Protein AF-0000000077170874 (afdb_homodimer)

Foldseek 3Di:
DPPPPPDPPPPPVVVVVVVPPVVVVVVVVVVVVVVVVCVVVVVVVVVVPPDDPVVVVVVVVVVVVVVVVVLVVVLVQQLLFAAVVLNVVVVVPVVSSCVQVPQDKFKKKKKKKAKPCLVVQCVQFPDNVLSVVLQVVLVVVLSNLCRNLGKGWFDAPPNITIIMFTCQGNHLQSLVSNVSSVVVSQVSFVVSLVVSVVRGNDRDPFIAMQMFIEIDIWGWDQDPNGTHIDDDRNVRRNQRRQDGHPWYKYAPRSVVSNVVDDDVQKDKDWDWDCTPPDGIGIIITIDGPPDDDDDDGHPVCVVPVVVVD/DCPPPDDPPPPPVVVVVVVPPVPPPVVVVVVVVVVVVCVVVVVVCVVPDDDDPVVVVVVVVVVVVVVVVVLVVVLVQQLLFAAVVLNVCVVVPVVSSCVQVVQDKFKKKKKKKAKPCLVVQCVQFPDNVLSVVLQVVLVVVLSNLCRNLGKGWFDAPPNITIIMFTCQGNHLQSLVSNVSSVVVSQVSFVVSCVVSVVRGNDRDPFIAMQMFIEIDIWGWDQDPNGTHIDDDRNVRRNQRRQDGHPWYKYAPRSVVSNVVDDDVQKDKDWDWDCTPPDGIGIIITIDGPPDDDDDDGHPVCVVPVPVVD

Organism: Gloeobacter violaceus (strain ATCC 29082 / PCC 7421) (NCBI:txid251221)

InterPro domains:
  IPR001054 Adenylyl cyclase class-3/4/guanylyl cyclase [PS50125] (109-241)
  IPR001054 Adenylyl cyclase class-3/4/guanylyl cyclase [cd07302] (110-286)
  IPR029787 Nucleotide cyclase [G3DSA:3.30.70.1230] (101-300)
  IPR029787 Nucleotide cyclase [SSF55073] (101-279)

Sequence (618 aa):
MKGGAGFQLSSSLSSLLEDSTLQSQSNKTRIIELEKEIRELKSEILKKNLANEETEREFYKLRETVEELQKKQELQDLESRVNEQAAKALFEHENFLNEFLKNQEHETFVMSIDIRRSTELMLKARSPEMFAQFISSLCKDLKEVITKNYGIFDKFTGDGILAFFPEFYSGPDAGIHAVQSAIECHSIFQRKYKDHRRNFTTVLNNTGLSIGIDYGPANMQTIAGGLTVVGAPVVYACRLSGGPPGKTLLNQWAYNKIQEVSTSFLYFSEETLKIKHEEEILVYSIQPNGTEVQARDPEWKLKFSTSISMKGGAGFQLSSSLSSLLEDSTLQSQSNKTRIIELEKEIRELKSEILKKNLANEETEREFYKLRETVEELQKKQELQDLESRVNEQAAKALFEHENFLNEFLKNQEHETFVMSIDIRRSTELMLKARSPEMFAQFISSLCKDLKEVITKNYGIFDKFTGDGILAFFPEFYSGPDAGIHAVQSAIECHSIFQRKYKDHRRNFTTVLNNTGLSIGIDYGPANMQTIAGGLTVVGAPVVYACRLSGGPPGKTLLNQWAYNKIQEVSTSFLYFSEETLKIKHEEEILVYSIQPNGTEVQARDPEWKLKFSTSIS

Nearest PDB structures (foldseek):
  3uvj-assembly1_A  TM=7.853E-01  e=2.505E-09  Homo sapiens
  7r65-assembly1_A  TM=7.498E-01  e=1.320E-08  Burkholderia cepacia
  9bcs-assembly1_A  TM=6.624E-01  e=7.736E-09  Homo sapiens
  9bco-assembly1_B  TM=5.915E-01  e=3.411E-08  Homo sapiens
  6r4p-assembly1_A  TM=6.607E-01  e=2.305E-06  Bos taurus

Secondary structure (DSSP, 8-state):
--------THHHHHHHHHHHHHHHHHHHHHHHHHHHHHHHHHHHHHHH----HHHHHHHHHHHHHHHHHHHHHHHHHHHTTS-HHHHHHHHH-HHHHHHHHS--EEEEEEEEEEEETHHHHHHHBSSHHHHHHHHHHHHHHHHHHHHHTTPEEEEE-SSEEEEEEEHHHH-TTHHHHHHHHHHHHHHHHHHHHHHTGGGBSS--TT-EEEEEEEEEEEEEEEETTEEEEESHHHHHHHHHTTS-TTEEEE-HHHHHHHHTS--TTEEEEEEEEE-TT-SEEEEEEEEE-S----PPPPHHHHHHHGGG-/--------THHHHHHHHHHHHHHHHHHHHHHHHHHHHHHHHHHHHHHH----HHHHHHHHHHHHHHHHHHHHHHHHHHHTTS-HHHHHHHHH-HHHHHHHHS--EEEEEEEEEEEETHHHHHHHBSSHHHHHHHHHHHHHHHHHHHHHTTPEEEEE-SSEEEEEEEHHHH-TTHHHHHHHHHHHHHHHHHHHHHHTGGGBSS--TT-EEEEEEEEEEEEEEEETTEEEEESHHHHHHHHHTTS-TTEEEE-HHHHHHHHTS--TTEEEEEEEEE-TT-SEEEEEEEEE-S----PPPPHHHHHHHGGG-

Radius of gyration: 26.6 Å; Cα contacts (8 Å, |Δi|>4): 1053; chains: 2; bounding box: 72×84×80 Å

pLDDT: mean 78.76, std 23.15, range [20.08, 98.81]

Structure (mmCIF, N/CA/C/O backbone):
data_AF-0000000077170874-model_v1
#
loop_
_entity.id
_entity.type
_entity.pdbx_description
1 polymer 'Gll0479 protein'
#
loop_
_atom_site.group_PDB
_atom_site.id
_atom_site.type_symbol
_atom_site.label_atom_id
_atom_site.label_alt_id
_atom_site.label_comp_id
_atom_site.label_asym_id
_atom_site.label_entity_id
_atom_site.label_seq_id
_atom_site.pdbx_PDB_ins_code
_atom_site.Cartn_x
_atom_site.Cartn_y
_atom_site.Cartn_z
_atom_site.occupancy
_atom_site.B_iso_or_equiv
_atom_site.auth_seq_id
_atom_site.auth_comp_id
_atom_site.auth_asym_id
_atom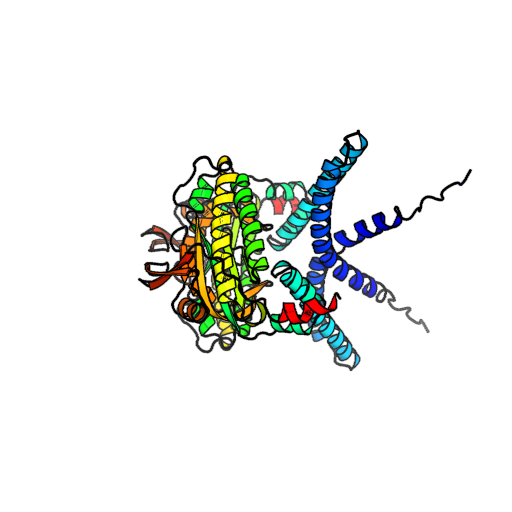_site.auth_atom_id
_atom_site.pdbx_PDB_model_num
ATOM 1 N N . MET A 1 1 ? -13.391 -49.625 45.844 1 20.08 1 MET A N 1
ATOM 2 C CA . MET A 1 1 ? -13.242 -48.312 46.438 1 20.08 1 MET A CA 1
ATOM 3 C C . MET A 1 1 ? -12.203 -47.469 45.688 1 20.08 1 MET A C 1
ATOM 5 O O . MET A 1 1 ? -11.727 -46.469 46.188 1 20.08 1 MET A O 1
ATOM 9 N N . LYS A 1 2 ? -11.844 -47.844 44.5 1 24.7 2 LYS A N 1
ATOM 10 C CA . LYS A 1 2 ? -10.617 -47.656 43.719 1 24.7 2 LYS A CA 1
ATOM 11 C C . LYS A 1 2 ? -10.5 -46.219 43.25 1 24.7 2 LYS A C 1
ATOM 13 O O . LYS A 1 2 ? -11.312 -45.781 42.438 1 24.7 2 LYS A O 1
ATOM 18 N N . GLY A 1 3 ? -10.086 -45.25 44.156 1 25.11 3 GLY A N 1
ATOM 19 C CA . GLY A 1 3 ? -10.078 -43.781 44.188 1 25.11 3 GLY A CA 1
ATOM 20 C C . GLY A 1 3 ? -9.227 -43.188 43.062 1 25.11 3 GLY A C 1
ATOM 21 O O . GLY A 1 3 ? -8.008 -43.375 43.031 1 25.11 3 GLY A O 1
ATOM 22 N N . GLY A 1 4 ? -9.703 -43.094 41.875 1 25.44 4 GLY A N 1
ATOM 23 C CA . GLY A 1 4 ? -8.984 -42.719 40.656 1 25.44 4 GLY A CA 1
ATOM 24 C C . GLY A 1 4 ? -8.406 -41.312 40.688 1 25.44 4 GLY A C 1
ATOM 25 O O . GLY A 1 4 ? -9.125 -40.344 40.969 1 25.44 4 GLY A O 1
ATOM 26 N N . ALA A 1 5 ? -7.117 -41.094 41.188 1 28.02 5 ALA A N 1
ATOM 27 C CA . ALA A 1 5 ? -6.25 -39.906 41.312 1 28.02 5 ALA A CA 1
ATOM 28 C C . ALA A 1 5 ? -6.23 -39.094 40.031 1 28.02 5 ALA A C 1
ATOM 30 O O . ALA A 1 5 ? -5.633 -39.5 39.031 1 28.02 5 ALA A O 1
ATOM 31 N N . GLY A 1 6 ? -7.441 -38.5 39.625 1 26.64 6 GLY A N 1
ATOM 32 C CA . GLY A 1 6 ? -7.609 -37.719 38.406 1 26.64 6 GLY A CA 1
ATOM 33 C C . GLY A 1 6 ? -6.605 -36.594 38.281 1 26.64 6 GLY A C 1
ATOM 34 O O . GLY A 1 6 ? -6.293 -35.938 39.25 1 26.64 6 GLY A O 1
ATOM 35 N N . PHE A 1 7 ? -5.645 -36.562 37.281 1 26.64 7 PHE A N 1
ATOM 36 C CA . PHE A 1 7 ? -4.426 -35.875 36.875 1 26.64 7 PHE A CA 1
ATOM 37 C C . PHE A 1 7 ? -4.656 -34.375 36.812 1 26.64 7 PHE A C 1
ATOM 39 O O . PHE A 1 7 ? -5.637 -33.906 36.25 1 26.64 7 PHE A O 1
ATOM 46 N N . GLN A 1 8 ? -4.152 -33.438 37.812 1 26.88 8 GLN A N 1
ATOM 47 C CA . GLN A 1 8 ? -3.891 -32.094 38.25 1 26.88 8 GLN A CA 1
ATOM 48 C C . GLN A 1 8 ? -3.207 -31.266 37.125 1 26.88 8 GLN A C 1
ATOM 50 O O . GLN A 1 8 ? -2.57 -30.25 37.406 1 26.88 8 GLN A O 1
ATOM 55 N N . LEU A 1 9 ? -2.992 -31.828 35.875 1 26.47 9 LEU A N 1
ATOM 56 C CA . LEU A 1 9 ? -2.043 -31.203 34.969 1 26.47 9 LEU A CA 1
ATOM 57 C C . LEU A 1 9 ? -2.564 -29.859 34.469 1 26.47 9 LEU A C 1
ATOM 59 O O . LEU A 1 9 ? -1.815 -29.078 33.875 1 26.47 9 LEU A O 1
ATOM 63 N N . SER A 1 10 ? -3.896 -29.5 34.688 1 30.16 10 SER A N 1
ATOM 64 C CA . SER A 1 10 ? -4.574 -28.5 33.906 1 30.16 10 SER A CA 1
ATOM 65 C C . SER A 1 10 ? -4.156 -27.078 34.312 1 30.16 10 SER A C 1
ATOM 67 O O . SER A 1 10 ? -4.168 -26.172 33.469 1 30.16 10 SER A O 1
ATOM 69 N N . SER A 1 11 ? -3.691 -26.844 35.562 1 32.47 11 SER A N 1
ATOM 70 C CA . SER A 1 11 ? -3.553 -25.516 36.156 1 32.47 11 SER A CA 1
ATOM 71 C C . SER A 1 11 ? -2.355 -24.781 35.562 1 32.47 11 SER A C 1
ATOM 73 O O . SER A 1 11 ? -2.4 -23.562 35.375 1 32.47 11 SER A O 1
ATOM 75 N N . SER A 1 12 ? -1.217 -25.531 35.344 1 30.64 12 SER A N 1
ATOM 76 C CA . SER A 1 12 ? 0.09 -24.906 35.125 1 30.64 12 SER A CA 1
ATOM 77 C C . SER A 1 12 ? 0.201 -24.281 33.75 1 30.64 12 SER A C 1
ATOM 79 O O . SER A 1 12 ? 0.965 -23.328 33.562 1 30.64 12 SER A O 1
ATOM 81 N N . LEU A 1 13 ? -0.506 -24.891 32.781 1 28.11 13 LEU A N 1
ATOM 82 C CA . LEU A 1 13 ? -0.329 -24.438 31.406 1 28.11 13 LEU A CA 1
ATOM 83 C C . LEU A 1 13 ? -0.975 -23.062 31.188 1 28.11 13 LEU A C 1
ATOM 85 O O . LEU A 1 13 ? -0.484 -22.266 30.391 1 28.11 13 LEU A O 1
ATOM 89 N N . SER A 1 14 ? -2.012 -22.609 31.969 1 29.69 14 SER A N 1
ATOM 90 C CA . SER A 1 14 ? -2.797 -21.391 31.797 1 29.69 14 SER A CA 1
ATOM 91 C C . SER A 1 14 ? -1.97 -20.141 32.125 1 29.69 14 SER A C 1
ATOM 93 O O . SER A 1 14 ? -2.086 -19.125 31.438 1 29.69 14 SER A O 1
ATOM 95 N N . SER A 1 15 ? -1.217 -20.125 33.188 1 33.06 15 SER A N 1
ATOM 96 C CA . SER A 1 15 ? -0.447 -18.984 33.688 1 33.06 15 SER A CA 1
ATOM 97 C C . SER A 1 15 ? 0.689 -18.625 32.719 1 33.06 15 SER A C 1
ATOM 99 O O . SER A 1 15 ? 1.005 -17.453 32.531 1 33.06 15 SER A O 1
ATOM 101 N N . LEU A 1 16 ? 1.313 -19.641 32.094 1 30.16 16 LEU A N 1
ATOM 102 C CA . LEU A 1 16 ? 2.469 -19.422 31.219 1 30.16 16 LEU A CA 1
ATOM 103 C C . LEU A 1 16 ? 2.059 -18.734 29.922 1 30.16 16 LEU A C 1
ATOM 105 O O . LEU A 1 16 ? 2.789 -17.891 29.406 1 30.16 16 LEU A O 1
ATOM 109 N N . LEU A 1 17 ? 0.814 -18.969 29.375 1 28.7 17 LEU A N 1
ATOM 110 C CA . LEU A 1 17 ? 0.382 -18.469 28.078 1 28.7 17 LEU A CA 1
ATOM 111 C C . LEU A 1 17 ? 0.081 -16.969 28.141 1 28.7 17 LEU A C 1
ATOM 113 O O . LEU A 1 17 ? 0.361 -16.234 27.188 1 28.7 17 LEU A O 1
ATOM 117 N N . GLU A 1 18 ? -0.41 -16.422 29.219 1 32.62 18 GLU A N 1
ATOM 118 C CA . GLU A 1 18 ? -0.775 -15.023 29.438 1 32.62 18 GLU A CA 1
ATOM 119 C C . GLU A 1 18 ? 0.45 -14.117 29.359 1 32.62 18 GLU A C 1
ATOM 121 O O . GLU A 1 18 ? 0.392 -13.031 28.781 1 32.62 18 GLU A O 1
ATOM 126 N N . ASP A 1 19 ? 1.562 -14.5 29.938 1 31.78 19 ASP A N 1
ATOM 127 C CA . ASP A 1 19 ? 2.748 -13.664 30.109 1 31.78 19 ASP A CA 1
ATOM 128 C C . ASP A 1 19 ? 3.504 -13.508 28.797 1 31.78 19 ASP A C 1
ATOM 130 O O . ASP A 1 19 ? 4.035 -12.43 28.5 1 31.78 19 ASP A O 1
ATOM 134 N N . SER A 1 20 ? 3.393 -14.422 27.812 1 31.52 20 SER A N 1
ATOM 135 C CA . SER A 1 20 ? 4.262 -14.477 26.641 1 31.52 20 SER A CA 1
ATOM 136 C C . SER A 1 20 ? 3.805 -13.5 25.562 1 31.52 20 SER A C 1
ATOM 138 O O . SER A 1 20 ? 4.633 -12.859 24.906 1 31.52 20 SER A O 1
ATOM 140 N N . THR A 1 21 ? 2.488 -13.242 25.375 1 31.94 21 THR A N 1
ATOM 141 C CA . THR A 1 21 ? 1.967 -12.469 24.25 1 31.94 21 THR A CA 1
ATOM 142 C C . THR A 1 21 ? 2.156 -10.977 24.484 1 31.94 21 THR A C 1
ATOM 144 O O . THR A 1 21 ? 2.516 -10.234 23.578 1 31.94 21 THR A O 1
ATOM 147 N N . LEU A 1 22 ? 1.881 -10.422 25.594 1 34.06 22 LEU A N 1
ATOM 148 C CA . LEU A 1 22 ? 2.055 -9.039 26.031 1 34.06 22 LEU A CA 1
ATOM 149 C C . LEU A 1 22 ? 3.518 -8.617 25.938 1 34.06 22 LEU A C 1
ATOM 151 O O . LEU A 1 22 ? 3.82 -7.496 25.531 1 34.06 22 LEU A O 1
ATOM 155 N N . GLN A 1 23 ? 4.453 -9.617 26.062 1 35.66 23 GLN A N 1
ATOM 156 C CA . GLN A 1 23 ? 5.883 -9.336 26.047 1 35.66 23 GLN A CA 1
ATOM 157 C C . GLN A 1 23 ? 6.387 -9.156 24.609 1 35.66 23 GLN A C 1
ATOM 159 O O . GLN A 1 23 ? 7.238 -8.312 24.344 1 35.66 23 GLN A O 1
ATOM 164 N N . SER A 1 24 ? 5.703 -9.562 23.531 1 34.88 24 SER A N 1
ATOM 165 C CA . SER A 1 24 ? 6.312 -9.586 22.203 1 34.88 24 SER A CA 1
ATOM 166 C C . SER A 1 24 ? 6.164 -8.234 21.5 1 34.88 24 SER A C 1
ATOM 168 O O . SER A 1 24 ? 7.125 -7.723 20.922 1 34.88 24 SER A O 1
ATOM 170 N N . GLN A 1 25 ? 5.059 -7.445 21.484 1 35.97 25 GLN A N 1
ATOM 171 C CA . GLN A 1 25 ? 4.789 -6.172 20.844 1 35.97 25 GLN A CA 1
ATOM 172 C C . GLN A 1 25 ? 5.504 -5.027 21.547 1 35.97 25 GLN A C 1
ATOM 174 O O . GLN A 1 25 ? 6.035 -4.121 20.906 1 35.97 25 GLN A O 1
ATOM 179 N N . SER A 1 26 ? 5.449 -4.93 22.797 1 39.56 26 SER A N 1
ATOM 180 C CA . SER A 1 26 ? 6.25 -4.031 23.625 1 39.56 26 SER A CA 1
ATOM 181 C C . SER A 1 26 ? 7.738 -4.254 23.391 1 39.56 26 SER A C 1
ATOM 183 O O . SER A 1 26 ? 8.516 -3.299 23.359 1 39.56 26 SER A O 1
ATOM 185 N N . ASN A 1 27 ? 8.125 -5.355 22.906 1 38.94 27 ASN A N 1
ATOM 186 C CA . ASN A 1 27 ? 9.492 -5.742 22.578 1 38.94 27 ASN A CA 1
ATOM 187 C C . ASN A 1 27 ? 9.898 -5.234 21.188 1 38.94 27 ASN A C 1
ATOM 189 O O . ASN A 1 27 ? 11.039 -4.816 21 1 38.94 27 ASN A O 1
ATOM 193 N N . LYS A 1 28 ? 9.055 -5.109 20.234 1 37.75 28 LYS A N 1
ATOM 194 C CA . LYS A 1 28 ? 9.414 -4.57 18.922 1 37.75 28 LYS A CA 1
ATOM 195 C C . LYS A 1 28 ? 9.625 -3.061 18.984 1 37.75 28 LYS A C 1
ATOM 197 O O . LYS A 1 28 ? 10.602 -2.539 18.438 1 37.75 28 LYS A O 1
ATOM 202 N N . THR A 1 29 ? 8.812 -2.199 19.469 1 40.78 29 THR A N 1
ATOM 203 C CA . THR A 1 29 ? 9 -0.772 19.703 1 40.78 29 THR A CA 1
ATOM 204 C C . THR A 1 29 ? 10.227 -0.522 20.578 1 40.78 29 THR A C 1
ATOM 206 O O . THR A 1 29 ? 11.008 0.388 20.312 1 40.78 29 THR A O 1
ATOM 209 N N . ARG A 1 30 ? 10.391 -1.24 21.656 1 41.19 30 ARG A N 1
ATOM 210 C CA . ARG A 1 30 ? 11.594 -1.165 22.484 1 41.19 30 ARG A CA 1
ATOM 211 C C . ARG A 1 30 ? 12.828 -1.611 21.703 1 41.19 30 ARG A C 1
ATOM 213 O O . ARG A 1 30 ? 13.906 -1.036 21.844 1 41.19 30 ARG A O 1
ATOM 220 N N . ILE A 1 31 ? 12.719 -2.369 20.672 1 41 31 ILE A N 1
ATOM 221 C CA . ILE A 1 31 ? 13.805 -2.771 19.781 1 41 31 ILE A CA 1
ATOM 222 C C . ILE A 1 31 ? 14.141 -1.627 18.828 1 41 31 ILE A C 1
ATOM 224 O O . ILE A 1 31 ? 15.312 -1.301 18.625 1 41 31 ILE A O 1
ATOM 228 N N . ILE A 1 32 ? 13.289 -1.008 18.281 1 42.56 32 ILE A N 1
ATOM 229 C CA . ILE A 1 32 ? 13.508 0.159 17.422 1 42.56 32 ILE A CA 1
ATOM 230 C C . ILE A 1 32 ? 14.086 1.301 18.266 1 42.56 32 ILE A C 1
ATOM 232 O O . ILE A 1 32 ? 15.039 1.962 17.844 1 42.56 32 ILE A O 1
ATOM 236 N N . GLU A 1 33 ? 13.508 1.586 19.312 1 42.94 33 GLU A N 1
ATOM 237 C CA . GLU A 1 33 ? 14.102 2.588 20.188 1 42.94 33 GLU A CA 1
ATOM 238 C C . GLU A 1 33 ? 15.492 2.162 20.656 1 42.94 33 GLU A C 1
ATOM 240 O O . GLU A 1 33 ? 16.406 2.98 20.703 1 42.94 33 GLU A O 1
ATOM 245 N N . LEU A 1 34 ? 15.727 0.94 20.922 1 42.97 34 LEU A N 1
ATOM 246 C CA . LEU A 1 34 ? 17.031 0.431 21.312 1 42.97 34 LEU A CA 1
ATOM 247 C C . LEU A 1 34 ? 17.984 0.397 20.109 1 42.97 34 LEU A C 1
ATOM 249 O O . LEU A 1 34 ? 19.156 0.728 20.234 1 42.97 34 LEU A O 1
ATOM 253 N N . GLU A 1 35 ? 17.453 0.183 18.969 1 42.34 35 GLU A N 1
ATOM 254 C CA . GLU A 1 35 ? 18.25 0.298 17.766 1 42.34 35 GLU A CA 1
ATOM 255 C C . GLU A 1 35 ? 18.672 1.744 17.516 1 42.34 35 GLU A C 1
ATOM 257 O O . GLU A 1 35 ? 19.812 2.01 17.141 1 42.34 35 GLU A O 1
ATOM 262 N N . LYS A 1 36 ? 17.812 2.578 17.594 1 44.97 36 LYS A N 1
ATOM 263 C CA . LYS A 1 36 ? 18.156 3.994 17.531 1 44.97 36 LYS A CA 1
ATOM 264 C C . LYS A 1 36 ? 19.125 4.379 18.641 1 44.97 36 LYS A C 1
ATOM 266 O O . LYS A 1 36 ? 20.109 5.078 18.391 1 44.97 36 LYS A O 1
ATOM 271 N N . GLU A 1 37 ? 18.812 4.008 19.844 1 42.66 37 GLU A N 1
ATOM 272 C CA . GLU A 1 37 ? 19.766 4.262 20.922 1 42.66 37 GLU A CA 1
ATOM 273 C C . GLU A 1 37 ? 21.094 3.543 20.672 1 42.66 37 GLU A C 1
ATOM 275 O O . GLU A 1 37 ? 22.156 4.105 20.922 1 42.66 37 GLU A O 1
ATOM 280 N N . ILE A 1 38 ? 21.047 2.393 20.078 1 42.22 38 ILE A N 1
ATOM 281 C CA . ILE A 1 38 ? 22.25 1.685 19.672 1 42.22 38 ILE A CA 1
ATOM 282 C C . ILE A 1 38 ? 22.953 2.465 18.562 1 42.22 38 ILE A C 1
ATOM 284 O O . ILE A 1 38 ? 24.172 2.629 18.594 1 42.22 38 ILE A O 1
ATOM 288 N N . ARG A 1 39 ? 22.156 2.777 17.578 1 43.06 39 ARG A N 1
ATOM 289 C CA . ARG A 1 39 ? 22.766 3.6 16.531 1 43.06 39 ARG A CA 1
ATOM 290 C C . ARG A 1 39 ? 23.344 4.883 17.109 1 43.06 39 ARG A C 1
ATOM 292 O O . ARG A 1 39 ? 24.453 5.289 16.75 1 43.06 39 ARG A O 1
ATOM 299 N N . GLU A 1 40 ? 22.562 5.512 17.906 1 46.5 40 GLU A N 1
ATOM 300 C CA . GLU A 1 40 ? 23.094 6.691 18.578 1 46.5 40 GLU A CA 1
ATOM 301 C C . GLU A 1 40 ? 24.25 6.316 19.5 1 46.5 40 GLU A C 1
ATOM 303 O O . GLU A 1 40 ? 25.281 7 19.516 1 46.5 40 GLU A O 1
ATOM 308 N N . LEU A 1 41 ? 24 5.305 20.203 1 39.56 41 LEU A N 1
ATOM 309 C CA . LEU A 1 41 ? 25.078 4.84 21.062 1 39.56 41 LEU A CA 1
ATOM 310 C C . LEU A 1 41 ? 26.25 4.34 20.219 1 39.56 41 LEU A C 1
ATOM 312 O O . LEU A 1 41 ? 27.406 4.609 20.531 1 39.56 41 LEU A O 1
ATOM 316 N N . LYS A 1 42 ? 25.859 3.68 19.141 1 39.22 42 LYS A N 1
ATOM 317 C CA . LYS A 1 42 ? 26.922 3.316 18.203 1 39.22 42 LYS A CA 1
ATOM 318 C C . LYS A 1 42 ? 27.641 4.555 17.688 1 39.22 42 LYS A C 1
ATOM 320 O O . LYS A 1 42 ? 28.875 4.574 17.609 1 39.22 42 LYS A O 1
ATOM 325 N N . SER A 1 43 ? 26.844 5.402 17.219 1 42.25 43 SER A N 1
ATOM 326 C CA . SER A 1 43 ? 27.469 6.652 16.781 1 42.25 43 SER A CA 1
ATOM 327 C C . SER A 1 43 ? 28.25 7.301 17.922 1 42.25 43 SER A C 1
ATOM 329 O O . SER A 1 43 ? 29.359 7.785 17.719 1 42.25 43 SER A O 1
ATOM 331 N N . GLU A 1 44 ? 27.531 7.363 19.031 1 40 44 GLU A N 1
ATOM 332 C CA . GLU A 1 44 ? 28.266 7.906 20.188 1 40 44 GLU A CA 1
ATOM 333 C C . GLU A 1 44 ? 29.453 7.023 20.547 1 40 44 GLU A C 1
ATOM 335 O O . GLU A 1 44 ? 30.531 7.523 20.875 1 40 44 GLU A O 1
ATOM 340 N N . ILE A 1 45 ? 29.125 5.762 20.609 1 35.62 45 ILE A N 1
ATOM 341 C CA . ILE A 1 45 ? 30.219 4.836 20.875 1 35.62 45 ILE A CA 1
ATOM 342 C C . ILE A 1 45 ? 31.281 4.977 19.781 1 35.62 45 ILE A C 1
ATOM 344 O O . ILE A 1 45 ? 32.469 5.02 20.078 1 35.62 45 ILE A O 1
ATOM 348 N N . LEU A 1 46 ? 30.75 4.891 18.531 1 36.62 46 LEU A N 1
ATOM 349 C CA . LEU A 1 46 ? 31.719 5.133 17.484 1 36.62 46 LEU A CA 1
ATOM 350 C C . LEU A 1 46 ? 32.469 6.441 17.719 1 36.62 46 LEU A C 1
ATOM 352 O O . LEU A 1 46 ? 33.688 6.512 17.531 1 36.62 46 LEU A O 1
ATOM 356 N N . LYS A 1 47 ? 31.719 7.43 18 1 37.62 47 LYS A N 1
ATOM 357 C CA . LYS A 1 47 ? 32.438 8.641 18.375 1 37.62 47 LYS A CA 1
ATOM 358 C C . LYS A 1 47 ? 33.344 8.391 19.578 1 37.62 47 LYS A C 1
ATOM 360 O O . LYS A 1 47 ? 34.469 8.906 19.625 1 37.62 47 LYS A O 1
ATOM 365 N N . LYS A 1 48 ? 32.625 7.781 20.516 1 33.47 48 LYS A N 1
ATOM 366 C CA . LYS A 1 48 ? 33.469 7.473 21.656 1 33.47 48 LYS A CA 1
ATOM 367 C C . LYS A 1 48 ? 34.375 6.273 21.359 1 33.47 48 LYS A C 1
ATOM 369 O O . LYS A 1 48 ? 35.219 5.891 22.203 1 33.47 48 LYS A O 1
ATOM 374 N N . ASN A 1 49 ? 34.031 5.426 20.484 1 34.41 49 ASN A N 1
ATOM 375 C CA . ASN A 1 49 ? 35.188 4.523 20.328 1 34.41 49 ASN A CA 1
ATOM 376 C C . ASN A 1 49 ? 36.469 5.297 20.125 1 34.41 49 ASN A C 1
ATOM 378 O O . ASN A 1 49 ? 36.688 5.91 19.078 1 34.41 49 ASN A O 1
ATOM 382 N N . LEU A 1 50 ? 37.062 5.84 20.984 1 34.59 50 LEU A N 1
ATOM 383 C CA . LEU A 1 50 ? 38.344 5.5 21.578 1 34.59 50 LEU A CA 1
ATOM 384 C C . LEU A 1 50 ? 38.5 3.988 21.672 1 34.59 50 LEU A C 1
ATOM 386 O O . LEU A 1 50 ? 37.688 3.297 22.266 1 34.59 50 LEU A O 1
ATOM 390 N N . ALA A 1 51 ? 39.219 3.098 20.734 1 36.22 51 ALA A N 1
ATOM 391 C CA . ALA A 1 51 ? 39.75 2.189 19.703 1 36.22 51 ALA A CA 1
ATOM 392 C C . ALA A 1 51 ? 40.125 0.839 20.312 1 36.22 51 ALA A C 1
ATOM 394 O O . ALA A 1 51 ? 40.531 -0.076 19.594 1 36.22 51 ALA A O 1
ATOM 395 N N . ASN A 1 52 ? 40.188 0.367 21.578 1 40.72 52 ASN A N 1
ATOM 396 C CA . ASN A 1 52 ? 41 -0.839 21.75 1 40.72 52 ASN A CA 1
ATOM 397 C C . ASN A 1 52 ? 40.219 -2.086 21.312 1 40.72 52 ASN A C 1
ATOM 399 O O . ASN A 1 52 ? 39.031 -2.016 21.016 1 40.72 52 ASN A O 1
ATOM 403 N N . GLU A 1 53 ? 40.688 -3.59 21.375 1 48.62 53 GLU A N 1
ATOM 404 C CA . GLU A 1 53 ? 40.344 -4.973 21.062 1 48.62 53 GLU A CA 1
ATOM 405 C C . GLU A 1 53 ? 38.969 -5.336 21.594 1 48.62 53 GLU A C 1
ATOM 407 O O . GLU A 1 53 ? 38.188 -6.012 20.922 1 48.62 53 GLU A O 1
ATOM 412 N N . GLU A 1 54 ? 38.531 -4.863 22.703 1 48 54 GLU A N 1
ATOM 413 C CA . GLU A 1 54 ? 37.25 -5.199 23.344 1 48 54 GLU A CA 1
ATOM 414 C C . GLU A 1 54 ? 36.094 -4.531 22.641 1 48 54 GLU A C 1
ATOM 416 O O . GLU A 1 54 ? 35.031 -5.145 22.453 1 48 54 GLU A O 1
ATOM 421 N N . THR A 1 55 ? 36.312 -3.414 22.094 1 49.72 55 THR A N 1
ATOM 422 C CA . THR A 1 55 ? 35.281 -2.674 21.391 1 49.72 55 THR A CA 1
ATOM 423 C C . THR A 1 55 ? 34.938 -3.35 20.062 1 49.72 55 THR A C 1
ATOM 425 O O . THR A 1 55 ? 33.781 -3.434 19.688 1 49.72 55 THR A O 1
ATOM 428 N N . GLU A 1 56 ? 35.906 -3.939 19.469 1 51.38 56 GLU A N 1
ATOM 429 C CA . GLU A 1 56 ? 35.688 -4.656 18.219 1 51.38 56 GLU A CA 1
ATOM 430 C C . GLU A 1 56 ? 34.844 -5.906 18.438 1 51.38 56 GLU A C 1
ATOM 432 O O . GLU A 1 56 ? 33.969 -6.215 17.625 1 51.38 56 GLU A O 1
ATOM 437 N N . ARG A 1 57 ? 35.156 -6.637 19.562 1 55.09 57 ARG A N 1
ATOM 438 C CA . ARG A 1 57 ? 34.406 -7.844 19.875 1 55.09 57 ARG A CA 1
ATOM 439 C C . ARG A 1 57 ? 32.938 -7.512 20.156 1 55.09 57 ARG A C 1
ATOM 441 O O . ARG A 1 57 ? 32.031 -8.227 19.719 1 55.09 57 ARG A O 1
ATOM 448 N N . GLU A 1 58 ? 32.719 -6.469 20.812 1 52.31 58 GLU A N 1
ATOM 449 C CA . GLU A 1 58 ? 31.344 -6.059 21.125 1 52.31 58 GLU A CA 1
ATOM 450 C C . GLU A 1 58 ? 30.594 -5.613 19.875 1 52.31 58 GLU A C 1
ATOM 452 O O . GLU A 1 58 ? 29.422 -5.922 19.703 1 52.31 58 GLU A O 1
ATOM 457 N N . PHE A 1 59 ? 31.328 -5.035 19.031 1 52.81 59 PHE A N 1
ATOM 458 C CA . PHE A 1 59 ? 30.734 -4.605 17.766 1 52.81 59 PHE A CA 1
ATOM 459 C C . PHE A 1 59 ? 30.344 -5.809 16.906 1 52.81 59 PHE A C 1
ATOM 461 O O . PHE A 1 59 ? 29.281 -5.805 16.281 1 52.81 59 PHE A O 1
ATOM 468 N N . TYR A 1 60 ? 31.219 -6.727 16.953 1 58.12 60 TYR A N 1
ATOM 469 C CA . TYR A 1 60 ? 30.938 -7.941 16.203 1 58.12 60 TYR A CA 1
ATOM 470 C C . TYR A 1 60 ? 29.719 -8.664 16.75 1 58.12 60 TYR A C 1
ATOM 472 O O . TYR A 1 60 ? 28.859 -9.102 15.984 1 58.12 60 TYR A O 1
ATOM 480 N N . LYS A 1 61 ? 29.656 -8.742 18.047 1 58.03 61 LYS A N 1
ATOM 481 C CA . LYS A 1 61 ? 28.5 -9.398 18.672 1 58.03 61 LYS A CA 1
ATOM 482 C C . LYS A 1 61 ? 27.203 -8.641 18.375 1 58.03 61 LYS A C 1
ATOM 484 O O . LYS A 1 61 ? 26.172 -9.25 18.125 1 58.03 61 LYS A O 1
ATOM 489 N N . LEU A 1 62 ? 27.328 -7.379 18.375 1 53.53 62 LEU A N 1
ATOM 490 C CA . LEU A 1 62 ? 26.172 -6.555 18.078 1 53.53 62 LEU A CA 1
ATOM 491 C C . LEU A 1 62 ? 25.734 -6.738 16.625 1 53.53 62 LEU A C 1
ATOM 493 O O . LEU A 1 62 ? 24.531 -6.852 16.344 1 53.53 62 LEU A O 1
ATOM 497 N N . ARG A 1 63 ? 26.734 -6.75 15.789 1 52.5 63 ARG A N 1
ATOM 498 C CA . ARG A 1 63 ? 26.422 -6.977 14.383 1 52.5 63 ARG A CA 1
ATOM 499 C C . ARG A 1 63 ? 25.734 -8.32 14.18 1 52.5 63 ARG A C 1
ATOM 501 O O . ARG A 1 63 ? 24.75 -8.406 13.43 1 52.5 63 ARG A O 1
ATOM 508 N N . GLU A 1 64 ? 26.266 -9.25 14.859 1 62.97 64 GLU A N 1
ATOM 509 C CA . GLU A 1 64 ? 25.688 -10.586 14.75 1 62.97 64 GLU A CA 1
ATOM 510 C C . GLU A 1 64 ? 24.25 -10.609 15.273 1 62.97 64 GLU A C 1
ATOM 512 O O . GLU A 1 64 ? 23.375 -11.234 14.68 1 62.97 64 GLU A O 1
ATOM 517 N N . THR A 1 65 ? 24.062 -9.891 16.312 1 58.75 65 THR A N 1
ATOM 518 C CA . THR A 1 65 ? 22.734 -9.836 16.922 1 58.75 65 THR A CA 1
ATOM 519 C C . THR A 1 65 ? 21.766 -9.086 16.016 1 58.75 65 THR A C 1
ATOM 521 O O . THR A 1 65 ? 20.609 -9.508 15.852 1 58.75 65 THR A O 1
ATOM 524 N N . VAL A 1 66 ? 22.266 -8.039 15.469 1 54.19 66 VAL A N 1
ATOM 525 C CA . VAL A 1 66 ? 21.438 -7.25 14.57 1 54.19 66 VAL A CA 1
ATOM 526 C C . VAL A 1 66 ? 21.047 -8.086 13.352 1 54.19 66 VAL A C 1
ATOM 528 O O . VAL A 1 66 ? 19.891 -8.078 12.922 1 54.19 66 VAL A O 1
ATOM 531 N N . GLU A 1 67 ? 22.062 -8.766 12.867 1 64 67 GLU A N 1
ATOM 532 C CA . GLU A 1 67 ? 21.812 -9.617 11.711 1 64 67 GLU A CA 1
ATOM 533 C C . GLU A 1 67 ? 20.797 -10.711 12.039 1 64 67 GLU A C 1
ATOM 535 O O . GLU A 1 67 ? 19.922 -11.008 11.227 1 64 67 GLU A O 1
ATOM 540 N N . GLU A 1 68 ? 20.953 -11.203 13.188 1 65.25 68 GLU A N 1
ATOM 541 C CA . GLU A 1 68 ? 20.031 -12.242 13.617 1 65.25 68 GLU A CA 1
ATOM 542 C C . GLU A 1 68 ? 18.625 -11.688 13.805 1 65.25 68 GLU A C 1
ATOM 544 O O . GLU A 1 68 ? 17.641 -12.344 13.438 1 65.25 68 GLU A O 1
ATOM 549 N N . LEU A 1 69 ? 18.594 -10.5 14.32 1 61.66 69 LEU A N 1
ATOM 550 C CA . LEU A 1 69 ? 17.297 -9.859 14.531 1 61.66 69 LEU A CA 1
ATOM 551 C C . LEU A 1 69 ? 16.641 -9.516 13.203 1 61.66 69 LEU A C 1
ATOM 553 O O . LEU A 1 69 ? 15.43 -9.672 13.047 1 61.66 69 LEU A O 1
ATOM 557 N N . GLN A 1 70 ? 17.422 -9.055 12.336 1 63.03 70 GLN A N 1
ATOM 558 C CA . GLN A 1 70 ? 16.891 -8.727 11.008 1 63.03 70 GLN A CA 1
ATOM 559 C C . GLN A 1 70 ? 16.344 -9.969 10.312 1 63.03 70 GLN A C 1
ATOM 561 O O . GLN A 1 70 ? 15.266 -9.922 9.719 1 63.03 70 GLN A O 1
ATOM 566 N N . LYS A 1 71 ? 17.109 -11 10.523 1 67.88 71 LYS A N 1
ATOM 567 C CA . LYS A 1 71 ? 16.672 -12.258 9.922 1 67.88 71 LYS A CA 1
ATOM 568 C C . LYS A 1 71 ? 15.359 -12.742 10.547 1 67.88 71 LYS A C 1
ATOM 570 O O . LYS A 1 71 ? 14.469 -13.234 9.844 1 67.88 71 LYS A O 1
ATOM 575 N N . LYS A 1 72 ? 15.266 -12.594 11.781 1 67.69 72 LYS A N 1
ATOM 576 C CA . LYS A 1 72 ? 14.062 -13.008 12.492 1 67.69 72 LYS A CA 1
ATOM 577 C C . LYS A 1 72 ? 12.859 -12.172 12.07 1 67.69 72 LYS A C 1
ATOM 579 O O . LYS A 1 72 ? 11.758 -12.703 11.906 1 67.69 72 LYS A O 1
ATOM 584 N N . GLN A 1 73 ? 13.141 -10.938 11.898 1 66.62 73 GLN A N 1
ATOM 585 C CA . GLN A 1 73 ? 12.07 -10.047 11.453 1 66.62 73 GLN A CA 1
ATOM 586 C C . GLN A 1 73 ? 11.609 -10.414 10.047 1 66.62 73 GLN A C 1
ATOM 588 O O . GLN A 1 73 ? 10.406 -10.445 9.766 1 66.62 73 GLN A O 1
ATOM 593 N N . GLU A 1 74 ? 12.57 -10.688 9.289 1 73 74 GLU A N 1
ATOM 594 C CA . GLU A 1 74 ? 12.25 -11.062 7.918 1 73 74 GLU A CA 1
ATOM 595 C C . GLU A 1 74 ? 11.477 -12.375 7.871 1 73 74 GLU A C 1
ATOM 597 O O . GLU A 1 74 ? 10.547 -12.531 7.078 1 73 74 GLU A O 1
ATOM 602 N N . LEU A 1 75 ? 11.898 -13.25 8.703 1 75.38 75 LEU A N 1
ATOM 603 C CA . LEU A 1 75 ? 11.211 -14.539 8.797 1 75.38 75 LEU A CA 1
ATOM 604 C C . LEU A 1 75 ? 9.766 -14.359 9.242 1 75.38 75 LEU A C 1
ATOM 606 O O . LEU A 1 75 ? 8.859 -14.969 8.672 1 75.38 75 LEU A O 1
ATOM 610 N N . GLN A 1 76 ? 9.594 -13.523 10.141 1 73.5 76 GLN A N 1
ATOM 611 C CA . GLN A 1 76 ? 8.242 -13.273 10.648 1 73.5 76 GLN A CA 1
ATOM 612 C C . GLN A 1 76 ? 7.367 -12.633 9.57 1 73.5 76 GLN A C 1
ATOM 614 O O . GLN A 1 76 ? 6.199 -13 9.422 1 73.5 76 GLN A O 1
ATOM 619 N N . ASP A 1 77 ? 7.941 -11.82 8.852 1 77.25 77 ASP A N 1
ATOM 620 C CA . ASP A 1 77 ? 7.223 -11.148 7.773 1 77.25 77 ASP A CA 1
ATOM 621 C C . ASP A 1 77 ? 6.824 -12.141 6.684 1 77.25 77 ASP A C 1
ATOM 623 O O . ASP A 1 77 ? 5.691 -12.117 6.199 1 77.25 77 ASP A O 1
ATOM 627 N N . LEU A 1 78 ? 7.738 -13.023 6.402 1 87.06 78 LEU A N 1
ATOM 628 C CA . LEU A 1 78 ? 7.547 -13.961 5.301 1 87.06 78 LEU A CA 1
ATOM 629 C C . LEU A 1 78 ? 6.559 -15.055 5.68 1 87.06 78 LEU A C 1
ATOM 631 O O . LEU A 1 78 ? 5.828 -15.562 4.828 1 87.06 78 LEU A O 1
ATOM 635 N N . GLU A 1 79 ? 6.527 -15.375 6.871 1 87.56 79 GLU A N 1
ATOM 636 C CA . GLU A 1 79 ? 5.758 -16.531 7.34 1 87.56 79 GLU A CA 1
ATOM 637 C C . GLU A 1 79 ? 4.289 -16.391 6.957 1 87.56 79 GLU A C 1
ATOM 639 O O . GLU A 1 79 ? 3.668 -17.375 6.523 1 87.56 79 GLU A O 1
ATOM 644 N N . SER A 1 80 ? 3.807 -15.211 7.055 1 88.62 80 SER A N 1
ATOM 645 C CA . SER A 1 80 ? 2.385 -15.023 6.789 1 88.62 80 SER A CA 1
ATOM 646 C C . SER A 1 80 ? 2.127 -14.773 5.309 1 88.62 80 SER A C 1
ATOM 648 O O . SER A 1 80 ? 0.974 -14.672 4.883 1 88.62 80 SER A O 1
ATOM 650 N N . ARG A 1 81 ? 3.131 -14.773 4.52 1 94.69 81 ARG A N 1
ATOM 651 C CA . ARG A 1 81 ? 2.988 -14.359 3.125 1 94.69 81 ARG A CA 1
ATOM 652 C C . ARG A 1 81 ? 3.133 -15.547 2.184 1 94.69 81 ARG A C 1
ATOM 654 O O . ARG A 1 81 ? 2.98 -15.406 0.969 1 94.69 81 ARG A O 1
ATOM 661 N N . VAL A 1 82 ? 3.469 -16.688 2.818 1 96.5 82 VAL A N 1
ATOM 662 C CA . VAL A 1 82 ? 3.719 -17.859 1.991 1 96.5 82 VAL A CA 1
ATOM 663 C C . VAL A 1 82 ? 2.795 -19 2.418 1 96.5 82 VAL A C 1
ATOM 665 O O . VAL A 1 82 ? 2.004 -18.844 3.354 1 96.5 82 VAL A O 1
ATOM 668 N N . ASN A 1 83 ? 2.887 -20.047 1.614 1 95.69 83 ASN A N 1
ATOM 669 C CA . ASN A 1 83 ? 2.168 -21.266 1.935 1 95.69 83 ASN A CA 1
ATOM 670 C C . ASN A 1 83 ? 2.518 -21.781 3.332 1 95.69 83 ASN A C 1
ATOM 672 O O . ASN A 1 83 ? 3.66 -21.641 3.775 1 95.69 83 ASN A O 1
ATOM 676 N N . GLU A 1 84 ? 1.529 -22.422 4.027 1 92.31 84 GLU A N 1
ATOM 677 C CA . GLU A 1 84 ? 1.697 -22.875 5.406 1 92.31 84 GLU A CA 1
ATOM 678 C C . GLU A 1 84 ? 2.875 -23.828 5.531 1 92.31 84 GLU A C 1
ATOM 680 O O . GLU A 1 84 ? 3.645 -23.75 6.488 1 92.31 84 GLU A O 1
ATOM 685 N N . GLN A 1 85 ? 2.955 -24.719 4.637 1 93.19 85 GLN A N 1
ATOM 686 C CA . GLN A 1 85 ? 4.059 -25.672 4.664 1 93.19 85 GLN A CA 1
ATOM 687 C C . GLN A 1 85 ? 5.395 -24.984 4.418 1 93.19 85 GLN A C 1
ATOM 689 O O . GLN A 1 85 ? 6.41 -25.344 5.008 1 93.19 85 GLN A O 1
ATOM 694 N N . ALA A 1 86 ? 5.344 -24.062 3.531 1 94.94 86 ALA A N 1
ATOM 695 C CA . ALA A 1 86 ? 6.555 -23.297 3.273 1 94.94 86 ALA A CA 1
ATOM 696 C C . ALA A 1 86 ? 6.969 -22.5 4.508 1 94.94 86 ALA A C 1
ATOM 698 O O . ALA A 1 86 ? 8.156 -22.359 4.793 1 94.94 86 ALA A O 1
ATOM 699 N N . ALA A 1 87 ? 5.93 -21.969 5.168 1 92.19 87 ALA A N 1
ATOM 700 C CA . ALA A 1 87 ? 6.211 -21.234 6.398 1 92.19 87 ALA A CA 1
ATOM 701 C C . ALA A 1 87 ? 6.961 -22.109 7.398 1 92.19 87 ALA A C 1
ATOM 703 O O . ALA A 1 87 ? 7.934 -21.672 8.016 1 92.19 87 ALA A O 1
ATOM 704 N N . LYS A 1 88 ? 6.578 -23.297 7.5 1 86.81 88 LYS A N 1
ATOM 705 C CA . LYS A 1 88 ? 7.246 -24.25 8.383 1 86.81 88 LYS A CA 1
ATOM 706 C C . LYS A 1 88 ? 8.664 -24.547 7.91 1 86.81 88 LYS A C 1
ATOM 708 O O . LYS A 1 88 ? 9.602 -24.578 8.711 1 86.81 88 LYS A O 1
ATOM 713 N N . ALA A 1 89 ? 8.781 -24.703 6.672 1 90.5 89 ALA A N 1
ATOM 714 C CA . ALA A 1 89 ? 10.086 -25 6.094 1 90.5 89 ALA A CA 1
ATOM 715 C C . ALA A 1 89 ? 11.055 -23.828 6.301 1 90.5 89 ALA A C 1
ATOM 717 O O . ALA A 1 89 ? 12.25 -24.047 6.516 1 90.5 89 ALA A O 1
ATOM 718 N N . LEU A 1 90 ? 10.523 -22.625 6.223 1 89.56 90 LEU A N 1
ATOM 719 C CA . LEU A 1 90 ? 11.344 -21.438 6.43 1 89.56 90 LEU A CA 1
ATOM 720 C C . LEU A 1 90 ? 11.938 -21.422 7.832 1 89.56 90 LEU A C 1
ATOM 722 O O . LEU A 1 90 ? 13.062 -20.969 8.031 1 89.56 90 LEU A O 1
ATOM 726 N N . PHE A 1 91 ? 11.172 -21.906 8.742 1 83.06 91 PHE A N 1
ATOM 727 C CA . PHE A 1 91 ? 11.609 -21.938 10.133 1 83.06 91 PHE A CA 1
ATOM 728 C C . PHE A 1 91 ? 12.625 -23.047 10.359 1 83.06 91 PHE A C 1
ATOM 730 O O . PHE A 1 91 ? 13.555 -22.891 11.164 1 83.06 91 PHE A O 1
ATOM 737 N N . GLU A 1 92 ? 12.508 -24.094 9.633 1 82.12 92 GLU A N 1
ATOM 738 C CA . GLU A 1 92 ? 13.281 -25.297 9.898 1 82.12 92 GLU A CA 1
ATOM 739 C C . GLU A 1 92 ? 14.57 -25.328 9.078 1 82.12 92 GLU A C 1
ATOM 741 O O . GLU A 1 92 ? 15.555 -25.938 9.484 1 82.12 92 GLU A O 1
ATOM 746 N N . HIS A 1 93 ? 14.516 -24.688 7.992 1 87.38 93 HIS A N 1
ATOM 747 C CA . HIS A 1 93 ? 15.641 -24.812 7.062 1 87.38 93 HIS A CA 1
ATOM 748 C C . HIS A 1 93 ? 16.203 -23.438 6.691 1 87.38 93 HIS A C 1
ATOM 750 O O . HIS A 1 93 ? 15.664 -22.766 5.812 1 87.38 93 HIS A O 1
ATOM 756 N N . GLU A 1 94 ? 17.328 -23.125 7.172 1 83.62 94 GLU A N 1
ATOM 757 C CA . GLU A 1 94 ? 17.953 -21.828 6.977 1 83.62 94 GLU A CA 1
ATOM 758 C C . GLU A 1 94 ? 18.297 -21.578 5.504 1 83.62 94 GLU A C 1
ATOM 760 O O . GLU A 1 94 ? 18.219 -20.453 5.023 1 83.62 94 GLU A O 1
ATOM 765 N N . ASN A 1 95 ? 18.672 -22.625 4.859 1 86.88 95 ASN A N 1
ATOM 766 C CA . ASN A 1 95 ? 19.016 -22.5 3.447 1 86.88 95 ASN A CA 1
ATOM 767 C C . ASN A 1 95 ? 17.812 -22.078 2.619 1 86.88 95 ASN A C 1
ATOM 769 O O . ASN A 1 95 ? 17.953 -21.359 1.627 1 86.88 95 ASN A O 1
ATOM 773 N N . PHE A 1 96 ? 16.672 -22.578 3.014 1 90.5 96 PHE A N 1
ATOM 774 C CA . PHE A 1 96 ? 15.445 -22.172 2.344 1 90.5 96 PHE A CA 1
ATOM 775 C C . PHE A 1 96 ? 15.156 -20.688 2.572 1 90.5 96 PHE A C 1
ATOM 777 O O . PHE A 1 96 ? 14.828 -19.969 1.633 1 90.5 96 PHE A O 1
ATOM 784 N N . LEU A 1 97 ? 15.359 -20.219 3.76 1 86.94 97 LEU A N 1
ATOM 785 C CA . LEU A 1 97 ? 15.18 -18.812 4.105 1 86.94 97 LEU A CA 1
ATOM 786 C C . LEU A 1 97 ? 16.141 -17.922 3.326 1 86.94 97 LEU A C 1
ATOM 788 O O . LEU A 1 97 ? 15.773 -16.859 2.848 1 86.94 97 LEU A O 1
ATOM 792 N N . ASN A 1 98 ? 17.297 -18.406 3.156 1 86.69 98 ASN A N 1
ATOM 793 C CA . ASN A 1 98 ? 18.328 -17.625 2.473 1 86.69 98 ASN A CA 1
ATOM 794 C C . ASN A 1 98 ? 17.984 -17.391 1.007 1 86.69 98 ASN A C 1
ATOM 796 O O . ASN A 1 98 ? 18.375 -16.391 0.421 1 86.69 98 ASN A O 1
ATOM 800 N N . GLU A 1 99 ? 17.234 -18.266 0.437 1 88.25 99 GLU A N 1
ATOM 801 C CA . GLU A 1 99 ? 16.812 -18.094 -0.95 1 88.25 99 GLU A CA 1
ATOM 802 C C . GLU A 1 99 ? 15.906 -16.875 -1.104 1 88.25 99 GLU A C 1
ATOM 804 O O . GLU A 1 99 ? 15.922 -16.219 -2.141 1 88.25 99 GLU A O 1
ATOM 809 N N . PHE A 1 100 ? 15.203 -16.625 -0.03 1 87.62 100 PHE A N 1
ATOM 810 C CA . PHE A 1 100 ? 14.297 -15.477 -0.047 1 87.62 100 PHE A CA 1
ATOM 811 C C . PHE A 1 100 ? 15.062 -14.18 0.198 1 87.62 100 PHE A C 1
ATOM 813 O O . PHE A 1 100 ? 14.68 -13.125 -0.302 1 87.62 100 PHE A O 1
ATOM 820 N N . LEU A 1 101 ? 16.031 -14.289 0.946 1 82.06 101 LEU A N 1
ATOM 821 C CA . LEU A 1 101 ? 16.688 -13.094 1.46 1 82.06 101 LEU A CA 1
ATOM 822 C C . LEU A 1 101 ? 17.875 -12.703 0.586 1 82.06 101 LEU A C 1
ATOM 824 O O . LEU A 1 101 ? 18.406 -11.602 0.707 1 82.06 101 LEU A O 1
ATOM 828 N N . LYS A 1 102 ? 18.156 -13.688 -0.318 1 79.56 102 LYS A N 1
ATOM 829 C CA . LYS A 1 102 ? 19.25 -13.375 -1.235 1 79.56 102 LYS A CA 1
ATOM 830 C C . LYS A 1 102 ? 18.859 -12.273 -2.211 1 79.56 102 LYS A C 1
ATOM 832 O O . LYS A 1 102 ? 17.75 -12.273 -2.74 1 79.56 102 LYS A O 1
ATOM 837 N N . ASN A 1 103 ? 19.359 -11.102 -2.154 1 74.88 103 ASN A N 1
ATOM 838 C CA . ASN A 1 103 ? 19.125 -9.969 -3.037 1 74.88 103 ASN A CA 1
ATOM 839 C C . ASN A 1 103 ? 19.469 -10.305 -4.488 1 74.88 103 ASN A C 1
ATOM 841 O O . ASN A 1 103 ? 20.297 -9.633 -5.109 1 74.88 103 ASN A O 1
ATOM 845 N N . GLN A 1 104 ? 18.797 -11.453 -4.957 1 84.31 104 GLN A N 1
ATOM 846 C CA . GLN A 1 104 ? 19.047 -11.875 -6.336 1 84.31 104 GLN A CA 1
ATOM 847 C C . GLN A 1 104 ? 17.766 -11.781 -7.168 1 84.31 104 GLN A C 1
ATOM 849 O O . GLN A 1 104 ? 16.656 -11.883 -6.629 1 84.31 104 GLN A O 1
ATOM 854 N N . GLU A 1 105 ? 18.031 -11.523 -8.406 1 91.69 105 GLU A N 1
ATOM 855 C CA . GLU A 1 105 ? 16.922 -11.484 -9.352 1 91.69 105 GLU A CA 1
ATOM 856 C C . GLU A 1 105 ? 16.438 -12.891 -9.695 1 91.69 105 GLU A C 1
ATOM 858 O O . GLU A 1 105 ? 17.25 -13.805 -9.867 1 91.69 105 GLU A O 1
ATOM 863 N N . HIS A 1 106 ? 15.18 -13.055 -9.727 1 94.06 106 HIS A N 1
ATOM 864 C CA . HIS A 1 106 ? 14.555 -14.312 -10.109 1 94.06 106 HIS A CA 1
ATOM 865 C C . HIS A 1 106 ? 13.484 -14.102 -11.172 1 94.06 106 HIS A C 1
ATOM 867 O O . HIS A 1 106 ? 12.797 -13.078 -11.164 1 94.06 106 HIS A O 1
ATOM 873 N N . GLU A 1 107 ? 13.469 -15.109 -12.07 1 97 107 GLU A N 1
ATOM 874 C CA . GLU A 1 107 ? 12.305 -15.117 -12.953 1 97 107 GLU A CA 1
ATOM 875 C C . GLU A 1 107 ? 11.016 -15.32 -12.164 1 97 107 GLU A C 1
ATOM 877 O O . GLU A 1 107 ? 10.906 -16.25 -11.367 1 97 107 GLU A O 1
ATOM 882 N N . THR A 1 108 ? 10.086 -14.398 -12.391 1 97.69 108 THR A N 1
ATOM 883 C CA . THR A 1 108 ? 8.93 -14.352 -11.5 1 97.69 108 THR A CA 1
ATOM 884 C C . THR A 1 108 ? 7.68 -13.922 -12.266 1 97.69 108 THR A C 1
ATOM 886 O O . THR A 1 108 ? 7.734 -13.016 -13.102 1 97.69 108 THR A O 1
ATOM 889 N N . PHE A 1 109 ? 6.582 -14.664 -12.023 1 98.5 109 PHE A N 1
ATOM 890 C CA . PHE A 1 109 ? 5.281 -14.117 -12.398 1 98.5 109 PHE A CA 1
ATOM 891 C C . PHE A 1 109 ? 4.773 -13.141 -11.352 1 98.5 109 PHE A C 1
ATOM 893 O O . PHE A 1 109 ? 4.758 -13.461 -10.156 1 98.5 109 PHE A O 1
ATOM 900 N N . VAL A 1 110 ? 4.438 -11.953 -11.766 1 98.62 110 VAL A N 1
ATOM 901 C CA . VAL A 1 110 ? 3.854 -10.961 -10.867 1 98.62 110 VAL A CA 1
ATOM 902 C C . VAL A 1 110 ? 2.365 -10.805 -11.164 1 98.62 110 VAL A C 1
ATOM 904 O O . VAL A 1 110 ? 1.965 -10.734 -12.336 1 98.62 110 VAL A O 1
ATOM 907 N N . MET A 1 111 ? 1.576 -10.781 -10.094 1 98.81 111 MET A N 1
ATOM 908 C CA . MET A 1 111 ? 0.125 -10.672 -10.211 1 98.81 111 MET A CA 1
ATOM 909 C C . MET A 1 111 ? -0.392 -9.453 -9.453 1 98.81 111 MET A C 1
ATOM 911 O O . MET A 1 111 ? -0.094 -9.281 -8.266 1 98.81 111 MET A O 1
ATOM 915 N N . SER A 1 112 ? -1.064 -8.633 -10.156 1 98.12 112 SER A N 1
ATOM 916 C CA . SER A 1 112 ? -1.776 -7.52 -9.539 1 98.12 112 SER A CA 1
ATOM 917 C C . SER A 1 112 ? -3.287 -7.703 -9.641 1 98.12 112 SER A C 1
ATOM 919 O O . SER A 1 112 ? -3.809 -7.992 -10.719 1 98.12 112 SER A O 1
ATOM 921 N N . ILE A 1 113 ? -3.979 -7.59 -8.539 1 98.38 113 ILE A N 1
ATOM 922 C CA . ILE A 1 113 ? -5.43 -7.711 -8.469 1 98.38 113 ILE A CA 1
ATOM 923 C C . ILE A 1 113 ? -6.043 -6.383 -8.039 1 98.38 113 ILE A C 1
ATOM 925 O O . ILE A 1 113 ? -5.637 -5.801 -7.027 1 98.38 113 ILE A O 1
ATOM 929 N N . ASP A 1 114 ? -6.961 -5.93 -8.781 1 96.06 114 ASP A N 1
ATOM 930 C CA . ASP A 1 114 ? -7.664 -4.699 -8.438 1 96.06 114 ASP A CA 1
ATOM 931 C C . ASP A 1 114 ? -9.18 -4.879 -8.555 1 96.06 114 ASP A C 1
ATOM 933 O O . ASP A 1 114 ? -9.648 -5.637 -9.406 1 96.06 114 ASP A O 1
ATOM 937 N N . ILE A 1 115 ? -9.875 -4.234 -7.684 1 96.5 115 ILE A N 1
ATOM 938 C CA . ILE A 1 115 ? -11.328 -4.203 -7.766 1 96.5 115 ILE A CA 1
ATOM 939 C C . ILE A 1 115 ? -11.773 -3.053 -8.664 1 96.5 115 ILE A C 1
ATOM 941 O O . ILE A 1 115 ? -11.492 -1.887 -8.375 1 96.5 115 ILE A O 1
ATOM 945 N N . ARG A 1 116 ? -12.438 -3.414 -9.703 1 94.5 116 ARG A N 1
ATOM 946 C CA . ARG A 1 116 ? -12.922 -2.391 -10.625 1 94.5 116 ARG A CA 1
ATOM 947 C C . ARG A 1 116 ? -14.188 -1.73 -10.094 1 94.5 116 ARG A C 1
ATOM 949 O O . ARG A 1 116 ? -15.07 -2.406 -9.562 1 94.5 116 ARG A O 1
ATOM 956 N N . ARG A 1 117 ? -14.195 -0.376 -10.203 1 92.75 117 ARG A N 1
ATOM 957 C CA . ARG A 1 117 ? -15.289 0.458 -9.734 1 92.75 117 ARG A CA 1
ATOM 958 C C . ARG A 1 117 ? -15.398 0.411 -8.211 1 92.75 117 ARG A C 1
ATOM 960 O O . ARG A 1 117 ? -16.5 0.425 -7.656 1 92.75 117 ARG A O 1
ATOM 967 N N . SER A 1 118 ? -14.234 0.238 -7.578 1 92.94 118 SER A N 1
ATOM 968 C CA . SER A 1 118 ? -14.195 0.166 -6.121 1 92.94 118 SER A CA 1
ATOM 969 C C . SER A 1 118 ? -14.617 1.49 -5.492 1 92.94 118 SER A C 1
ATOM 971 O O . SER A 1 118 ? -15.211 1.511 -4.414 1 92.94 118 SER A O 1
ATOM 973 N N . THR A 1 119 ? -14.289 2.568 -6.188 1 88.75 119 THR A N 1
ATOM 974 C CA . THR A 1 119 ? -14.703 3.877 -5.691 1 88.75 119 THR A CA 1
ATOM 975 C C . THR A 1 119 ? -16.219 3.979 -5.641 1 88.75 119 THR A C 1
ATOM 977 O O . THR A 1 119 ? -16.781 4.465 -4.656 1 88.75 119 THR A O 1
ATOM 980 N N . GLU A 1 120 ? -16.812 3.541 -6.66 1 92.25 120 GLU A N 1
ATOM 981 C CA . GLU A 1 120 ? -18.281 3.547 -6.695 1 92.25 120 GLU A CA 1
ATOM 982 C C . GLU A 1 120 ? -18.859 2.635 -5.617 1 92.25 120 GLU A C 1
ATOM 984 O O . GLU A 1 120 ? -19.875 2.973 -4.992 1 92.25 120 GLU A O 1
ATOM 989 N N . LEU A 1 121 ? -18.25 1.496 -5.449 1 93.38 121 LEU A N 1
ATOM 990 C CA . LEU A 1 121 ? -18.688 0.587 -4.391 1 93.38 121 LEU A CA 1
ATOM 991 C C . LEU A 1 121 ? -18.594 1.259 -3.025 1 93.38 121 LEU A C 1
ATOM 993 O O . LEU A 1 121 ? -19.484 1.119 -2.195 1 93.38 121 LEU A O 1
ATOM 997 N N . MET A 1 122 ? -17.531 1.949 -2.822 1 92 122 MET A N 1
ATOM 998 C CA . MET A 1 122 ? -17.312 2.656 -1.564 1 92 122 MET A CA 1
ATOM 999 C C . MET A 1 122 ? -18.406 3.697 -1.329 1 92 122 MET A C 1
ATOM 1001 O O . MET A 1 122 ? -18.953 3.791 -0.229 1 92 122 MET A O 1
ATOM 1005 N N . LEU A 1 123 ? -18.75 4.398 -2.361 1 89.06 123 LEU A N 1
ATOM 1006 C CA . LEU A 1 123 ? -19.734 5.465 -2.27 1 89.06 123 LEU A CA 1
ATOM 1007 C C . LEU A 1 123 ? -21.141 4.887 -2.084 1 89.06 123 LEU A C 1
ATOM 1009 O O . LEU A 1 123 ? -22.016 5.547 -1.518 1 89.06 123 LEU A O 1
ATOM 1013 N N . LYS A 1 124 ? -21.344 3.674 -2.531 1 92.81 124 LYS A N 1
ATOM 1014 C CA . LYS A 1 124 ? -22.656 3.045 -2.461 1 92.81 124 LYS A CA 1
ATOM 1015 C C . LYS A 1 124 ? -22.781 2.168 -1.219 1 92.81 124 LYS A C 1
ATOM 1017 O O . LYS A 1 124 ? -23.828 1.57 -0.977 1 92.81 124 LYS A O 1
ATOM 1022 N N . ALA A 1 125 ? -21.703 2.062 -0.483 1 93.44 125 ALA A N 1
ATOM 1023 C CA . ALA A 1 125 ? -21.781 1.301 0.761 1 93.44 125 ALA A CA 1
ATOM 1024 C C . ALA A 1 125 ? -22.719 1.97 1.764 1 93.44 125 ALA A C 1
ATOM 1026 O O . ALA A 1 125 ? -22.766 3.199 1.845 1 93.44 125 ALA A O 1
ATOM 1027 N N . ARG A 1 126 ? -23.406 1.233 2.602 1 93.5 126 ARG A N 1
ATOM 1028 C CA . ARG A 1 126 ? -24.328 1.767 3.6 1 93.5 126 ARG A CA 1
ATOM 1029 C C . ARG A 1 126 ? -23.578 2.551 4.672 1 93.5 126 ARG A C 1
ATOM 1031 O O . ARG A 1 126 ? -24.141 3.463 5.285 1 93.5 126 ARG A O 1
ATOM 1038 N N . SER A 1 127 ? -22.391 2.09 4.965 1 90.31 127 SER A N 1
ATOM 1039 C CA . SER A 1 127 ? -21.484 2.781 5.867 1 90.31 127 SER A CA 1
ATOM 1040 C C . SER A 1 127 ? -20.031 2.473 5.527 1 90.31 127 SER A C 1
ATOM 1042 O O . SER A 1 127 ? -19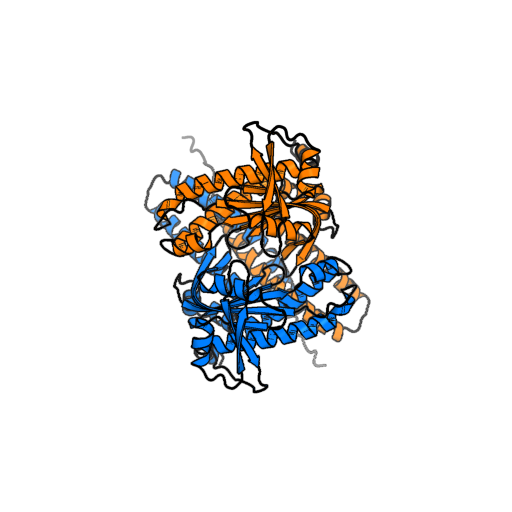.734 1.464 4.879 1 90.31 127 SER A O 1
ATOM 1044 N N . PRO A 1 128 ? -19.125 3.295 5.922 1 89.31 128 PRO A N 1
ATOM 1045 C CA . PRO A 1 128 ? -17.703 2.994 5.707 1 89.31 128 PRO A CA 1
ATOM 1046 C C . PRO A 1 128 ? -17.281 1.667 6.332 1 89.31 128 PRO A C 1
ATOM 1048 O O . PRO A 1 128 ? -16.438 0.959 5.777 1 89.31 128 PRO A O 1
ATOM 1051 N N . GLU A 1 129 ? -17.906 1.36 7.434 1 88.56 129 GLU A N 1
ATOM 1052 C CA . GLU A 1 129 ? -17.578 0.12 8.133 1 88.56 129 GLU A CA 1
ATOM 1053 C C . GLU A 1 129 ? -17.984 -1.1 7.312 1 88.56 129 GLU A C 1
ATOM 1055 O O . GLU A 1 129 ? -17.266 -2.1 7.277 1 88.56 129 GLU A O 1
ATOM 1060 N N . MET A 1 130 ? -19.094 -0.937 6.699 1 92.56 130 MET A N 1
ATOM 1061 C CA . MET A 1 130 ? -19.594 -2.057 5.906 1 92.56 130 MET A CA 1
ATOM 1062 C C . MET A 1 130 ? -18.75 -2.268 4.66 1 92.56 130 MET A C 1
ATOM 1064 O O . MET A 1 130 ? -18.531 -3.402 4.23 1 92.56 130 MET A O 1
ATOM 1068 N N . PHE A 1 131 ? -18.281 -1.188 4.082 1 93.38 131 PHE A N 1
ATOM 1069 C CA . PHE A 1 131 ? -17.328 -1.285 2.977 1 93.38 131 PHE A CA 1
ATOM 1070 C C . PHE A 1 131 ? -16.031 -1.952 3.428 1 93.38 131 PHE A C 1
ATOM 1072 O O . PHE A 1 131 ? -15.547 -2.877 2.775 1 93.38 131 PHE A O 1
ATOM 1079 N N . ALA A 1 132 ? -15.539 -1.513 4.582 1 91.06 132 ALA A N 1
ATOM 1080 C CA . ALA A 1 132 ? -14.305 -2.061 5.133 1 91.06 132 ALA A CA 1
ATOM 1081 C C . ALA A 1 132 ? -14.445 -3.555 5.414 1 91.06 132 ALA A C 1
ATOM 1083 O O . ALA A 1 132 ? -13.516 -4.328 5.176 1 91.06 132 ALA A O 1
ATOM 1084 N N . GLN A 1 133 ? -15.547 -3.914 5.918 1 91.94 133 GLN A N 1
ATOM 1085 C CA . GLN A 1 133 ? -15.812 -5.316 6.219 1 91.94 133 GLN A CA 1
ATOM 1086 C C . GLN A 1 133 ? -15.766 -6.172 4.957 1 91.94 133 GLN A C 1
ATOM 1088 O O . GLN A 1 133 ? -15.18 -7.254 4.961 1 91.94 133 GLN A O 1
ATOM 1093 N N . PHE A 1 134 ? -16.422 -5.688 3.93 1 95.44 134 PHE A N 1
ATOM 1094 C CA . PHE A 1 134 ? -16.422 -6.402 2.662 1 95.44 134 PHE A CA 1
ATOM 1095 C C . PHE A 1 134 ? -15.016 -6.547 2.117 1 95.44 134 PHE A C 1
ATOM 1097 O O . PHE A 1 134 ? -14.578 -7.656 1.786 1 95.44 134 PHE A O 1
ATOM 1104 N N . ILE A 1 135 ? -14.258 -5.43 2.064 1 95.94 135 ILE A N 1
ATOM 1105 C CA . ILE A 1 135 ? -12.914 -5.43 1.504 1 95.94 135 ILE A CA 1
ATOM 1106 C C . ILE A 1 135 ? -12.008 -6.336 2.334 1 95.94 135 ILE A C 1
ATOM 1108 O O . ILE A 1 135 ? -11.25 -7.137 1.784 1 95.94 135 ILE A O 1
ATOM 1112 N N . SER A 1 136 ? -12.117 -6.273 3.648 1 92.25 136 SER A N 1
ATOM 1113 C CA . SER A 1 136 ? -11.273 -7.07 4.535 1 92.25 136 SER A CA 1
ATOM 1114 C C . SER A 1 136 ? -11.539 -8.562 4.355 1 92.25 136 SER A C 1
ATOM 1116 O O . SER A 1 136 ? -10.602 -9.359 4.293 1 92.25 136 SER A O 1
ATOM 1118 N N . SER A 1 137 ? -12.781 -8.875 4.297 1 94.38 137 SER A N 1
ATOM 1119 C CA . SER A 1 137 ? -13.164 -10.266 4.105 1 94.38 137 SER A CA 1
ATOM 1120 C C . SER A 1 137 ? -12.68 -10.797 2.762 1 94.38 137 SER A C 1
ATOM 1122 O O . SER A 1 137 ? -12.164 -11.914 2.68 1 94.38 137 SER A O 1
ATOM 1124 N N . LEU A 1 138 ? -12.883 -9.984 1.762 1 96.69 138 LEU A N 1
ATOM 1125 C CA . LEU A 1 138 ? -12.469 -10.359 0.415 1 96.69 138 LEU A CA 1
ATOM 1126 C C . LEU A 1 138 ? -10.961 -10.555 0.347 1 96.69 138 LEU A C 1
ATOM 1128 O O . LEU A 1 138 ? -10.477 -11.586 -0.127 1 96.69 138 LEU A O 1
ATOM 1132 N N . CYS A 1 139 ? -10.219 -9.609 0.833 1 95.12 139 CYS A N 1
ATOM 1133 C CA . CYS A 1 139 ? -8.758 -9.625 0.738 1 95.12 139 CYS A CA 1
ATOM 1134 C C . CYS A 1 139 ? -8.18 -10.805 1.517 1 95.12 139 CYS A C 1
ATOM 1136 O O . CYS A 1 139 ? -7.184 -11.398 1.1 1 95.12 139 CYS A O 1
ATOM 1138 N N . LYS A 1 140 ? -8.789 -11.102 2.623 1 92.25 140 LYS A N 1
ATOM 1139 C CA . LYS A 1 140 ? -8.352 -12.258 3.4 1 92.25 140 LYS A CA 1
ATOM 1140 C C . LYS A 1 140 ? -8.445 -13.539 2.58 1 92.25 140 LYS A C 1
ATOM 1142 O O . LYS A 1 140 ? -7.496 -14.32 2.531 1 92.25 140 LYS A O 1
ATOM 1147 N N . ASP A 1 141 ? -9.555 -13.695 1.954 1 96.69 141 ASP A N 1
ATOM 1148 C CA . ASP A 1 141 ? -9.773 -14.906 1.168 1 96.69 141 ASP A CA 1
ATOM 1149 C C . ASP A 1 141 ? -8.859 -14.938 -0.054 1 96.69 141 ASP A C 1
ATOM 1151 O O . ASP A 1 141 ? -8.344 -16 -0.422 1 96.69 141 ASP A O 1
ATOM 1155 N N . LEU A 1 142 ? -8.695 -13.812 -0.72 1 98 142 LEU A N 1
ATOM 1156 C CA . LEU A 1 142 ? -7.816 -13.75 -1.885 1 98 142 LEU A CA 1
ATOM 1157 C C . LEU A 1 142 ? -6.379 -14.086 -1.499 1 98 142 LEU A C 1
ATOM 1159 O O . LEU A 1 142 ? -5.699 -14.828 -2.211 1 98 142 LEU A O 1
ATOM 1163 N N . LYS A 1 143 ? -5.941 -13.523 -0.385 1 97 143 LYS A N 1
ATOM 1164 C CA . LYS A 1 143 ? -4.605 -13.82 0.126 1 97 143 LYS A CA 1
ATOM 1165 C C . LYS A 1 143 ? -4.434 -15.312 0.367 1 97 143 LYS A C 1
ATOM 1167 O O . LYS A 1 143 ? -3.398 -15.891 0.017 1 97 143 LYS A O 1
ATOM 1172 N N . GLU A 1 144 ? -5.379 -15.953 0.928 1 96.19 144 GLU A N 1
ATOM 1173 C CA . GLU A 1 144 ? -5.324 -17.375 1.234 1 96.19 144 GLU A CA 1
ATOM 1174 C C . GLU A 1 144 ? -5.172 -18.203 -0.036 1 96.19 144 GLU A C 1
ATOM 1176 O O . GLU A 1 144 ? -4.375 -19.141 -0.078 1 96.19 144 GLU A O 1
ATOM 1181 N N . VAL A 1 145 ? -5.906 -17.859 -1.007 1 97.75 145 VAL A N 1
ATOM 1182 C CA . VAL A 1 145 ? -5.867 -18.594 -2.27 1 97.75 145 VAL A CA 1
ATOM 1183 C C . VAL A 1 145 ? -4.484 -18.453 -2.902 1 97.75 145 VAL A C 1
ATOM 1185 O O . VAL A 1 145 ? -3.916 -19.422 -3.396 1 97.75 145 VAL A O 1
ATOM 1188 N N . ILE A 1 146 ? -3.955 -17.266 -2.926 1 98.5 146 ILE A N 1
ATOM 1189 C CA . ILE A 1 146 ? -2.66 -16.984 -3.533 1 98.5 146 ILE A CA 1
ATOM 1190 C C . ILE A 1 146 ? -1.573 -17.797 -2.844 1 98.5 146 ILE A C 1
ATOM 1192 O O . ILE A 1 146 ? -0.76 -18.453 -3.508 1 98.5 146 ILE A O 1
ATOM 1196 N N . THR A 1 147 ? -1.596 -17.859 -1.515 1 98.12 147 THR A N 1
ATOM 1197 C CA . THR A 1 147 ? -0.562 -18.562 -0.767 1 98.12 147 THR A CA 1
ATOM 1198 C C . THR A 1 147 ? -0.743 -20.062 -0.887 1 98.12 147 THR A C 1
ATOM 1200 O O . THR A 1 147 ? 0.237 -20.812 -0.938 1 98.12 147 THR A O 1
ATOM 1203 N N . LYS A 1 148 ? -1.98 -20.484 -0.965 1 97.12 148 LYS A N 1
ATOM 1204 C CA . LYS A 1 148 ? -2.25 -21.906 -1.147 1 97.12 148 LYS A CA 1
ATOM 1205 C C . LYS A 1 148 ? -1.699 -22.406 -2.48 1 97.12 148 LYS A C 1
ATOM 1207 O O . LYS A 1 148 ? -1.257 -23.547 -2.588 1 97.12 148 LYS A O 1
ATOM 1212 N N . ASN A 1 149 ? -1.719 -21.5 -3.453 1 97.38 149 ASN A N 1
ATOM 1213 C CA . ASN A 1 149 ? -1.197 -21.828 -4.777 1 97.38 149 ASN A CA 1
ATOM 1214 C C . ASN A 1 149 ? 0.275 -21.453 -4.91 1 97.38 149 ASN A C 1
ATOM 1216 O O . ASN A 1 149 ? 0.729 -21.078 -5.992 1 97.38 149 ASN A O 1
ATOM 1220 N N . TYR A 1 150 ? 0.915 -21.375 -3.814 1 97.88 150 TYR A N 1
ATOM 1221 C CA . TYR A 1 150 ? 2.361 -21.203 -3.73 1 97.88 150 TYR A CA 1
ATOM 1222 C C . TYR A 1 150 ? 2.791 -19.844 -4.277 1 97.88 150 TYR A C 1
ATOM 1224 O O . TYR A 1 150 ? 3.879 -19.719 -4.844 1 97.88 150 TYR A O 1
ATOM 1232 N N . GLY A 1 151 ? 1.949 -18.906 -4.281 1 98.5 151 GLY A N 1
ATOM 1233 C CA . GLY A 1 151 ? 2.342 -17.531 -4.461 1 98.5 151 GLY A CA 1
ATOM 1234 C C . GLY A 1 151 ? 2.834 -16.875 -3.184 1 98.5 151 GLY A C 1
ATOM 1235 O O . GLY A 1 151 ? 2.613 -17.391 -2.09 1 98.5 151 GLY A O 1
ATOM 1236 N N . ILE A 1 152 ? 3.596 -15.828 -3.344 1 97.75 152 ILE A N 1
ATOM 1237 C CA . ILE A 1 152 ? 3.986 -14.984 -2.221 1 97.75 152 ILE A CA 1
ATOM 1238 C C . ILE A 1 152 ? 3.113 -13.734 -2.189 1 97.75 152 ILE A C 1
ATOM 1240 O O . ILE A 1 152 ? 3.059 -12.977 -3.166 1 97.75 152 ILE A O 1
ATOM 1244 N N . PHE A 1 153 ? 2.385 -13.586 -1.071 1 97.25 153 PHE A N 1
ATOM 1245 C CA . PHE A 1 153 ? 1.618 -12.359 -0.855 1 97.25 153 PHE A CA 1
ATOM 1246 C C . PHE A 1 153 ? 2.545 -11.188 -0.582 1 97.25 153 PHE A C 1
ATOM 1248 O O . PHE A 1 153 ? 3.373 -11.234 0.329 1 97.25 153 PHE A O 1
ATOM 1255 N N . ASP A 1 154 ? 2.445 -10.141 -1.439 1 95.31 154 ASP A N 1
ATOM 1256 C CA . ASP A 1 154 ? 3.297 -8.977 -1.221 1 95.31 154 ASP A CA 1
ATOM 1257 C C . ASP A 1 154 ? 2.631 -7.977 -0.276 1 95.31 154 ASP A C 1
ATOM 1259 O O . ASP A 1 154 ? 3.078 -7.793 0.859 1 95.31 154 ASP A O 1
ATOM 1263 N N . LYS A 1 155 ? 1.502 -7.422 -0.742 1 90.94 155 LYS A N 1
ATOM 1264 C CA . LYS A 1 155 ? 0.81 -6.438 0.084 1 90.94 155 LYS A CA 1
ATOM 1265 C C . LYS A 1 155 ? -0.604 -6.184 -0.432 1 90.94 155 LYS A C 1
ATOM 1267 O O . LYS A 1 155 ? -0.914 -6.488 -1.585 1 90.94 155 LYS A O 1
ATOM 1272 N N . PHE A 1 156 ? -1.355 -5.574 0.489 1 89.88 156 PHE A N 1
ATOM 1273 C CA . PHE A 1 156 ? -2.635 -4.996 0.094 1 89.88 156 PHE A CA 1
ATOM 1274 C C . PHE A 1 156 ? -2.445 -3.594 -0.471 1 89.88 156 PHE A C 1
ATOM 1276 O O . PHE A 1 156 ? -1.635 -2.818 0.04 1 89.88 156 PHE A O 1
ATOM 1283 N N . THR A 1 157 ? -3.057 -3.268 -1.496 1 84.88 157 THR A N 1
ATOM 1284 C CA . THR A 1 157 ? -2.947 -1.939 -2.088 1 84.88 157 THR A CA 1
ATOM 1285 C C . THR A 1 157 ? -4.176 -1.097 -1.759 1 84.88 157 THR A C 1
ATOM 1287 O O . THR A 1 157 ? -4.457 -0.106 -2.436 1 84.88 157 THR A O 1
ATOM 1290 N N . GLY A 1 158 ? -4.949 -1.436 -0.707 1 80.31 158 GLY A N 1
ATOM 1291 C CA . GLY A 1 158 ? -6.219 -0.839 -0.323 1 80.31 158 GLY A CA 1
ATOM 1292 C C . GLY A 1 158 ? -7.422 -1.658 -0.759 1 80.31 158 GLY A C 1
ATOM 1293 O O . GLY A 1 158 ? -8.055 -2.328 0.06 1 80.31 158 GLY A O 1
ATOM 1294 N N . ASP A 1 159 ? -7.594 -1.645 -2.072 1 85.69 159 ASP A N 1
ATOM 1295 C CA . ASP A 1 159 ? -8.703 -2.443 -2.588 1 85.69 159 ASP A CA 1
ATOM 1296 C C . ASP A 1 159 ? -8.203 -3.535 -3.529 1 85.69 159 ASP A C 1
ATOM 1298 O O . ASP A 1 159 ? -8.953 -4.031 -4.371 1 85.69 159 ASP A O 1
ATOM 1302 N N . GLY A 1 160 ? -6.953 -3.83 -3.344 1 91.62 160 GLY A N 1
ATOM 1303 C CA . GLY A 1 160 ? -6.363 -4.863 -4.176 1 91.62 160 GLY A CA 1
ATOM 1304 C C . GLY A 1 160 ? -5.191 -5.57 -3.514 1 91.62 160 GLY A C 1
ATOM 1305 O O . GLY A 1 160 ? -5.012 -5.473 -2.299 1 91.62 160 GLY A O 1
ATOM 1306 N N . ILE A 1 161 ? -4.566 -6.422 -4.359 1 96.19 161 ILE A N 1
ATOM 1307 C CA . ILE A 1 161 ? -3.459 -7.223 -3.848 1 96.19 161 ILE A CA 1
ATOM 1308 C C . ILE A 1 161 ? -2.324 -7.25 -4.867 1 96.19 161 ILE A C 1
ATOM 1310 O O . ILE A 1 161 ? -2.568 -7.336 -6.074 1 96.19 161 ILE A O 1
ATOM 1314 N N . LEU A 1 162 ? -1.149 -7.184 -4.402 1 97 162 LEU A N 1
ATOM 1315 C CA . LEU A 1 162 ? 0.044 -7.516 -5.168 1 97 162 LEU A CA 1
ATOM 1316 C C . LEU A 1 162 ? 0.653 -8.828 -4.684 1 97 162 LEU A C 1
ATOM 1318 O O . LEU A 1 162 ? 0.769 -9.055 -3.479 1 97 162 LEU A O 1
ATOM 1322 N N . ALA A 1 163 ? 0.892 -9.688 -5.582 1 98.56 163 ALA A N 1
ATOM 1323 C CA . ALA A 1 163 ? 1.501 -10.984 -5.285 1 98.56 163 ALA A CA 1
ATOM 1324 C C . ALA A 1 163 ? 2.484 -11.391 -6.379 1 98.56 163 ALA A C 1
ATOM 1326 O O . ALA A 1 163 ? 2.535 -10.766 -7.441 1 98.56 163 ALA A O 1
ATOM 1327 N N . PHE A 1 164 ? 3.256 -12.383 -6.062 1 98.44 164 PHE A N 1
ATOM 1328 C CA . PHE A 1 164 ? 4.191 -12.836 -7.086 1 98.44 164 PHE A CA 1
ATOM 1329 C C . PHE A 1 164 ? 4.551 -14.305 -6.875 1 98.44 164 PHE A C 1
ATOM 1331 O O . PHE A 1 164 ? 4.359 -14.844 -5.785 1 98.44 164 PHE A O 1
ATOM 1338 N N . PHE A 1 165 ? 4.926 -14.922 -7.949 1 98.25 165 PHE A N 1
ATOM 1339 C CA . PHE A 1 165 ? 5.234 -16.344 -8.039 1 98.25 165 PHE A CA 1
ATOM 1340 C C . PHE A 1 165 ? 6.637 -16.562 -8.602 1 98.25 165 PHE A C 1
ATOM 1342 O O . PHE A 1 165 ? 6.797 -16.812 -9.797 1 98.25 165 PHE A O 1
ATOM 1349 N N . PRO A 1 166 ? 7.633 -16.469 -7.734 1 97.38 166 PRO A N 1
ATOM 1350 C CA . PRO A 1 166 ? 8.992 -16.734 -8.219 1 97.38 166 PRO A CA 1
ATOM 1351 C C . PRO A 1 166 ? 9.242 -18.203 -8.5 1 97.38 166 PRO A C 1
ATOM 1353 O O . PRO A 1 166 ? 8.781 -19.078 -7.746 1 97.38 166 PRO A O 1
ATOM 1356 N N . GLU A 1 167 ? 10.031 -18.469 -9.453 1 95.69 167 GLU A N 1
ATOM 1357 C CA . GLU A 1 167 ? 10.258 -19.859 -9.867 1 95.69 167 GLU A CA 1
ATOM 1358 C C . GLU A 1 167 ? 10.969 -20.641 -8.766 1 95.69 167 GLU A C 1
ATOM 1360 O O . GLU A 1 167 ? 10.719 -21.844 -8.594 1 95.69 167 GLU A O 1
ATOM 1365 N N . PHE A 1 168 ? 11.859 -20.031 -8.008 1 94.62 168 PHE A N 1
ATOM 1366 C CA . PHE A 1 168 ? 12.609 -20.75 -6.984 1 94.62 168 PHE A CA 1
ATOM 1367 C C . PHE A 1 168 ? 11.688 -21.234 -5.867 1 94.62 168 PHE A C 1
ATOM 1369 O O . PHE A 1 168 ? 12 -22.203 -5.172 1 94.62 168 PHE A O 1
ATOM 1376 N N . TYR A 1 169 ? 10.57 -20.609 -5.715 1 96.69 169 TYR A N 1
ATOM 1377 C CA . TYR A 1 169 ? 9.633 -20.922 -4.648 1 96.69 169 TYR A CA 1
ATOM 1378 C C . TYR A 1 169 ? 8.383 -21.594 -5.207 1 96.69 169 TYR A C 1
ATOM 1380 O O . TYR A 1 169 ? 7.98 -22.656 -4.734 1 96.69 169 TYR A O 1
ATOM 1388 N N . SER A 1 170 ? 7.805 -21.031 -6.258 1 97.44 170 SER A N 1
ATOM 1389 C CA . SER A 1 170 ? 6.539 -21.5 -6.812 1 97.44 170 SER A CA 1
ATOM 1390 C C . SER A 1 170 ? 6.754 -22.703 -7.727 1 97.44 170 SER A C 1
ATOM 1392 O O . SER A 1 170 ? 5.805 -23.422 -8.047 1 97.44 170 SER A O 1
ATOM 1394 N N . GLY A 1 171 ? 8.031 -22.922 -8.148 1 95.25 171 GLY A N 1
ATOM 1395 C CA . GLY A 1 171 ? 8.352 -24.109 -8.93 1 95.25 171 GLY A CA 1
ATOM 1396 C C . GLY A 1 171 ? 8.234 -23.875 -10.422 1 95.25 171 GLY A C 1
ATOM 1397 O O . GLY A 1 171 ? 7.988 -22.766 -10.875 1 95.25 171 GLY A O 1
ATOM 1398 N N . PRO A 1 172 ? 8.398 -25 -11.125 1 93.31 172 PRO A N 1
ATOM 1399 C CA . PRO A 1 172 ? 8.414 -24.906 -12.586 1 93.31 172 PRO A CA 1
ATOM 1400 C C . PRO A 1 172 ? 7.055 -24.531 -13.172 1 93.31 172 PRO A C 1
ATOM 1402 O O . PRO A 1 172 ? 6.98 -24.016 -14.281 1 93.31 172 PRO A O 1
ATOM 1405 N N . ASP A 1 173 ? 6.047 -24.828 -12.461 1 95.69 173 ASP A N 1
ATOM 1406 C CA . ASP A 1 173 ? 4.703 -24.5 -12.938 1 95.69 173 ASP A CA 1
ATOM 1407 C C . ASP A 1 173 ? 4.176 -23.234 -12.289 1 95.69 173 ASP A C 1
ATOM 1409 O O . ASP A 1 173 ? 2.98 -23.125 -12 1 95.69 173 ASP A O 1
ATOM 1413 N N . ALA A 1 174 ? 5.082 -22.312 -11.984 1 97.12 174 ALA A N 1
ATOM 1414 C CA . ALA A 1 174 ? 4.73 -21.047 -11.344 1 97.12 174 ALA A CA 1
ATOM 1415 C C . ALA A 1 174 ? 3.637 -20.312 -12.125 1 97.12 174 ALA A C 1
ATOM 1417 O O . ALA A 1 174 ? 2.723 -19.75 -11.531 1 97.12 174 ALA A O 1
ATOM 1418 N N . GLY A 1 175 ? 3.75 -20.344 -13.406 1 96.56 175 GLY A N 1
ATOM 1419 C CA . GLY A 1 175 ? 2.742 -19.703 -14.234 1 96.56 175 GLY A CA 1
ATOM 1420 C C . GLY A 1 175 ? 1.361 -20.312 -14.07 1 96.56 175 GLY A C 1
ATOM 1421 O O . GLY A 1 175 ? 0.362 -19.594 -14.031 1 96.56 175 GLY A O 1
ATOM 1422 N N . ILE A 1 176 ? 1.302 -21.578 -13.992 1 95.44 176 ILE A N 1
ATOM 1423 C CA . ILE A 1 176 ? 0.037 -22.281 -13.82 1 95.44 176 ILE A CA 1
ATOM 1424 C C . ILE A 1 176 ? -0.542 -21.969 -12.438 1 95.44 176 ILE A C 1
ATOM 1426 O O . ILE A 1 176 ? -1.749 -21.766 -12.305 1 95.44 176 ILE A O 1
ATOM 1430 N N . HIS A 1 177 ? 0.304 -21.938 -11.438 1 96.88 177 HIS A N 1
ATOM 1431 C CA . HIS A 1 177 ? -0.135 -21.562 -10.094 1 96.88 177 HIS A CA 1
ATOM 1432 C C . HIS A 1 177 ? -0.732 -20.172 -10.086 1 96.88 177 HIS A C 1
ATOM 1434 O O . HIS A 1 177 ? -1.754 -19.922 -9.438 1 96.88 177 HIS A O 1
ATOM 1440 N N . ALA A 1 178 ? -0.075 -19.25 -10.797 1 97.69 178 ALA A N 1
ATOM 1441 C CA . ALA A 1 178 ? -0.574 -17.875 -10.883 1 97.69 178 ALA A CA 1
ATOM 1442 C C . ALA A 1 178 ? -1.947 -17.828 -11.547 1 97.69 178 ALA A C 1
ATOM 1444 O O . ALA A 1 178 ? -2.865 -17.188 -11.047 1 97.69 178 ALA A O 1
ATOM 1445 N N . VAL A 1 179 ? -2.084 -18.547 -12.609 1 96.19 179 VAL A N 1
ATOM 1446 C CA . VAL A 1 179 ? -3.33 -18.578 -13.367 1 96.19 179 VAL A CA 1
ATOM 1447 C C . VAL A 1 179 ? -4.43 -19.234 -12.523 1 96.19 179 VAL A C 1
ATOM 1449 O O . VAL A 1 179 ? -5.559 -18.734 -12.484 1 96.19 179 VAL A O 1
ATOM 1452 N N . GLN A 1 180 ? -4.109 -20.312 -11.883 1 95.44 180 GLN A N 1
ATOM 1453 C CA . GLN A 1 180 ? -5.07 -20.984 -11.008 1 95.44 180 GLN A CA 1
ATOM 1454 C C . GLN A 1 180 ? -5.539 -20.031 -9.898 1 95.44 180 GLN A C 1
ATOM 1456 O O . GLN A 1 180 ? -6.73 -20 -9.578 1 95.44 180 GLN A O 1
ATOM 1461 N N . SER A 1 181 ? -4.609 -19.344 -9.344 1 97.38 181 SER A N 1
ATOM 1462 C CA . SER A 1 181 ? -4.957 -18.359 -8.328 1 97.38 181 SER A CA 1
ATOM 1463 C C . SER A 1 181 ? -5.93 -17.312 -8.883 1 97.38 181 SER A C 1
ATOM 1465 O O . SER A 1 181 ? -6.914 -16.969 -8.219 1 97.38 181 SER A O 1
ATOM 1467 N N . ALA A 1 182 ? -5.648 -16.828 -10.086 1 97.69 182 ALA A N 1
ATOM 1468 C CA . ALA A 1 182 ? -6.496 -15.82 -10.703 1 97.69 182 ALA A CA 1
ATOM 1469 C C . ALA A 1 182 ? -7.922 -16.328 -10.883 1 97.69 182 ALA A C 1
ATOM 1471 O O . ALA A 1 182 ? -8.891 -15.641 -10.555 1 97.69 182 ALA A O 1
ATOM 1472 N N . ILE A 1 183 ? -8.016 -17.547 -11.336 1 96.12 183 ILE A N 1
ATOM 1473 C CA . ILE A 1 183 ? -9.32 -18.156 -11.57 1 96.12 183 ILE A CA 1
ATOM 1474 C C . ILE A 1 183 ? -10.086 -18.266 -10.258 1 96.12 183 ILE A C 1
ATOM 1476 O O . ILE A 1 183 ? -11.258 -17.875 -10.188 1 96.12 183 ILE A O 1
ATOM 1480 N N . GLU A 1 184 ? -9.438 -18.75 -9.289 1 96.88 184 GLU A N 1
ATOM 1481 C CA . GLU A 1 184 ? -10.078 -18.906 -7.984 1 96.88 184 GLU A CA 1
ATOM 1482 C C . GLU A 1 184 ? -10.438 -17.562 -7.375 1 96.88 184 GLU A C 1
ATOM 1484 O O . GLU A 1 184 ? -11.484 -17.422 -6.734 1 96.88 184 GLU A O 1
ATOM 1489 N N . CYS A 1 185 ? -9.602 -16.594 -7.555 1 98.19 185 CYS A N 1
ATOM 1490 C CA . CYS A 1 185 ? -9.859 -15.25 -7.031 1 98.19 185 CYS A CA 1
ATOM 1491 C C . CYS A 1 185 ? -11.133 -14.672 -7.633 1 98.19 185 CYS A C 1
ATOM 1493 O O . CYS A 1 185 ? -11.945 -14.07 -6.926 1 98.19 185 CYS A O 1
ATOM 1495 N N . HIS A 1 186 ? -11.312 -14.852 -8.938 1 97.81 186 HIS A N 1
ATOM 1496 C CA . HIS A 1 186 ? -12.539 -14.375 -9.57 1 97.81 186 HIS A CA 1
ATOM 1497 C C . HIS A 1 186 ? -13.773 -15.016 -8.945 1 97.81 186 HIS A C 1
ATOM 1499 O O . HIS A 1 186 ? -14.766 -14.336 -8.68 1 97.81 186 HIS A O 1
ATOM 1505 N N . SER A 1 187 ? -13.672 -16.297 -8.703 1 97 187 SER A N 1
ATOM 1506 C CA . SER A 1 187 ? -14.789 -17.031 -8.117 1 97 187 SER A CA 1
ATOM 1507 C C . SER A 1 187 ? -15.094 -16.531 -6.707 1 97 187 SER A C 1
ATOM 1509 O O . SER A 1 187 ? -16.25 -16.391 -6.332 1 97 187 SER A O 1
ATOM 1511 N N . ILE A 1 188 ? -14.062 -16.281 -6 1 98.06 188 ILE A N 1
ATOM 1512 C CA . ILE A 1 188 ? -14.219 -15.82 -4.625 1 98.06 188 ILE A CA 1
ATOM 1513 C C . ILE A 1 188 ? -14.898 -14.453 -4.613 1 98.06 188 ILE A C 1
ATOM 1515 O O . ILE A 1 188 ? -15.789 -14.203 -3.795 1 98.06 188 ILE A O 1
ATOM 1519 N N . PHE A 1 189 ? -14.484 -13.578 -5.52 1 98 189 PHE A N 1
ATOM 1520 C CA . PHE A 1 189 ? -15.102 -12.266 -5.574 1 98 189 PHE A CA 1
ATOM 1521 C C . PHE A 1 189 ? -16.609 -12.383 -5.816 1 98 189 PHE A C 1
ATOM 1523 O O . PHE A 1 189 ? -17.406 -11.734 -5.133 1 98 189 PHE A O 1
ATOM 1530 N N . GLN A 1 190 ? -17 -13.203 -6.73 1 96.94 190 GLN A N 1
ATOM 1531 C CA . GLN A 1 190 ? -18.406 -13.359 -7.07 1 96.94 190 GLN A CA 1
ATOM 1532 C C . GLN A 1 190 ? -19.203 -13.852 -5.871 1 96.94 190 GLN A C 1
ATOM 1534 O O . GLN A 1 190 ? -20.281 -13.328 -5.574 1 96.94 190 GLN A O 1
ATOM 1539 N N . ARG A 1 191 ? -18.672 -14.812 -5.238 1 97.31 191 ARG A N 1
ATOM 1540 C CA . ARG A 1 191 ? -19.344 -15.375 -4.082 1 97.31 191 ARG A CA 1
ATOM 1541 C C . ARG A 1 191 ? -19.438 -14.359 -2.949 1 97.31 191 ARG A C 1
ATOM 1543 O O . ARG A 1 191 ? -20.516 -14.164 -2.373 1 97.31 191 ARG A O 1
ATOM 1550 N N . LYS A 1 192 ? -18.328 -13.711 -2.641 1 96.56 192 LYS A N 1
ATOM 1551 C CA . LYS A 1 192 ? -18.281 -12.758 -1.533 1 96.56 192 LYS A CA 1
ATOM 1552 C C . LYS A 1 192 ? -19.156 -11.539 -1.816 1 96.56 192 LYS A C 1
ATOM 1554 O O . LYS A 1 192 ? -19.797 -11.016 -0.91 1 96.56 192 LYS A O 1
ATOM 1559 N N . TYR A 1 193 ? -19.125 -11.078 -3.076 1 96.12 193 TYR A N 1
ATOM 1560 C CA . TYR A 1 193 ? -19.953 -9.938 -3.445 1 96.12 193 TYR A CA 1
ATOM 1561 C C . TYR A 1 193 ? -21.422 -10.266 -3.277 1 96.12 193 TYR A C 1
ATOM 1563 O O . TYR A 1 193 ? -22.203 -9.438 -2.783 1 96.12 193 TYR A O 1
ATOM 1571 N N . LYS A 1 194 ? -21.812 -11.461 -3.65 1 95.12 194 LYS A N 1
ATOM 1572 C CA . LYS A 1 194 ? -23.188 -11.906 -3.473 1 95.12 194 LYS A CA 1
ATOM 1573 C C . LYS A 1 194 ? -23.547 -11.984 -1.993 1 95.12 194 LYS A C 1
ATOM 1575 O O . LYS A 1 194 ? -24.625 -11.531 -1.588 1 95.12 194 LYS A O 1
ATOM 1580 N N . ASP A 1 195 ? -22.672 -12.492 -1.172 1 95 195 ASP A N 1
ATOM 1581 C CA . ASP A 1 195 ? -22.906 -12.703 0.253 1 95 195 ASP A CA 1
ATOM 1582 C C . ASP A 1 195 ? -22.969 -11.367 1 1 95 195 ASP A C 1
ATOM 1584 O O . ASP A 1 195 ? -23.531 -11.289 2.092 1 95 195 ASP A O 1
ATOM 1588 N N . HIS A 1 196 ? -22.344 -10.297 0.443 1 94.69 196 HIS A N 1
ATOM 1589 C CA . HIS A 1 196 ? -22.25 -9.023 1.149 1 94.69 196 HIS A CA 1
ATOM 1590 C C . HIS A 1 196 ? -23.094 -7.949 0.483 1 94.69 196 HIS A C 1
ATOM 1592 O O . HIS A 1 196 ? -22.859 -6.758 0.686 1 94.69 196 HIS A O 1
ATOM 1598 N N . ARG A 1 197 ? -24.062 -8.312 -0.337 1 92.69 197 ARG A N 1
ATOM 1599 C CA . ARG A 1 197 ? -24.906 -7.355 -1.048 1 92.69 197 ARG A CA 1
ATOM 1600 C C . ARG A 1 197 ? -25.625 -6.43 -0.074 1 92.69 197 ARG A C 1
ATOM 1602 O O . ARG A 1 197 ? -25.875 -5.262 -0.388 1 92.69 197 ARG A O 1
ATOM 1609 N N . ARG A 1 198 ? -25.891 -6.895 1.128 1 92.94 198 ARG A N 1
ATOM 1610 C CA . ARG A 1 198 ? -26.594 -6.105 2.139 1 92.94 198 ARG A CA 1
ATOM 1611 C C . ARG A 1 198 ? -25.75 -4.918 2.592 1 92.94 198 ARG A C 1
ATOM 1613 O O . ARG A 1 198 ? -26.266 -3.977 3.195 1 92.94 198 ARG A O 1
ATOM 1620 N N . ASN A 1 199 ? -24.438 -5.062 2.346 1 94.44 199 ASN A N 1
ATOM 1621 C CA . ASN A 1 199 ? -23.531 -3.998 2.758 1 94.44 199 ASN A CA 1
ATOM 1622 C C . ASN A 1 199 ? -23.672 -2.766 1.87 1 94.44 199 ASN A C 1
ATOM 1624 O O . ASN A 1 199 ? -23.188 -1.69 2.209 1 94.44 199 ASN A O 1
ATOM 1628 N N . PHE A 1 200 ? -24.422 -2.861 0.751 1 94.38 200 PHE A N 1
ATOM 1629 C CA . PHE A 1 200 ? -24.484 -1.8 -0.245 1 94.38 200 PHE A CA 1
ATOM 1630 C C . PHE A 1 200 ? -25.922 -1.376 -0.495 1 94.38 200 PHE A C 1
ATOM 1632 O O . PHE A 1 200 ? -26.844 -2.189 -0.386 1 94.38 200 PHE A O 1
ATOM 1639 N N . THR A 1 201 ? -26.141 -0.092 -0.754 1 93.56 201 THR A N 1
ATOM 1640 C CA . THR A 1 201 ? -27.484 0.436 -1.037 1 93.56 201 THR A CA 1
ATOM 1641 C C . THR A 1 201 ? -27.969 -0.037 -2.402 1 93.56 201 THR A C 1
ATOM 1643 O O . THR A 1 201 ? -29.172 -0.177 -2.621 1 93.56 201 THR A O 1
ATOM 1646 N N . THR A 1 202 ? -27.031 -0.264 -3.283 1 91 202 THR A N 1
ATOM 1647 C CA . THR A 1 202 ? -27.312 -0.749 -4.629 1 91 202 THR A CA 1
ATOM 1648 C C . THR A 1 202 ? -26.25 -1.751 -5.078 1 91 202 THR A C 1
ATOM 1650 O O . THR A 1 202 ? -25.078 -1.605 -4.75 1 91 202 THR A O 1
ATOM 1653 N N . VAL A 1 203 ? -26.703 -2.715 -5.824 1 89.69 203 VAL A N 1
ATOM 1654 C CA . VAL A 1 203 ? -25.797 -3.715 -6.375 1 89.69 203 VAL A CA 1
ATOM 1655 C C . VAL A 1 203 ? -25.281 -3.258 -7.738 1 89.69 203 VAL A C 1
ATOM 1657 O O . VAL A 1 203 ? -26.078 -2.973 -8.641 1 89.69 203 VAL A O 1
ATOM 1660 N N . LEU A 1 204 ? -24.016 -3.256 -7.871 1 91.5 204 LEU A N 1
ATOM 1661 C CA . LEU A 1 204 ? -23.406 -2.859 -9.133 1 91.5 204 LEU A CA 1
ATOM 1662 C C . LEU A 1 204 ? -23.25 -4.059 -10.062 1 91.5 204 LEU A C 1
ATOM 1664 O O . LEU A 1 204 ? -22.734 -5.105 -9.641 1 91.5 204 LEU A O 1
ATOM 1668 N N . ASN A 1 205 ? -23.625 -4.074 -11.266 1 88 205 ASN A N 1
ATOM 1669 C CA . ASN A 1 205 ? -23.531 -5.191 -12.195 1 88 205 ASN A CA 1
ATOM 1670 C C . ASN A 1 205 ? -22.156 -5.246 -12.875 1 88 205 ASN A C 1
ATOM 1672 O O . ASN A 1 205 ? -21.734 -6.301 -13.344 1 88 205 ASN A O 1
ATOM 1676 N N . ASN A 1 206 ? -21.375 -4.219 -13.016 1 91.81 206 ASN A N 1
ATOM 1677 C CA . ASN A 1 206 ? -20.125 -4.18 -13.75 1 91.81 206 ASN A CA 1
ATOM 1678 C C . ASN A 1 206 ? -18.938 -3.922 -12.828 1 91.81 206 ASN A C 1
ATOM 1680 O O . ASN A 1 206 ? -18.078 -3.088 -13.125 1 91.81 206 ASN A O 1
ATOM 1684 N N . THR A 1 207 ? -19.031 -4.684 -11.703 1 94.81 207 THR A N 1
ATOM 1685 C CA . THR A 1 207 ? -17.891 -4.664 -10.789 1 94.81 207 THR A CA 1
ATOM 1686 C C . THR A 1 207 ? -17.25 -6.047 -10.695 1 94.81 207 THR A C 1
ATOM 1688 O O . THR A 1 207 ? -17.812 -7.031 -11.18 1 94.81 207 THR A O 1
ATOM 1691 N N . GLY A 1 208 ? -16.062 -6.105 -10.328 1 96.94 208 GLY A N 1
ATOM 1692 C CA . GLY A 1 208 ? -15.289 -7.336 -10.227 1 96.94 208 GLY A CA 1
ATOM 1693 C C . GLY A 1 208 ? -13.797 -7.102 -10.117 1 96.94 208 GLY A C 1
ATOM 1694 O O . GLY A 1 208 ? -13.352 -5.961 -9.969 1 96.94 208 GLY A O 1
ATOM 1695 N N . LEU A 1 209 ? -13.148 -8.227 -10.18 1 98.06 209 LEU A N 1
ATOM 1696 C CA . LEU A 1 209 ? -11.695 -8.125 -10.156 1 98.06 209 LEU A CA 1
ATOM 1697 C C . LEU A 1 209 ? -11.141 -7.934 -11.562 1 98.06 209 LEU A C 1
ATOM 1699 O O . LEU A 1 209 ? -11.695 -8.461 -12.531 1 98.06 209 LEU A O 1
ATOM 1703 N N . SER A 1 210 ? -10.211 -7.176 -11.695 1 97.25 210 SER A N 1
ATOM 1704 C CA . SER A 1 210 ? -9.289 -7.168 -12.828 1 97.25 210 SER A CA 1
ATOM 1705 C C . SER A 1 210 ? -7.895 -7.625 -12.406 1 97.25 210 SER A C 1
ATOM 1707 O O . SER A 1 210 ? -7.32 -7.094 -11.453 1 97.25 210 SER A O 1
ATOM 1709 N N . ILE A 1 211 ? -7.43 -8.648 -13.086 1 98.44 211 ILE A N 1
ATOM 1710 C CA . ILE A 1 211 ? -6.172 -9.258 -12.664 1 98.44 211 ILE A CA 1
ATOM 1711 C C . ILE A 1 211 ? -5.145 -9.148 -13.781 1 98.44 211 ILE A C 1
ATOM 1713 O O . ILE A 1 211 ? -5.422 -9.516 -14.93 1 98.44 211 ILE A O 1
ATOM 1717 N N . GLY A 1 212 ? -4.02 -8.562 -13.469 1 97.69 212 GLY A N 1
ATOM 1718 C CA . GLY A 1 212 ? -2.895 -8.484 -14.383 1 97.69 212 GLY A CA 1
ATOM 1719 C C . GLY A 1 212 ? -1.744 -9.391 -13.992 1 97.69 212 GLY A C 1
ATOM 1720 O O . GLY A 1 212 ? -1.369 -9.461 -12.82 1 97.69 212 GLY A O 1
ATOM 1721 N N . ILE A 1 213 ? -1.212 -10.141 -14.938 1 98.44 213 ILE A N 1
ATOM 1722 C CA . ILE A 1 213 ? -0.073 -11.016 -14.703 1 98.44 213 ILE A CA 1
ATOM 1723 C C . ILE A 1 213 ? 1.029 -10.719 -15.719 1 98.44 213 ILE A C 1
ATOM 1725 O O . ILE A 1 213 ? 0.775 -10.672 -16.922 1 98.44 213 ILE A O 1
ATOM 1729 N N . ASP A 1 214 ? 2.178 -10.453 -15.25 1 97.81 214 ASP A N 1
ATOM 1730 C CA . ASP A 1 214 ? 3.369 -10.281 -16.078 1 97.81 214 ASP A CA 1
ATOM 1731 C C . ASP A 1 214 ? 4.488 -11.219 -15.625 1 97.81 214 ASP A C 1
ATOM 1733 O O . ASP A 1 214 ? 4.375 -11.875 -14.586 1 97.81 214 ASP A O 1
ATOM 1737 N N . TYR A 1 215 ? 5.492 -11.359 -16.469 1 98 215 TYR A N 1
ATOM 1738 C CA . TYR A 1 215 ? 6.582 -12.289 -16.219 1 98 215 TYR A CA 1
ATOM 1739 C C . TYR A 1 215 ? 7.926 -11.672 -16.578 1 98 215 TYR A C 1
ATOM 1741 O O . TYR A 1 215 ? 8.047 -10.969 -17.578 1 98 215 TYR A O 1
ATOM 1749 N N . GLY A 1 216 ? 8.852 -11.898 -15.727 1 97.5 216 GLY A N 1
ATOM 1750 C CA . GLY A 1 216 ? 10.211 -11.445 -15.977 1 97.5 216 GLY A CA 1
ATOM 1751 C C . GLY A 1 216 ? 11.07 -11.414 -14.719 1 97.5 216 GLY A C 1
ATOM 1752 O O . GLY A 1 216 ? 10.664 -11.93 -13.68 1 97.5 216 GLY A O 1
ATOM 1753 N N . PRO A 1 217 ? 12.281 -10.914 -14.867 1 95.81 217 PRO A N 1
ATOM 1754 C CA . PRO A 1 217 ? 13.164 -10.82 -13.703 1 95.81 217 PRO A CA 1
ATOM 1755 C C . PRO A 1 217 ? 12.664 -9.828 -12.664 1 95.81 217 PRO A C 1
ATOM 1757 O O . PRO A 1 217 ? 12.25 -8.711 -13.008 1 95.81 217 PRO A O 1
ATOM 1760 N N . ALA A 1 218 ? 12.586 -10.25 -11.453 1 95 218 ALA A N 1
ATOM 1761 C CA . ALA A 1 218 ? 12.234 -9.406 -10.305 1 95 218 ALA A CA 1
ATOM 1762 C C . ALA A 1 218 ? 13.039 -9.797 -9.07 1 95 218 ALA A C 1
ATOM 1764 O O . ALA A 1 218 ? 13.633 -10.875 -9.031 1 95 218 ALA A O 1
ATOM 1765 N N . ASN A 1 219 ? 13.141 -8.891 -8.133 1 91.75 219 ASN A N 1
ATOM 1766 C CA . ASN A 1 219 ? 13.867 -9.125 -6.891 1 91.75 219 ASN A CA 1
ATOM 1767 C C . ASN A 1 219 ? 13.023 -8.734 -5.672 1 91.75 219 ASN A C 1
ATOM 1769 O O . ASN A 1 219 ? 12.094 -7.934 -5.781 1 91.75 219 ASN A O 1
ATOM 1773 N N . MET A 1 220 ? 13.367 -9.391 -4.621 1 90.31 220 MET A N 1
ATOM 1774 C CA . MET A 1 220 ? 12.781 -8.992 -3.346 1 90.31 220 MET A CA 1
ATOM 1775 C C . MET A 1 220 ? 13.703 -8.023 -2.605 1 90.31 220 MET A C 1
ATOM 1777 O O . MET A 1 220 ? 14.891 -8.289 -2.451 1 90.31 220 MET A O 1
ATOM 1781 N N . GLN A 1 221 ? 13.117 -6.902 -2.268 1 87.88 221 GLN A N 1
ATOM 1782 C CA . GLN A 1 221 ? 13.867 -5.863 -1.571 1 87.88 221 GLN A CA 1
ATOM 1783 C C . GLN A 1 221 ? 13.094 -5.344 -0.364 1 87.88 221 GLN A C 1
ATOM 1785 O O . GLN A 1 221 ? 11.867 -5.332 -0.365 1 87.88 221 GLN A O 1
ATOM 1790 N N . THR A 1 222 ? 13.875 -4.984 0.643 1 83.75 222 THR A N 1
ATOM 1791 C CA . THR A 1 222 ? 13.258 -4.254 1.745 1 83.75 222 THR A CA 1
ATOM 1792 C C . THR A 1 222 ? 13.234 -2.754 1.455 1 83.75 222 THR A C 1
ATOM 1794 O O . THR A 1 222 ? 14.289 -2.117 1.378 1 83.75 222 THR A O 1
ATOM 1797 N N . ILE A 1 223 ? 12.117 -2.271 1.192 1 85.94 223 ILE A N 1
ATOM 1798 C CA . ILE A 1 223 ? 11.922 -0.8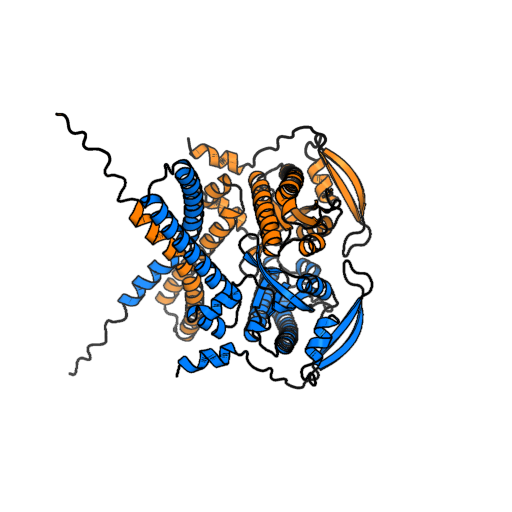48 0.938 1 85.94 223 ILE A CA 1
ATOM 1799 C C . ILE A 1 223 ? 11.055 -0.24 2.035 1 85.94 223 ILE A C 1
ATOM 1801 O O . ILE A 1 223 ? 9.984 -0.76 2.346 1 85.94 223 ILE A O 1
ATOM 1805 N N . ALA A 1 224 ? 11.516 0.828 2.643 1 80.94 224 ALA A N 1
ATOM 1806 C CA . ALA A 1 224 ? 10.805 1.551 3.691 1 80.94 224 ALA A CA 1
ATOM 1807 C C . ALA A 1 224 ? 10.32 0.6 4.785 1 80.94 224 ALA A C 1
ATOM 1809 O O . ALA A 1 224 ? 9.164 0.654 5.195 1 80.94 224 ALA A O 1
ATOM 1810 N N . GLY A 1 225 ? 11.125 -0.372 5.109 1 73.44 225 GLY A N 1
ATOM 1811 C CA . GLY A 1 225 ? 10.898 -1.243 6.254 1 73.44 225 GLY A CA 1
ATOM 1812 C C . GLY A 1 225 ? 10.062 -2.463 5.914 1 73.44 225 GLY A C 1
ATOM 1813 O O . GLY A 1 225 ? 9.781 -3.293 6.781 1 73.44 225 GLY A O 1
ATOM 1814 N N . GLY A 1 226 ? 9.672 -2.619 4.672 1 78.75 226 GLY A N 1
ATOM 1815 C CA . GLY A 1 226 ? 8.867 -3.766 4.293 1 78.75 226 GLY A CA 1
ATOM 1816 C C . GLY A 1 226 ? 9.406 -4.504 3.082 1 78.75 226 GLY A C 1
ATOM 1817 O O . GLY A 1 226 ? 9.898 -3.885 2.141 1 78.75 226 GLY A O 1
ATOM 1818 N N . LEU A 1 227 ? 9.375 -5.82 3.195 1 84 227 LEU A N 1
ATOM 1819 C CA . LEU A 1 227 ? 9.789 -6.648 2.07 1 84 227 LEU A CA 1
ATOM 1820 C C . LEU A 1 227 ? 8.797 -6.539 0.918 1 84 227 LEU A C 1
ATOM 1822 O O . LEU A 1 227 ? 7.582 -6.578 1.134 1 84 227 LEU A O 1
ATOM 1826 N N . THR A 1 228 ? 9.273 -6.277 -0.293 1 90.25 228 THR A N 1
ATOM 1827 C CA . THR A 1 228 ? 8.398 -6.145 -1.453 1 90.25 228 THR A CA 1
ATOM 1828 C C . THR A 1 228 ? 9.117 -6.594 -2.725 1 90.25 228 THR A C 1
ATOM 1830 O O . THR A 1 228 ? 10.336 -6.789 -2.721 1 90.25 228 THR A O 1
ATOM 1833 N N . VAL A 1 229 ? 8.383 -6.82 -3.711 1 93.5 229 VAL A N 1
ATOM 1834 C CA . VAL A 1 229 ? 8.914 -7.23 -5.004 1 93.5 229 VAL A CA 1
ATOM 1835 C C . VAL A 1 229 ? 9.164 -6.004 -5.875 1 93.5 229 VAL A C 1
ATOM 1837 O O . VAL A 1 229 ? 8.367 -5.066 -5.883 1 93.5 229 VAL A O 1
ATOM 1840 N N . VAL A 1 230 ? 10.352 -6.039 -6.543 1 92.75 230 VAL A N 1
ATOM 1841 C CA . VAL A 1 230 ? 10.727 -4.934 -7.414 1 92.75 230 VAL A CA 1
ATOM 1842 C C . VAL A 1 230 ? 11.164 -5.473 -8.773 1 92.75 230 VAL A C 1
ATOM 1844 O O . VAL A 1 230 ? 11.836 -6.508 -8.852 1 92.75 230 VAL A O 1
ATOM 1847 N N . GLY A 1 231 ? 10.742 -4.75 -9.82 1 93.19 231 GLY A N 1
ATOM 1848 C CA . GLY A 1 231 ? 11.133 -5.125 -11.172 1 93.19 231 GLY A CA 1
ATOM 1849 C C . GLY A 1 231 ? 10.125 -4.699 -12.227 1 93.19 231 GLY A C 1
ATOM 1850 O O . GLY A 1 231 ? 9.008 -4.301 -11.898 1 93.19 231 GLY A O 1
ATOM 1851 N N . ALA A 1 232 ? 10.5 -4.832 -13.445 1 91.75 232 ALA A N 1
ATOM 1852 C CA . ALA A 1 232 ? 9.672 -4.395 -14.57 1 91.75 232 ALA A CA 1
ATOM 1853 C C . ALA A 1 232 ? 8.328 -5.121 -14.578 1 91.75 232 ALA A C 1
ATOM 1855 O O . ALA A 1 232 ? 7.289 -4.516 -14.852 1 91.75 232 ALA A O 1
ATOM 1856 N N . PRO A 1 233 ? 8.336 -6.387 -14.242 1 95.75 233 PRO A N 1
ATOM 1857 C CA . PRO A 1 233 ? 7.051 -7.086 -14.297 1 95.75 233 PRO A CA 1
ATOM 1858 C C . PRO A 1 233 ? 6.039 -6.531 -13.297 1 95.75 233 PRO A C 1
ATOM 1860 O O . PRO A 1 233 ? 4.828 -6.695 -13.484 1 95.75 233 PRO A O 1
ATOM 1863 N N . VAL A 1 234 ? 6.539 -5.945 -12.242 1 95.25 234 VAL A N 1
ATOM 1864 C CA . VAL A 1 234 ? 5.641 -5.359 -11.25 1 95.25 234 VAL A CA 1
ATOM 1865 C C . VAL A 1 234 ? 4.852 -4.215 -11.883 1 95.25 234 VAL A C 1
ATOM 1867 O O . VAL A 1 234 ? 3.633 -4.125 -11.719 1 95.25 234 VAL A O 1
ATOM 1870 N N . VAL A 1 235 ? 5.523 -3.426 -12.695 1 89.69 235 VAL A N 1
ATOM 1871 C CA . VAL A 1 235 ? 4.934 -2.25 -13.328 1 89.69 235 VAL A CA 1
ATOM 1872 C C . VAL A 1 235 ? 3.84 -2.68 -14.297 1 89.69 235 VAL A C 1
ATOM 1874 O O . VAL A 1 235 ? 2.723 -2.156 -14.258 1 89.69 235 VAL A O 1
ATOM 1877 N N . TYR A 1 236 ? 4.102 -3.617 -15 1 91.06 236 TYR A N 1
ATOM 1878 C CA . TYR A 1 236 ? 3.18 -3.984 -16.078 1 91.06 236 TYR A CA 1
ATOM 1879 C C . TYR A 1 236 ? 2.014 -4.801 -15.523 1 91.06 236 TYR A C 1
ATOM 1881 O O . TYR A 1 236 ? 0.892 -4.703 -16.031 1 91.06 236 TYR A O 1
ATOM 1889 N N . ALA A 1 237 ? 2.287 -5.629 -14.555 1 95.81 237 ALA A N 1
ATOM 1890 C CA . ALA A 1 237 ? 1.176 -6.316 -13.898 1 95.81 237 ALA A CA 1
ATOM 1891 C C . ALA A 1 237 ? 0.172 -5.316 -13.328 1 95.81 237 ALA A C 1
ATOM 1893 O O . ALA A 1 237 ? -1.04 -5.496 -13.469 1 95.81 237 ALA A O 1
ATOM 1894 N N . CYS A 1 238 ? 0.69 -4.273 -12.727 1 92.81 238 CYS A N 1
ATOM 1895 C CA . CYS A 1 238 ? -0.161 -3.248 -12.133 1 92.81 238 CYS A CA 1
ATOM 1896 C C . CYS A 1 238 ? -0.946 -2.504 -13.211 1 92.81 238 CYS A C 1
ATOM 1898 O O . CYS A 1 238 ? -2.117 -2.176 -13.016 1 92.81 238 CYS A O 1
ATOM 1900 N N . ARG A 1 239 ? -0.335 -2.256 -14.305 1 89.94 239 ARG A N 1
ATOM 1901 C CA . ARG A 1 239 ? -1.034 -1.603 -15.406 1 89.94 239 ARG A CA 1
ATOM 1902 C C . ARG A 1 239 ? -2.133 -2.498 -15.969 1 89.94 239 ARG A C 1
ATOM 1904 O O . ARG A 1 239 ? -3.238 -2.031 -16.25 1 89.94 239 ARG A O 1
ATOM 1911 N N . LEU A 1 240 ? -1.87 -3.752 -16.047 1 93.44 240 LEU A N 1
ATOM 1912 C CA . LEU A 1 240 ? -2.811 -4.711 -16.625 1 93.44 240 LEU A CA 1
ATOM 1913 C C . LEU A 1 240 ? -4.027 -4.887 -15.719 1 93.44 240 LEU A C 1
ATOM 1915 O O . LEU A 1 240 ? -5.133 -5.129 -16.203 1 93.44 240 LEU A O 1
ATOM 1919 N N . SER A 1 241 ? -3.816 -4.766 -14.445 1 94.62 241 SER A N 1
ATOM 1920 C CA . SER A 1 241 ? -4.926 -4.941 -13.508 1 94.62 241 SER A CA 1
ATOM 1921 C C . SER A 1 241 ? -5.898 -3.77 -13.586 1 94.62 241 SER A C 1
ATOM 1923 O O . SER A 1 241 ? -6.922 -3.762 -12.891 1 94.62 241 SER A O 1
ATOM 1925 N N . GLY A 1 242 ? -5.578 -2.752 -14.391 1 89.81 242 GLY A N 1
ATOM 1926 C CA . GLY A 1 242 ? -6.496 -1.662 -14.688 1 89.81 242 GLY A CA 1
ATOM 1927 C C . GLY A 1 242 ? -7.469 -1.983 -15.805 1 89.81 242 GLY A C 1
ATOM 1928 O O . GLY A 1 242 ? -8.195 -1.105 -16.266 1 89.81 242 GLY A O 1
ATOM 1929 N N . GLY A 1 243 ? -7.516 -3.191 -16.25 1 90.75 243 GLY A N 1
ATOM 1930 C CA . GLY A 1 243 ? -8.406 -3.643 -17.312 1 90.75 243 GLY A CA 1
ATOM 1931 C C . GLY A 1 243 ? -9.836 -3.842 -16.844 1 90.75 243 GLY A C 1
ATOM 1932 O O . GLY A 1 243 ? -10.203 -3.414 -15.742 1 90.75 243 GLY A O 1
ATOM 1933 N N . PRO A 1 244 ? -10.664 -4.43 -17.641 1 92.56 244 PRO A N 1
ATOM 1934 C CA . PRO A 1 244 ? -12.078 -4.605 -17.328 1 92.56 244 PRO A CA 1
ATOM 1935 C C . PRO A 1 244 ? -12.312 -5.605 -16.203 1 92.56 244 PRO A C 1
ATOM 1937 O O . PRO A 1 244 ? -11.484 -6.496 -15.977 1 92.56 244 PRO A O 1
ATOM 1940 N N . PRO A 1 245 ? -13.453 -5.441 -15.531 1 95.69 245 PRO A N 1
ATOM 1941 C CA . PRO A 1 245 ? -13.789 -6.406 -14.484 1 95.69 245 PRO A CA 1
ATOM 1942 C C . PRO A 1 245 ? -13.984 -7.82 -15.023 1 95.69 245 PRO A C 1
ATOM 1944 O O . PRO A 1 245 ? -14.516 -7.996 -16.125 1 95.69 245 PRO A O 1
ATOM 1947 N N . GLY A 1 246 ? -13.555 -8.797 -14.258 1 95.94 246 GLY A N 1
ATOM 1948 C CA . GLY A 1 246 ? -13.773 -10.195 -14.602 1 95.94 246 GLY A CA 1
ATOM 1949 C C . GLY A 1 246 ? -12.703 -10.766 -15.508 1 95.94 246 GLY A C 1
ATOM 1950 O O . GLY A 1 246 ? -12.734 -11.945 -15.852 1 95.94 246 GLY A O 1
ATOM 1951 N N . LYS A 1 247 ? -11.703 -9.961 -15.812 1 96.25 247 LYS A N 1
ATOM 1952 C CA . LYS A 1 247 ? -10.695 -10.422 -16.766 1 96.25 247 LYS A CA 1
ATOM 1953 C C . LYS A 1 247 ? -9.352 -10.648 -16.078 1 96.25 247 LYS A C 1
ATOM 1955 O O . LYS A 1 247 ? -9.023 -9.969 -15.102 1 96.25 247 LYS A O 1
ATOM 1960 N N . THR A 1 248 ? -8.703 -11.625 -16.578 1 97.88 248 THR A N 1
ATOM 1961 C CA . THR A 1 248 ? -7.285 -11.836 -16.297 1 97.88 248 THR A CA 1
ATOM 1962 C C . THR A 1 248 ? -6.449 -11.594 -17.547 1 97.88 248 THR A C 1
ATOM 1964 O O . THR A 1 248 ? -6.648 -12.25 -18.578 1 97.88 248 THR A O 1
ATOM 1967 N N . LEU A 1 249 ? -5.527 -10.672 -17.453 1 97.38 249 LEU A N 1
ATOM 1968 C CA . LEU A 1 249 ? -4.766 -10.242 -18.625 1 97.38 249 LEU A CA 1
ATOM 1969 C C . LEU A 1 249 ? -3.287 -10.578 -18.469 1 97.38 249 LEU A C 1
ATOM 1971 O O . LEU A 1 249 ? -2.719 -10.383 -17.391 1 97.38 249 LEU A O 1
ATOM 1975 N N . LEU A 1 250 ? -2.713 -11.094 -19.516 1 97.06 250 LEU A N 1
ATOM 1976 C CA . LEU A 1 250 ? -1.287 -11.391 -19.594 1 97.06 250 LEU A CA 1
ATOM 1977 C C . LEU A 1 250 ? -0.61 -10.531 -20.656 1 97.06 250 LEU A C 1
ATOM 1979 O O . LEU A 1 250 ? -1.199 -10.242 -21.703 1 97.06 250 LEU A O 1
ATOM 1983 N N . ASN A 1 251 ? 0.572 -10.141 -20.312 1 93.75 251 ASN A N 1
ATOM 1984 C CA . ASN A 1 251 ? 1.373 -9.578 -21.406 1 93.75 251 ASN A CA 1
ATOM 1985 C C . ASN A 1 251 ? 2.051 -10.672 -22.219 1 93.75 251 ASN A C 1
ATOM 1987 O O . ASN A 1 251 ? 1.831 -11.859 -21.984 1 93.75 251 ASN A O 1
ATOM 1991 N N . GLN A 1 252 ? 2.826 -10.336 -23.203 1 93.81 252 GLN A N 1
ATOM 1992 C CA . GLN A 1 252 ? 3.447 -11.266 -24.141 1 93.81 252 GLN A CA 1
ATOM 1993 C C . GLN A 1 252 ? 4.363 -12.242 -23.422 1 93.81 252 GLN A C 1
ATOM 1995 O O . GLN A 1 252 ? 4.32 -13.453 -23.688 1 93.81 252 GLN A O 1
ATOM 2000 N N . TRP A 1 253 ? 5.141 -11.781 -22.516 1 95.12 253 TRP A N 1
ATOM 2001 C CA . TRP A 1 253 ? 6.125 -12.617 -21.828 1 95.12 253 TRP A CA 1
ATOM 2002 C C . TRP A 1 253 ? 5.438 -13.664 -20.969 1 95.12 253 TRP A C 1
ATOM 2004 O O . TRP A 1 253 ? 5.828 -14.836 -20.969 1 95.12 253 TRP A O 1
ATOM 2014 N N . ALA A 1 254 ? 4.469 -13.195 -20.25 1 96.94 254 ALA A N 1
ATOM 2015 C CA . ALA A 1 254 ? 3.717 -14.133 -19.422 1 96.94 254 ALA A CA 1
ATOM 2016 C C . ALA A 1 254 ? 2.982 -15.156 -20.281 1 96.94 254 ALA A C 1
ATOM 2018 O O . ALA A 1 254 ? 2.984 -16.344 -19.969 1 96.94 254 ALA A O 1
ATOM 2019 N N . TYR A 1 255 ? 2.412 -14.672 -21.297 1 95.44 255 TYR A N 1
ATOM 2020 C CA . TYR A 1 255 ? 1.709 -15.547 -22.219 1 95.44 255 TYR A CA 1
ATOM 2021 C C . TYR A 1 255 ? 2.641 -16.625 -22.781 1 95.44 255 TYR A C 1
ATOM 2023 O O . TYR A 1 255 ? 2.309 -17.812 -22.75 1 95.44 255 TYR A O 1
ATOM 2031 N N . ASN A 1 256 ? 3.824 -16.281 -23.266 1 95 256 ASN A N 1
ATOM 2032 C CA . ASN A 1 256 ? 4.785 -17.203 -23.844 1 95 256 ASN A CA 1
ATOM 2033 C C . ASN A 1 256 ? 5.219 -18.266 -22.828 1 95 256 ASN A C 1
ATOM 2035 O O . ASN A 1 256 ? 5.27 -19.453 -23.141 1 95 256 ASN A O 1
ATOM 2039 N N . LYS A 1 257 ? 5.496 -17.781 -21.688 1 95.44 257 LYS A N 1
ATOM 2040 C CA . LYS A 1 257 ? 6.012 -18.688 -20.656 1 95.44 257 LYS A CA 1
ATOM 2041 C C . LYS A 1 257 ? 4.949 -19.688 -20.234 1 95.44 257 LYS A C 1
ATOM 2043 O O . LYS A 1 257 ? 5.258 -20.859 -20 1 95.44 257 LYS A O 1
ATOM 2048 N N . ILE A 1 258 ? 3.738 -19.25 -20.125 1 93.62 258 ILE A N 1
ATOM 2049 C CA . ILE A 1 258 ? 2.648 -20.141 -19.719 1 93.62 258 ILE A CA 1
ATOM 2050 C C . ILE A 1 258 ? 2.375 -21.156 -20.828 1 93.62 258 ILE A C 1
ATOM 2052 O O . ILE A 1 258 ? 2.08 -22.312 -20.547 1 93.62 258 ILE A O 1
ATOM 2056 N N . GLN A 1 259 ? 2.504 -20.75 -22 1 90.12 259 GLN A N 1
ATOM 2057 C CA . GLN A 1 259 ? 2.244 -21.625 -23.141 1 90.12 259 GLN A CA 1
ATOM 2058 C C . GLN A 1 259 ? 3.264 -22.75 -23.219 1 90.12 259 GLN A C 1
ATOM 2060 O O . GLN A 1 259 ? 3.008 -23.797 -23.828 1 90.12 259 GLN A O 1
ATOM 2065 N N . GLU A 1 260 ? 4.395 -22.5 -22.641 1 89.31 260 GLU A N 1
ATOM 2066 C CA . GLU A 1 260 ? 5.426 -23.531 -22.625 1 89.31 260 GLU A CA 1
ATOM 2067 C C . GLU A 1 260 ? 4.965 -24.766 -21.844 1 89.31 260 GLU A C 1
ATOM 2069 O O . GLU A 1 260 ? 5.484 -25.859 -22.047 1 89.31 260 GLU A O 1
ATOM 2074 N N . VAL A 1 261 ? 4.07 -24.469 -20.969 1 83.62 261 VAL A N 1
ATOM 2075 C CA . VAL A 1 261 ? 3.541 -25.562 -20.156 1 83.62 261 VAL A CA 1
ATOM 2076 C C . VAL A 1 261 ? 2.139 -25.938 -20.641 1 83.62 261 VAL A C 1
ATOM 2078 O O . VAL A 1 261 ? 1.45 -25.109 -21.25 1 83.62 261 VAL A O 1
ATOM 2081 N N . SER A 1 262 ? 1.762 -27.078 -20.484 1 66.5 262 SER A N 1
ATOM 2082 C CA . SER A 1 262 ? 0.464 -27.516 -20.984 1 66.5 262 SER A CA 1
ATOM 2083 C C . SER A 1 262 ? -0.664 -26.641 -20.438 1 66.5 262 SER A C 1
ATOM 2085 O O . SER A 1 262 ? -0.89 -26.609 -19.219 1 66.5 262 SER A O 1
ATOM 2087 N N . THR A 1 263 ? -1.316 -25.984 -21.438 1 70.56 263 THR A N 1
ATOM 2088 C CA . THR A 1 263 ? -2.363 -25.031 -21.094 1 70.56 263 THR A CA 1
ATOM 2089 C C . THR A 1 263 ? -3.686 -25.422 -21.75 1 70.56 263 THR A C 1
ATOM 2091 O O . THR A 1 263 ? -4.445 -24.562 -22.188 1 70.56 263 THR A O 1
ATOM 2094 N N . SER A 1 264 ? -3.891 -26.672 -21.75 1 79.38 264 SER A N 1
ATOM 2095 C CA . SER A 1 264 ? -5.098 -27.156 -22.406 1 79.38 264 SER A CA 1
ATOM 2096 C C . SER A 1 264 ? -6.348 -26.781 -21.625 1 79.38 264 SER A C 1
ATOM 2098 O O . SER A 1 264 ? -7.465 -26.859 -22.141 1 79.38 264 SER A O 1
ATOM 2100 N N . PHE A 1 265 ? -6.109 -26.312 -20.562 1 83.25 265 PHE A N 1
ATOM 2101 C CA . PHE A 1 265 ? -7.246 -26 -19.703 1 83.25 265 PHE A CA 1
ATOM 2102 C C . PHE A 1 265 ? -7.625 -24.531 -19.812 1 83.25 265 PHE A C 1
ATOM 2104 O O . PHE A 1 265 ? -8.547 -24.062 -19.141 1 83.25 265 PHE A O 1
ATOM 2111 N N . LEU A 1 266 ? -6.934 -23.859 -20.75 1 88.44 266 LEU A N 1
ATOM 2112 C CA . LEU A 1 266 ? -7.16 -22.422 -20.844 1 88.44 266 LEU A CA 1
ATOM 2113 C C . LEU A 1 266 ? -7.516 -22.031 -22.281 1 88.44 266 LEU A C 1
ATOM 2115 O O . LEU A 1 266 ? -7.004 -22.625 -23.234 1 88.44 266 LEU A O 1
ATOM 2119 N N . TYR A 1 267 ? -8.438 -21.109 -22.344 1 90.06 267 TYR A N 1
ATOM 2120 C CA . TYR A 1 267 ? -8.633 -20.359 -23.578 1 90.06 267 TYR A CA 1
ATOM 2121 C C . TYR A 1 267 ? -7.914 -19.016 -23.531 1 90.06 267 TYR A C 1
ATOM 2123 O O . TYR A 1 267 ? -8.008 -18.297 -22.531 1 90.06 267 TYR A O 1
ATOM 2131 N N . PHE A 1 268 ? -7.176 -18.766 -24.625 1 91.69 268 PHE A N 1
ATOM 2132 C CA . PHE A 1 268 ? -6.504 -17.469 -24.75 1 91.69 268 PHE A CA 1
ATOM 2133 C C . PHE A 1 268 ? -7.164 -16.625 -25.828 1 91.69 268 PHE A C 1
ATOM 2135 O O . PHE A 1 268 ? -7.547 -17.125 -26.891 1 91.69 268 PHE A O 1
ATOM 2142 N N . SER A 1 269 ? -7.383 -15.344 -25.484 1 93.38 269 SER A N 1
ATOM 2143 C CA . SER A 1 269 ? -7.859 -14.375 -26.469 1 93.38 269 SER A CA 1
ATOM 2144 C C . SER A 1 269 ? -6.949 -13.156 -26.531 1 93.38 269 SER A C 1
ATOM 2146 O O . SER A 1 269 ? -6.672 -12.531 -25.516 1 93.38 269 SER A O 1
ATOM 2148 N N . GLU A 1 270 ? -6.508 -12.859 -27.75 1 93.25 270 GLU A N 1
ATOM 2149 C CA . GLU A 1 270 ? -5.695 -11.664 -27.969 1 93.25 270 GLU A CA 1
ATOM 2150 C C . GLU A 1 270 ? -6.57 -10.422 -28.109 1 93.25 270 GLU A C 1
ATOM 2152 O O . GLU A 1 270 ? -7.547 -10.43 -28.859 1 93.25 270 GLU A O 1
ATOM 2157 N N . GLU A 1 271 ? -6.215 -9.438 -27.312 1 91.62 271 GLU A N 1
ATOM 2158 C CA . GLU A 1 271 ? -6.996 -8.211 -27.328 1 91.62 271 GLU A CA 1
ATOM 2159 C C . GLU A 1 271 ? -6.094 -6.98 -27.25 1 91.62 271 GLU A C 1
ATOM 2161 O O . GLU A 1 271 ? -4.965 -7.059 -26.766 1 91.62 271 GLU A O 1
ATOM 2166 N N . THR A 1 272 ? -6.598 -5.922 -27.859 1 90.44 272 THR A N 1
ATOM 2167 C CA . THR A 1 272 ? -5.941 -4.625 -27.719 1 90.44 272 THR A CA 1
ATOM 2168 C C . THR A 1 272 ? -6.711 -3.732 -26.75 1 90.44 272 THR A C 1
ATOM 2170 O O . THR A 1 272 ? -7.91 -3.516 -26.922 1 90.44 272 THR A O 1
ATOM 2173 N N . LEU A 1 273 ? -5.938 -3.297 -25.766 1 86.94 273 LEU A N 1
ATOM 2174 C CA . LEU A 1 273 ? -6.602 -2.486 -24.75 1 86.94 273 LEU A CA 1
ATOM 2175 C C . LEU A 1 273 ? -5.867 -1.167 -24.547 1 86.94 273 LEU A C 1
ATOM 2177 O O . LEU A 1 273 ? -4.66 -1.077 -24.797 1 86.94 273 LEU A O 1
ATOM 2181 N N . LYS A 1 274 ? -6.684 -0.162 -24.156 1 79.56 274 LYS A N 1
ATOM 2182 C CA . LYS A 1 274 ? -6.125 1.103 -23.688 1 79.56 274 LYS A CA 1
ATOM 2183 C C . LYS A 1 274 ? -6.008 1.115 -22.172 1 79.56 274 LYS A C 1
ATOM 2185 O O . LYS A 1 274 ? -7.012 1.024 -21.453 1 79.56 274 LYS A O 1
ATOM 2190 N N . ILE A 1 275 ? -4.785 0.93 -21.75 1 68.75 275 ILE A N 1
ATOM 2191 C CA . ILE A 1 275 ? -4.605 0.927 -20.297 1 68.75 275 ILE A CA 1
ATOM 2192 C C . ILE A 1 275 ? -3.898 2.211 -19.875 1 68.75 275 ILE A C 1
ATOM 2194 O O . ILE A 1 275 ? -3.268 2.885 -20.688 1 68.75 275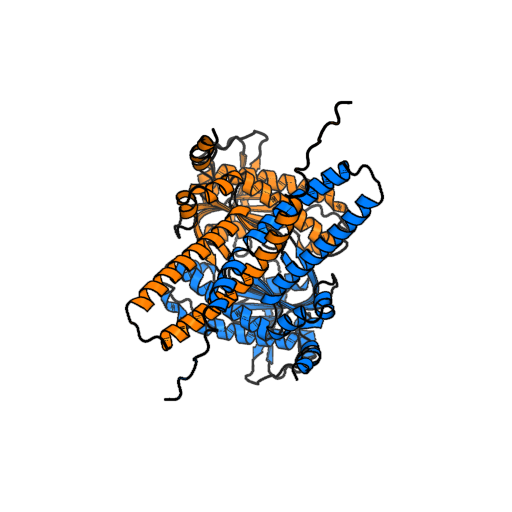 ILE A O 1
ATOM 2198 N N . LYS A 1 276 ? -3.975 2.504 -18.594 1 59.19 276 LYS A N 1
ATOM 2199 C CA . LYS A 1 276 ? -3.426 3.725 -18.016 1 59.19 276 LYS A CA 1
ATOM 2200 C C . LYS A 1 276 ? -1.951 3.889 -18.359 1 59.19 276 LYS A C 1
ATOM 2202 O O . LYS A 1 276 ? -1.184 2.926 -18.312 1 59.19 276 LYS A O 1
ATOM 2207 N N . HIS A 1 277 ? -1.541 5.062 -18.75 1 58.31 277 HIS A N 1
ATOM 2208 C CA . HIS A 1 277 ? -0.171 5.484 -19.016 1 58.31 277 HIS A CA 1
ATOM 2209 C C . HIS A 1 277 ? 0.359 4.871 -20.297 1 58.31 277 HIS A C 1
ATOM 2211 O O . HIS A 1 277 ? 1.551 4.973 -20.594 1 58.31 277 HIS A O 1
ATOM 2217 N N . GLU A 1 278 ? -0.582 3.938 -20.734 1 59.31 278 GLU A N 1
ATOM 2218 C CA . GLU A 1 278 ? -0.095 3.348 -21.984 1 59.31 278 GLU A CA 1
ATOM 2219 C C . GLU A 1 278 ? -1.08 3.574 -23.125 1 59.31 278 GLU A C 1
ATOM 2221 O O . GLU A 1 278 ? -2.281 3.729 -22.891 1 59.31 278 GLU A O 1
ATOM 2226 N N . GLU A 1 279 ? -0.457 3.898 -24.219 1 67.75 279 GLU A N 1
ATOM 2227 C CA . GLU A 1 279 ? -1.259 3.836 -25.438 1 67.75 279 GLU A CA 1
ATOM 2228 C C . GLU A 1 279 ? -1.919 2.469 -25.594 1 67.75 279 GLU A C 1
ATOM 2230 O O . GLU A 1 279 ? -1.975 1.688 -24.641 1 67.75 279 GLU A O 1
ATOM 2235 N N . GLU A 1 280 ? -2.264 2.076 -26.672 1 80.88 280 GLU A N 1
ATOM 2236 C CA . GLU A 1 280 ? -2.867 0.789 -27.016 1 80.88 280 GLU A CA 1
ATOM 2237 C C . GLU A 1 280 ? -1.85 -0.342 -26.906 1 80.88 280 GLU A C 1
ATOM 2239 O O . GLU A 1 280 ? -0.786 -0.287 -27.531 1 80.88 280 GLU A O 1
ATOM 2244 N N . ILE A 1 281 ? -2.199 -1.271 -25.984 1 83.5 281 ILE A N 1
ATOM 2245 C CA . ILE A 1 281 ? -1.275 -2.387 -25.797 1 83.5 281 ILE A CA 1
ATOM 2246 C C . ILE A 1 281 ? -1.979 -3.699 -26.141 1 83.5 281 ILE A C 1
ATOM 2248 O O . ILE A 1 281 ? -3.189 -3.83 -25.938 1 83.5 281 ILE A O 1
ATOM 2252 N N . LEU A 1 282 ? -1.163 -4.594 -26.703 1 91.25 282 LEU A N 1
ATOM 2253 C CA . LEU A 1 282 ? -1.642 -5.949 -26.953 1 91.25 282 LEU A CA 1
ATOM 2254 C C . LEU A 1 282 ? -1.576 -6.789 -25.688 1 91.25 282 LEU A C 1
ATOM 2256 O O . LEU A 1 282 ? -0.556 -6.797 -24.984 1 91.25 282 LEU A O 1
ATOM 2260 N N . VAL A 1 283 ? -2.693 -7.395 -25.359 1 94.88 283 VAL A N 1
ATOM 2261 C CA . VAL A 1 283 ? -2.75 -8.234 -24.172 1 94.88 283 VAL A CA 1
ATOM 2262 C C . VAL A 1 283 ? -3.445 -9.547 -24.484 1 94.88 283 VAL A C 1
ATOM 2264 O O . VAL A 1 283 ? -4.066 -9.688 -25.547 1 94.88 283 VAL A O 1
ATOM 2267 N N . TYR A 1 284 ? -3.256 -10.531 -23.609 1 95.69 284 TYR A N 1
ATOM 2268 C CA . TYR A 1 284 ? -3.912 -11.828 -23.734 1 95.69 284 TYR A CA 1
ATOM 2269 C C . TYR A 1 284 ? -4.852 -12.078 -22.562 1 95.69 284 TYR A C 1
ATOM 2271 O O . TYR A 1 284 ? -4.418 -12.109 -21.406 1 95.69 284 TYR A O 1
ATOM 2279 N N . SER A 1 285 ? -6.09 -12.234 -22.875 1 96.31 285 SER A N 1
ATOM 2280 C CA . SER A 1 285 ? -7.074 -12.594 -21.859 1 96.31 285 SER A CA 1
ATOM 2281 C C . SER A 1 285 ? -7.203 -14.109 -21.734 1 96.31 285 SER A C 1
ATOM 2283 O O . SER A 1 285 ? -7.176 -14.828 -22.734 1 96.31 285 SER A O 1
ATOM 2285 N N . ILE A 1 286 ? -7.324 -14.602 -20.469 1 94.69 286 ILE A N 1
ATOM 2286 C CA . ILE A 1 286 ? -7.418 -16.047 -20.281 1 94.69 286 ILE A CA 1
ATOM 2287 C C . ILE A 1 286 ? -8.773 -16.391 -19.672 1 94.69 286 ILE A C 1
ATOM 2289 O O . ILE A 1 286 ? -9.312 -15.641 -18.844 1 94.69 286 ILE A O 1
ATOM 2293 N N . GLN A 1 287 ? -9.312 -17.562 -20.094 1 91.94 287 GLN A N 1
ATOM 2294 C CA . GLN A 1 287 ? -10.539 -18.125 -19.562 1 91.94 287 GLN A CA 1
ATOM 2295 C C . GLN A 1 287 ? -10.414 -19.641 -19.375 1 91.94 287 GLN A C 1
ATOM 2297 O O . GLN A 1 287 ? -9.898 -20.328 -20.25 1 91.94 287 GLN A O 1
ATOM 2302 N N . PRO A 1 288 ? -10.805 -20.016 -18.156 1 91.06 288 PRO A N 1
ATOM 2303 C CA . PRO A 1 288 ? -10.781 -21.484 -17.984 1 91.06 288 PRO A CA 1
ATOM 2304 C C . PRO A 1 288 ? -11.773 -22.188 -18.891 1 91.06 288 PRO A C 1
ATOM 2306 O O . PRO A 1 288 ? -12.867 -21.672 -19.156 1 91.06 288 PRO A O 1
ATOM 2309 N N . ASN A 1 289 ? -11.445 -23.344 -19.359 1 87.06 289 ASN A N 1
ATOM 2310 C CA . ASN A 1 289 ? -12.336 -24.109 -20.234 1 87.06 289 ASN A CA 1
ATOM 2311 C C . ASN A 1 289 ? -13.07 -25.203 -19.469 1 87.06 289 ASN A C 1
ATOM 2313 O O . ASN A 1 289 ? -13.758 -26.031 -20.078 1 87.06 289 ASN A O 1
ATOM 2317 N N . GLY A 1 290 ? -12.922 -25.266 -18.203 1 83.06 290 GLY A N 1
ATOM 2318 C CA . GLY A 1 290 ? -13.641 -26.219 -17.375 1 83.06 290 GLY A CA 1
ATOM 2319 C C . GLY A 1 290 ? -12.812 -27.438 -17.016 1 83.06 290 GLY A C 1
ATOM 2320 O O . GLY A 1 290 ? -13.195 -28.234 -16.156 1 83.06 290 GLY A O 1
ATOM 2321 N N . THR A 1 291 ? -11.664 -27.578 -17.703 1 81.81 291 THR A N 1
ATOM 2322 C CA . THR A 1 291 ? -10.797 -28.703 -17.406 1 81.81 291 THR A CA 1
ATOM 2323 C C . THR A 1 291 ? -9.922 -28.422 -16.188 1 81.81 291 THR A C 1
ATOM 2325 O O . THR A 1 291 ? -9.453 -27.297 -16.016 1 81.81 291 THR A O 1
ATOM 2328 N N . GLU A 1 292 ? -9.891 -29.438 -15.398 1 75.81 292 GLU A N 1
ATOM 2329 C CA . GLU A 1 292 ? -9.062 -29.281 -14.211 1 75.81 292 GLU A CA 1
ATOM 2330 C C . GLU A 1 292 ? -7.582 -29.438 -14.539 1 75.81 292 GLU A C 1
ATOM 2332 O O . GLU A 1 292 ? -7.207 -30.25 -15.383 1 75.81 292 GLU A O 1
ATOM 2337 N N . VAL A 1 293 ? -6.855 -28.531 -14.094 1 75.12 293 VAL A N 1
ATOM 2338 C CA . VAL A 1 293 ? -5.41 -28.656 -14.258 1 75.12 293 VAL A CA 1
ATOM 2339 C C . VAL A 1 293 ? -4.75 -28.859 -12.898 1 75.12 293 VAL A C 1
ATOM 2341 O O . VAL A 1 293 ? -5.195 -28.312 -11.891 1 75.12 293 VAL A O 1
ATOM 2344 N N . GLN A 1 294 ? -3.838 -29.859 -12.922 1 79.94 294 GLN A N 1
ATOM 2345 C CA . GLN A 1 294 ? -3.037 -30.062 -11.719 1 79.94 294 GLN A CA 1
ATOM 2346 C C . GLN A 1 294 ? -1.606 -29.562 -11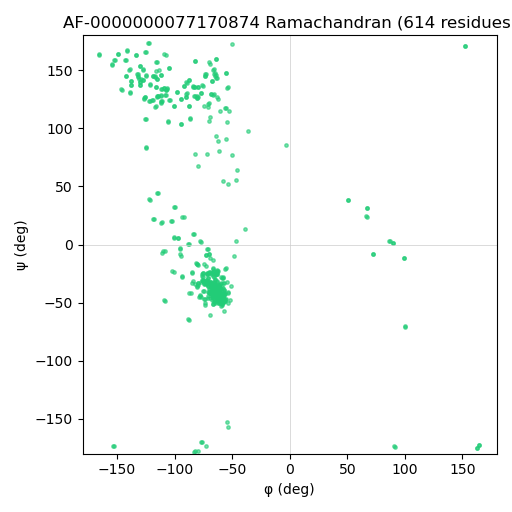.922 1 79.94 294 GLN A C 1
ATOM 2348 O O . GLN A 1 294 ? -0.839 -30.172 -12.68 1 79.94 294 GLN A O 1
ATOM 2353 N N . ALA A 1 295 ? -1.26 -28.5 -11.359 1 90.12 295 ALA A N 1
ATOM 2354 C CA . ALA A 1 295 ? 0.105 -27.984 -11.398 1 90.12 295 ALA A CA 1
ATOM 2355 C C . ALA A 1 295 ? 1.026 -28.797 -10.492 1 90.12 295 ALA A C 1
ATOM 2357 O O . ALA A 1 295 ? 0.605 -29.281 -9.438 1 90.12 295 ALA A O 1
ATOM 2358 N N . ARG A 1 296 ? 2.326 -28.984 -10.891 1 90.94 296 ARG A N 1
ATOM 2359 C CA . ARG A 1 296 ? 3.318 -29.688 -10.086 1 90.94 296 ARG A CA 1
ATOM 2360 C C . ARG A 1 296 ? 3.654 -28.906 -8.82 1 90.94 296 ARG A C 1
ATOM 2362 O O . ARG A 1 296 ? 3.736 -27.672 -8.859 1 90.94 296 ARG A O 1
ATOM 2369 N N . ASP A 1 297 ? 3.816 -29.609 -7.789 1 93.44 297 ASP A N 1
ATOM 2370 C CA . ASP A 1 297 ? 4.262 -28.984 -6.543 1 93.44 297 ASP A CA 1
ATOM 2371 C C . ASP A 1 297 ? 5.684 -28.453 -6.676 1 93.44 297 ASP A C 1
ATOM 2373 O O . ASP A 1 297 ? 6.48 -28.984 -7.461 1 93.44 297 ASP A O 1
ATOM 2377 N N . PRO A 1 298 ? 5.965 -27.406 -5.926 1 95.75 298 PRO A N 1
ATOM 2378 C CA . PRO A 1 298 ? 7.344 -26.906 -5.918 1 95.75 298 PRO A CA 1
ATOM 2379 C C . PRO A 1 298 ? 8.328 -27.922 -5.336 1 95.75 298 PRO A C 1
ATOM 2381 O O . PRO A 1 298 ? 7.945 -28.766 -4.527 1 95.75 298 PRO A O 1
ATOM 2384 N N . GLU A 1 299 ? 9.57 -27.781 -5.641 1 92.31 299 GLU A N 1
ATOM 2385 C CA . GLU A 1 299 ? 10.617 -28.734 -5.289 1 92.31 299 GLU A CA 1
ATOM 2386 C C . GLU A 1 299 ? 10.82 -28.797 -3.777 1 92.31 299 GLU A C 1
ATOM 2388 O O . GLU A 1 299 ? 11.086 -29.859 -3.223 1 92.31 299 GLU A O 1
ATOM 2393 N N . TRP A 1 300 ? 10.758 -27.641 -3.125 1 93.25 300 TRP A N 1
ATOM 2394 C CA . TRP A 1 300 ? 11.008 -27.609 -1.687 1 93.25 300 TRP A CA 1
ATOM 2395 C C . TRP A 1 300 ? 9.984 -28.469 -0.942 1 93.25 300 TRP A C 1
ATOM 2397 O O . TRP A 1 300 ? 10.273 -29 0.133 1 93.25 300 TRP A O 1
ATOM 2407 N N . LYS A 1 301 ? 8.758 -28.5 -1.416 1 92.12 301 LYS A N 1
ATOM 2408 C CA . LYS A 1 301 ? 7.715 -29.281 -0.761 1 92.12 301 LYS A CA 1
ATOM 2409 C C . LYS A 1 301 ? 8.078 -30.766 -0.736 1 92.12 301 LYS A C 1
ATOM 2411 O O . LYS A 1 301 ? 7.832 -31.453 0.257 1 92.12 301 LYS A O 1
ATOM 2416 N N . LEU A 1 302 ? 8.594 -31.219 -1.778 1 86.62 302 LEU A N 1
ATOM 2417 C CA . LEU A 1 302 ? 9.039 -32.594 -1.873 1 86.62 302 LEU A CA 1
ATOM 2418 C C . LEU A 1 302 ? 10.266 -32.844 -0.999 1 86.62 302 LEU A C 1
ATOM 2420 O O . LEU A 1 302 ? 10.398 -33.906 -0.375 1 86.62 302 LEU A O 1
ATOM 2424 N N . LYS A 1 303 ? 11.094 -31.891 -0.981 1 88 303 LYS A N 1
ATOM 2425 C CA . LYS A 1 303 ? 12.359 -31.984 -0.266 1 88 303 LYS A CA 1
ATOM 2426 C C . LYS A 1 303 ? 12.141 -31.969 1.244 1 88 303 LYS A C 1
ATOM 2428 O O . LYS A 1 303 ? 12.805 -32.719 1.978 1 88 303 LYS A O 1
ATOM 2433 N N . PHE A 1 304 ? 11.25 -31.156 1.707 1 83.56 304 PHE A N 1
ATOM 2434 C CA . PHE A 1 304 ? 11.141 -30.938 3.145 1 83.56 304 PHE A CA 1
ATOM 2435 C C . PHE A 1 304 ? 9.969 -31.719 3.721 1 83.56 304 PHE A C 1
ATOM 2437 O O . PHE A 1 304 ? 9.805 -31.797 4.938 1 83.56 304 PHE A O 1
ATOM 2444 N N . SER A 1 305 ? 8.93 -32.125 3.031 1 69.5 305 SER A N 1
ATOM 2445 C CA . SER A 1 305 ? 7.82 -32.906 3.537 1 69.5 305 SER A CA 1
ATOM 2446 C C . SER A 1 305 ? 8.312 -34.25 4.109 1 69.5 305 SER A C 1
ATOM 2448 O O . SER A 1 305 ? 7.676 -34.812 5 1 69.5 305 SER A O 1
ATOM 2450 N N . THR A 1 306 ? 9.266 -34.938 3.623 1 55.81 306 THR A N 1
ATOM 2451 C CA . THR A 1 306 ? 9.648 -36.281 4.07 1 55.81 306 THR A CA 1
ATOM 2452 C C . THR A 1 306 ? 10.117 -36.25 5.523 1 55.81 306 THR A C 1
ATOM 2454 O O . THR A 1 306 ? 10.258 -37.281 6.152 1 55.81 306 THR A O 1
ATOM 2457 N N . SER A 1 307 ? 10.547 -35.219 6.062 1 43.06 307 SER A N 1
ATOM 2458 C CA . SER A 1 307 ? 11.102 -35.406 7.395 1 43.06 307 SER A CA 1
ATOM 2459 C C . SER A 1 307 ? 10.008 -35.656 8.43 1 43.06 307 SER A C 1
ATOM 2461 O O . SER A 1 307 ? 10.289 -35.781 9.625 1 43.06 307 SER A O 1
ATOM 2463 N N . ILE A 1 308 ? 8.742 -35.375 8.258 1 38.94 308 ILE A N 1
ATOM 2464 C CA . ILE A 1 308 ? 7.762 -35.75 9.281 1 38.94 308 ILE A CA 1
ATOM 2465 C C . ILE A 1 308 ? 7.449 -37.219 9.203 1 38.94 308 ILE A C 1
ATOM 2467 O O . ILE A 1 308 ? 6.578 -37.719 9.922 1 38.94 308 ILE A O 1
ATOM 2471 N N . SER A 1 309 ? 8.008 -38.062 8.359 1 31.09 309 SER A N 1
ATOM 2472 C CA . SER A 1 309 ? 7.812 -39.469 8.695 1 31.09 309 SER A CA 1
ATOM 2473 C C . SER A 1 309 ? 8.672 -39.875 9.891 1 31.09 309 SER A C 1
ATOM 2475 O O . SER A 1 309 ? 9.828 -39.438 9.992 1 31.09 309 SER A O 1
ATOM 2477 N N . MET B 1 1 ? 44.25 8.227 52.688 1 23.22 1 MET B N 1
ATOM 2478 C CA . MET B 1 1 ? 44.281 7.191 51.656 1 23.22 1 MET B CA 1
ATOM 2479 C C . MET B 1 1 ? 42.875 6.906 51.125 1 23.22 1 MET B C 1
ATOM 2481 O O . MET B 1 1 ? 42.25 5.91 51.5 1 23.22 1 MET B O 1
ATOM 2485 N N . LYS B 1 2 ? 42.062 7.848 50.875 1 28.14 2 LYS B N 1
ATOM 2486 C CA . LYS B 1 2 ? 40.625 8.023 50.875 1 28.14 2 LYS B CA 1
ATOM 2487 C C . LYS B 1 2 ? 40 7.449 49.594 1 28.14 2 LYS B C 1
ATOM 2489 O O . LYS B 1 2 ? 40.219 7.969 48.5 1 28.14 2 LYS B O 1
ATOM 2494 N N . GLY B 1 3 ? 40.062 5.996 49.438 1 26.33 3 GLY B N 1
ATOM 2495 C CA . GLY B 1 3 ? 39.75 5.098 48.312 1 26.33 3 GLY B CA 1
ATOM 2496 C C . GLY B 1 3 ? 38.344 5.266 47.781 1 26.33 3 GLY B C 1
ATOM 2497 O O . GLY B 1 3 ? 37.375 5.129 48.531 1 26.33 3 GLY B O 1
ATOM 2498 N N . GLY B 1 4 ? 38.094 6.113 46.812 1 24.67 4 GLY B N 1
ATOM 2499 C CA . GLY B 1 4 ? 36.812 6.59 46.312 1 24.67 4 GLY B CA 1
ATOM 2500 C C . GLY B 1 4 ? 35.969 5.488 45.688 1 24.67 4 GLY B C 1
ATOM 2501 O O . GLY B 1 4 ? 36.438 4.715 44.875 1 24.67 4 GLY B O 1
ATOM 2502 N N . ALA B 1 5 ? 35.031 4.809 46.438 1 29.41 5 ALA B N 1
ATOM 2503 C CA . ALA B 1 5 ? 34.031 3.775 46.188 1 29.41 5 ALA B CA 1
ATOM 2504 C C . ALA B 1 5 ? 33.219 4.102 44.938 1 29.41 5 ALA B C 1
ATOM 2506 O O . ALA B 1 5 ? 32.312 4.926 45 1 29.41 5 ALA B O 1
ATOM 2507 N N . GLY B 1 6 ? 33.875 4.309 43.75 1 25.44 6 GLY B N 1
ATOM 2508 C CA . GLY B 1 6 ? 33.125 4.699 42.562 1 25.44 6 GLY B CA 1
ATOM 2509 C C . GLY B 1 6 ? 31.938 3.816 42.312 1 25.44 6 GLY B C 1
ATOM 2510 O O . GLY B 1 6 ? 31.828 2.721 42.844 1 25.44 6 GLY B O 1
ATOM 2511 N N . PHE B 1 7 ? 30.906 4.168 41.188 1 25.66 7 PHE B N 1
ATOM 2512 C CA . PHE B 1 7 ? 29.516 4.125 40.75 1 25.66 7 PHE B CA 1
ATOM 2513 C C . PHE B 1 7 ? 29.188 2.766 40.156 1 25.66 7 PHE B C 1
ATOM 2515 O O . PHE B 1 7 ? 29.719 2.398 39.094 1 25.66 7 PHE B O 1
ATOM 2522 N N . GLN B 1 8 ? 28.938 1.648 40.875 1 26.94 8 GLN B N 1
ATOM 2523 C CA . GLN B 1 8 ? 28.484 0.27 40.719 1 26.94 8 GLN B CA 1
ATOM 2524 C C . GLN B 1 8 ? 27.219 0.201 39.875 1 26.94 8 GLN B C 1
ATOM 2526 O O . GLN B 1 8 ? 26.609 -0.868 39.75 1 26.94 8 GLN B O 1
ATOM 2531 N N . LEU B 1 9 ? 26.562 1.373 39.562 1 26.36 9 LEU B N 1
ATOM 2532 C CA . LEU B 1 9 ? 25.188 1.306 39.094 1 26.36 9 LEU B CA 1
ATOM 2533 C C . LEU B 1 9 ? 25.094 0.647 37.75 1 26.36 9 LEU B C 1
ATOM 2535 O O . LEU B 1 9 ? 24 0.383 37.25 1 26.36 9 LEU B O 1
ATOM 2539 N N . SER B 1 10 ? 26.266 0.425 36.969 1 29.89 10 SER B N 1
ATOM 2540 C CA . SER B 1 10 ? 26.266 0.212 35.531 1 29.89 10 SER B CA 1
ATOM 2541 C C . SER B 1 10 ? 25.781 -1.193 35.188 1 29.89 10 SER B C 1
ATOM 2543 O O . SER B 1 10 ? 25.172 -1.401 34.125 1 29.89 10 SER B O 1
ATOM 2545 N N . SER B 1 11 ? 25.938 -2.225 36.031 1 32.28 11 SER B N 1
ATOM 2546 C CA . SER B 1 11 ? 25.828 -3.633 35.688 1 32.28 11 SER B CA 1
ATOM 2547 C C . SER B 1 11 ? 24.359 -4.039 35.5 1 32.28 11 SER B C 1
ATOM 2549 O O . SER B 1 11 ? 24.047 -4.859 34.625 1 32.28 11 SER B O 1
ATOM 2551 N N . SER B 1 12 ? 23.453 -3.516 36.375 1 30.8 12 SER B N 1
ATOM 2552 C CA . SER B 1 12 ? 22.125 -4.082 36.531 1 30.8 12 SER B CA 1
ATOM 2553 C C . SER B 1 12 ? 21.219 -3.721 35.375 1 30.8 12 SER B C 1
ATOM 2555 O O . SER B 1 12 ? 20.281 -4.457 35.031 1 30.8 12 SER B O 1
ATOM 2557 N N . LEU B 1 13 ? 21.438 -2.514 34.781 1 28.17 13 LEU B N 1
ATOM 2558 C CA . LEU B 1 13 ? 20.547 -2.039 33.719 1 28.17 13 LEU B CA 1
ATOM 2559 C C . LEU B 1 13 ? 20.734 -2.85 32.438 1 28.17 13 LEU B C 1
ATOM 2561 O O . LEU B 1 13 ? 19.781 -3.004 31.656 1 28.17 13 LEU B O 1
ATOM 2565 N N . SER B 1 14 ? 21.891 -3.52 32.156 1 30.06 14 SER B N 1
ATOM 2566 C CA . SER B 1 14 ? 22.234 -4.215 30.906 1 30.06 14 SER B CA 1
ATOM 2567 C C . SER B 1 14 ? 21.406 -5.484 30.75 1 30.06 14 SER B C 1
ATOM 2569 O O . SER B 1 14 ? 20.969 -5.805 29.641 1 30.06 14 SER B O 1
ATOM 2571 N N . SER B 1 15 ? 21.25 -6.309 31.734 1 33.16 15 SER B N 1
ATOM 2572 C CA . SER B 1 15 ? 20.609 -7.621 31.688 1 33.16 15 SER B CA 1
ATOM 2573 C C . SER B 1 15 ? 19.109 -7.492 31.453 1 33.16 15 SER B C 1
ATOM 2575 O O . SER B 1 15 ? 18.516 -8.312 30.766 1 33.16 15 SER B O 1
ATOM 2577 N N . LEU B 1 16 ? 18.453 -6.449 32.031 1 30.27 16 LEU B N 1
ATOM 2578 C CA . LEU B 1 16 ? 17.016 -6.262 31.922 1 30.27 16 LEU B CA 1
ATOM 2579 C C . LEU B 1 16 ? 16.609 -5.887 30.516 1 30.27 16 LEU B C 1
ATOM 2581 O O . LEU B 1 16 ? 15.555 -6.32 30.016 1 30.27 16 LEU B O 1
ATOM 2585 N N . LEU B 1 17 ? 17.453 -5.133 29.719 1 29 17 LEU B N 1
ATOM 2586 C CA . LEU B 1 17 ? 17.109 -4.613 28.406 1 29 17 LEU B CA 1
ATOM 2587 C C . LEU B 1 17 ? 17.078 -5.734 27.375 1 29 17 LEU B C 1
ATOM 2589 O O . LEU B 1 17 ? 16.234 -5.734 26.469 1 29 17 LEU B O 1
ATOM 2593 N N . GLU B 1 18 ? 17.891 -6.766 27.469 1 32.81 18 GLU B N 1
ATOM 2594 C CA . GLU B 1 18 ? 18.016 -7.891 26.547 1 32.81 18 GLU B CA 1
ATOM 2595 C C . GLU B 1 18 ? 16.75 -8.734 26.531 1 32.81 18 GLU B C 1
ATOM 2597 O O . GLU B 1 18 ? 16.297 -9.156 25.469 1 32.81 18 GLU B O 1
ATOM 2602 N N . ASP B 1 19 ? 16.125 -9.008 27.656 1 31.81 19 ASP B N 1
ATOM 2603 C CA . ASP B 1 19 ? 15.023 -9.953 27.812 1 31.81 19 ASP B CA 1
ATOM 2604 C C . ASP B 1 19 ? 13.719 -9.375 27.281 1 31.81 19 ASP B C 1
ATOM 2606 O O . ASP B 1 19 ? 12.906 -10.086 26.688 1 31.81 19 ASP B O 1
ATOM 2610 N N . SER B 1 20 ? 13.516 -8.055 27.25 1 31.55 20 SER B N 1
ATOM 2611 C CA . SER B 1 20 ? 12.227 -7.41 26.984 1 31.55 20 SER B CA 1
ATOM 2612 C C . SER B 1 20 ? 11.914 -7.387 25.484 1 31.55 20 SER B C 1
ATOM 2614 O O . SER B 1 20 ? 10.766 -7.598 25.094 1 31.55 20 SER B O 1
ATOM 2616 N N . THR B 1 21 ? 12.922 -7.234 24.578 1 32.22 21 THR B N 1
ATOM 2617 C CA . THR B 1 21 ? 12.703 -7.027 23.141 1 32.22 21 THR B CA 1
ATOM 2618 C C . THR B 1 21 ? 12.328 -8.336 22.453 1 32.22 21 THR B C 1
ATOM 2620 O O . THR B 1 21 ? 11.453 -8.367 21.594 1 32.22 21 THR B O 1
ATOM 2623 N N . LEU B 1 22 ? 12.961 -9.414 22.688 1 33.97 22 LEU B N 1
ATOM 2624 C CA . LEU B 1 22 ? 12.734 -10.758 22.156 1 33.97 22 LEU B CA 1
ATOM 2625 C C . LEU B 1 22 ? 11.336 -11.258 22.516 1 33.97 22 LEU B C 1
ATOM 2627 O O . LEU B 1 22 ? 10.664 -11.875 21.688 1 33.97 22 LEU B O 1
ATOM 2631 N N . GLN B 1 23 ? 10.773 -10.766 23.672 1 35.81 23 GLN B N 1
ATOM 2632 C CA . GLN B 1 23 ? 9.469 -11.219 24.141 1 35.81 23 GLN B CA 1
ATOM 2633 C C . GLN B 1 23 ? 8.336 -10.531 23.391 1 35.81 23 GLN B C 1
ATOM 2635 O O . GLN B 1 23 ? 7.316 -11.156 23.094 1 35.81 23 GLN B O 1
ATOM 2640 N N . SER B 1 24 ? 8.477 -9.406 22.688 1 34.91 24 SER B N 1
ATOM 2641 C CA . SER B 1 24 ? 7.332 -8.656 22.172 1 34.91 24 SER B CA 1
ATOM 2642 C C . SER B 1 24 ? 6.867 -9.195 20.828 1 34.91 24 SER B C 1
ATOM 2644 O O . SER B 1 24 ? 5.668 -9.391 20.609 1 34.91 24 SER B O 1
ATOM 2646 N N . GLN B 1 25 ? 7.66 -9.594 19.797 1 36.31 25 GLN B N 1
ATOM 2647 C CA . GLN B 1 25 ? 7.336 -10.086 18.469 1 36.31 25 GLN B CA 1
ATOM 2648 C C . GLN B 1 25 ? 6.812 -11.516 18.516 1 36.31 25 GLN B C 1
ATOM 2650 O O . GLN B 1 25 ? 5.867 -11.867 17.797 1 36.31 25 GLN B O 1
ATOM 2655 N N . SER B 1 26 ? 7.41 -12.391 19.188 1 39.69 26 SER B N 1
ATOM 2656 C CA . SER B 1 26 ? 6.922 -13.734 19.5 1 39.69 26 SER B CA 1
ATOM 2657 C C . SER B 1 26 ? 5.562 -13.68 20.188 1 39.69 26 SER B C 1
ATOM 2659 O O . SER B 1 26 ? 4.691 -14.508 19.906 1 39.69 26 SER B O 1
ATOM 2661 N N . ASN B 1 27 ? 5.195 -12.602 20.75 1 38.91 27 ASN B N 1
ATOM 2662 C CA . ASN B 1 27 ? 3.93 -12.359 21.438 1 38.91 27 ASN B CA 1
ATOM 2663 C C . ASN B 1 27 ? 2.83 -11.953 20.453 1 38.91 27 ASN B C 1
ATOM 2665 O O . ASN B 1 27 ? 1.678 -12.359 20.609 1 38.91 27 ASN B O 1
ATOM 2669 N N . LYS B 1 28 ? 3.07 -11.273 19.391 1 37.66 28 LYS B N 1
ATOM 2670 C CA . LYS B 1 28 ? 2.045 -10.906 18.422 1 37.66 28 LYS B CA 1
ATOM 2671 C C . LYS B 1 28 ? 1.608 -12.117 17.594 1 37.66 28 LYS B C 1
ATOM 2673 O O . LYS B 1 28 ? 0.413 -12.336 17.391 1 37.66 28 LYS B O 1
ATOM 2678 N N . THR B 1 29 ? 2.371 -12.945 16.969 1 40.72 29 THR B N 1
ATOM 2679 C CA . THR B 1 29 ? 2.051 -14.195 16.281 1 40.72 29 THR B CA 1
ATOM 2680 C C . THR B 1 29 ? 1.337 -15.156 17.219 1 40.72 29 THR B C 1
ATOM 2682 O O . THR B 1 29 ? 0.359 -15.805 16.828 1 40.72 29 THR B O 1
ATOM 2685 N N . ARG B 1 30 ? 1.814 -15.344 18.422 1 41.16 30 ARG B N 1
ATOM 2686 C CA . ARG B 1 30 ? 1.14 -16.156 19.438 1 41.16 30 ARG B CA 1
ATOM 2687 C C . ARG B 1 30 ? -0.215 -15.555 19.797 1 41.16 30 ARG B C 1
ATOM 2689 O O . ARG B 1 30 ? -1.183 -16.281 20.016 1 41.16 30 ARG B O 1
ATOM 2696 N N . ILE B 1 31 ? -0.485 -14.312 19.609 1 40.97 31 ILE B N 1
ATOM 2697 C CA . ILE B 1 31 ? -1.769 -13.656 19.828 1 40.97 31 ILE B CA 1
ATOM 2698 C C . ILE B 1 31 ? -2.717 -13.969 18.672 1 40.97 31 ILE B C 1
ATOM 2700 O O . ILE B 1 31 ? -3.881 -14.312 18.891 1 40.97 31 ILE B O 1
ATOM 2704 N N . ILE B 1 32 ? -2.357 -13.938 17.531 1 42.34 32 ILE B N 1
ATOM 2705 C CA . ILE B 1 32 ? -3.164 -14.305 16.375 1 42.34 32 ILE B CA 1
ATOM 2706 C C . ILE B 1 32 ? -3.484 -15.797 16.406 1 42.34 32 ILE B C 1
ATOM 2708 O O . ILE B 1 32 ? -4.625 -16.203 16.188 1 42.34 32 ILE B O 1
ATOM 2712 N N . GLU B 1 33 ? -2.543 -16.578 16.594 1 43.06 33 GLU B N 1
ATOM 2713 C CA . GLU B 1 33 ? -2.826 -18 16.75 1 43.06 33 GLU B CA 1
ATOM 2714 C C . GLU B 1 33 ? -3.732 -18.25 17.953 1 43.06 33 GLU B C 1
ATOM 2716 O O . GLU B 1 33 ? -4.656 -19.078 17.891 1 43.06 33 GLU B O 1
ATOM 2721 N N . LEU B 1 34 ? -3.588 -17.562 19.016 1 42.62 34 LEU B N 1
ATOM 2722 C CA . LEU B 1 34 ? -4.453 -17.688 20.188 1 42.62 34 LEU B CA 1
ATOM 2723 C C . LEU B 1 34 ? -5.828 -17.094 19.922 1 42.62 34 LEU B C 1
ATOM 2725 O O . LEU B 1 34 ? -6.848 -17.641 20.328 1 42.62 34 LEU B O 1
ATOM 2729 N N . GLU B 1 35 ? -5.891 -16.094 19.094 1 42.28 35 GLU B N 1
ATOM 2730 C CA . GLU B 1 35 ? -7.18 -15.57 18.672 1 42.28 35 GLU B CA 1
ATOM 2731 C C . GLU B 1 35 ? -7.918 -16.562 17.781 1 42.28 35 GLU B C 1
ATOM 2733 O O . GLU B 1 35 ? -9.125 -16.75 17.922 1 42.28 35 GLU B O 1
ATOM 2738 N N . LYS B 1 36 ? -7.289 -17.078 16.906 1 45 36 LYS B N 1
ATOM 2739 C CA . LYS B 1 36 ? -7.883 -18.156 16.109 1 45 36 LYS B CA 1
ATOM 2740 C C . LYS B 1 36 ? -8.258 -19.344 17 1 45 36 LYS B C 1
ATOM 2742 O O . LYS B 1 36 ? -9.352 -19.906 16.859 1 45 36 LYS B O 1
ATOM 2747 N N . GLU B 1 37 ? -7.348 -19.797 17.812 1 42.69 37 GLU B N 1
ATOM 2748 C CA . GLU B 1 37 ? -7.703 -20.859 18.734 1 42.69 37 GLU B CA 1
ATOM 2749 C C . GLU B 1 37 ? -8.836 -20.422 19.672 1 42.69 37 GLU B C 1
ATOM 2751 O O . GLU B 1 37 ? -9.742 -21.219 19.953 1 42.69 37 GLU B O 1
ATOM 2756 N N . ILE B 1 38 ? -8.875 -19.156 20.016 1 42.16 38 ILE B N 1
ATOM 2757 C CA . ILE B 1 38 ? -9.992 -18.609 20.781 1 42.16 38 ILE B CA 1
ATOM 2758 C C . ILE B 1 38 ? -11.258 -18.641 19.938 1 42.16 38 ILE B C 1
ATOM 2760 O O . ILE B 1 38 ? -12.328 -19.031 20.422 1 42.16 38 ILE B O 1
ATOM 2764 N N . ARG B 1 39 ? -11.109 -18.109 18.766 1 43.09 39 ARG B N 1
ATOM 2765 C CA . ARG B 1 39 ? -12.273 -18.172 17.891 1 43.09 39 ARG B CA 1
ATOM 2766 C C . ARG B 1 39 ? -12.719 -19.609 17.672 1 43.09 39 ARG B C 1
ATOM 2768 O O . ARG B 1 39 ? -13.914 -19.906 17.703 1 43.09 39 ARG B O 1
ATOM 2775 N N . GLU B 1 40 ? -11.805 -20.422 17.375 1 46.59 40 GLU B N 1
ATOM 2776 C CA . GLU B 1 40 ? -12.156 -21.844 17.266 1 46.59 40 GLU B CA 1
ATOM 2777 C C . GLU B 1 40 ? -12.633 -22.406 18.594 1 46.59 40 GLU B C 1
ATOM 2779 O O . GLU B 1 40 ? -13.617 -23.141 18.656 1 46.59 40 GLU B O 1
ATOM 2784 N N . LEU B 1 41 ? -11.875 -22.078 19.562 1 39.12 41 LEU B N 1
ATOM 2785 C CA . LEU B 1 41 ? -12.312 -22.531 20.875 1 39.12 41 LEU B CA 1
ATOM 2786 C C . LEU B 1 41 ? -13.633 -21.875 21.266 1 39.12 41 LEU B C 1
ATOM 2788 O O . LEU B 1 41 ? -14.516 -22.531 21.828 1 39.12 41 LEU B O 1
ATOM 2792 N N . LYS B 1 42 ? -13.719 -20.594 20.859 1 39.47 42 LYS B N 1
ATOM 2793 C CA . LYS B 1 42 ? -15.016 -19.953 21.031 1 39.47 42 LYS B CA 1
ATOM 2794 C C . LYS B 1 42 ? -16.109 -20.703 20.266 1 39.47 42 LYS B C 1
ATOM 2796 O O . LYS B 1 42 ? -17.203 -20.922 20.781 1 39.47 42 LYS B O 1
ATOM 2801 N N . SER B 1 43 ? -15.805 -20.875 19.078 1 42.28 43 SER B N 1
ATOM 2802 C CA . SER B 1 43 ? -16.766 -21.641 18.297 1 42.28 43 SER B CA 1
ATOM 2803 C C . SER B 1 43 ? -16.984 -23.016 18.891 1 42.28 43 SER B C 1
ATOM 2805 O O . SER B 1 43 ? -18.125 -23.484 18.984 1 42.28 43 SER B O 1
ATOM 2807 N N . GLU B 1 44 ? -15.867 -23.672 19.141 1 40.19 44 GLU B N 1
ATOM 2808 C CA . GLU B 1 44 ? -16.016 -24.969 19.781 1 40.19 44 GLU B CA 1
ATOM 2809 C C . GLU B 1 44 ? -16.688 -24.844 21.156 1 40.19 44 GLU B C 1
ATOM 2811 O O . GLU B 1 44 ? -17.531 -25.656 21.516 1 40.19 44 GLU B O 1
ATOM 2816 N N . ILE B 1 45 ? -16.141 -23.891 21.891 1 35.47 45 ILE B N 1
ATOM 2817 C CA . ILE B 1 45 ? -16.797 -23.641 23.156 1 35.47 45 ILE B CA 1
ATOM 2818 C C . ILE B 1 45 ? -18.266 -23.281 22.938 1 35.47 45 ILE B C 1
ATOM 2820 O O . ILE B 1 45 ? -19.141 -23.766 23.641 1 35.47 45 ILE B O 1
ATOM 2824 N N . LEU B 1 46 ? -18.422 -22.328 21.984 1 36.31 46 LEU B N 1
ATOM 2825 C CA . LEU B 1 46 ? -19.828 -22.047 21.672 1 36.31 46 LEU B CA 1
ATOM 2826 C C . LEU B 1 46 ? -20.562 -23.328 21.312 1 36.31 46 LEU B C 1
ATOM 2828 O O . LEU B 1 46 ? -21.703 -23.531 21.734 1 36.31 46 LEU B O 1
ATOM 2832 N N . LYS B 1 47 ? -20.047 -24.094 20.438 1 37.38 47 LYS B N 1
ATOM 2833 C CA . LYS B 1 47 ? -20.703 -25.359 20.156 1 37.38 47 LYS B CA 1
ATOM 2834 C C . LYS B 1 47 ? -20.844 -26.203 21.422 1 37.38 47 LYS B C 1
ATOM 2836 O O . LYS B 1 47 ? -21.859 -26.875 21.625 1 37.38 47 LYS B O 1
ATOM 2841 N N . LYS B 1 48 ? -19.672 -26.406 21.969 1 33.34 48 LYS B N 1
ATOM 2842 C CA . LYS B 1 48 ? -19.812 -27.25 23.156 1 33.34 48 LYS B CA 1
ATOM 2843 C C . LYS B 1 48 ? -20.531 -26.5 24.281 1 33.34 48 LYS B C 1
ATOM 2845 O O . LYS B 1 48 ? -21.234 -27.094 25.078 1 33.34 48 LYS B O 1
ATOM 2850 N N . ASN B 1 49 ? -19.875 -25.375 24.688 1 33.88 49 ASN B N 1
ATOM 2851 C CA . ASN B 1 49 ? -20.562 -24.938 25.906 1 33.88 49 ASN B CA 1
ATOM 2852 C C . ASN B 1 49 ? -22.031 -24.609 25.625 1 33.88 49 ASN B C 1
ATOM 2854 O O . ASN B 1 49 ? -22.344 -23.828 24.734 1 33.88 49 ASN B O 1
ATOM 2858 N N . LEU B 1 50 ? -23.016 -25.312 26.156 1 34.72 50 LEU B N 1
ATOM 2859 C CA . LEU B 1 50 ? -23.969 -25.469 27.25 1 34.72 50 LEU B CA 1
ATOM 2860 C C . LEU B 1 50 ? -23.75 -24.391 28.312 1 34.72 50 LEU B C 1
ATOM 2862 O O . LEU B 1 50 ? -22.703 -24.328 28.938 1 34.72 50 LEU B O 1
ATOM 2866 N N . ALA B 1 51 ? -24.297 -23.016 28.359 1 37.22 51 ALA B N 1
ATOM 2867 C CA . ALA B 1 51 ? -24.766 -21.625 28.5 1 37.22 51 ALA B CA 1
ATOM 2868 C C . ALA B 1 51 ? -24.859 -21.25 29.969 1 37.22 51 ALA B C 1
ATOM 2870 O O . ALA B 1 51 ? -25.438 -20.219 30.312 1 37.22 51 ALA B O 1
ATOM 2871 N N . ASN B 1 52 ? -24.391 -21.844 31.031 1 40.25 52 ASN B N 1
ATOM 2872 C CA . ASN B 1 52 ? -24.859 -21.203 32.281 1 40.25 52 ASN B CA 1
ATOM 2873 C C . ASN B 1 52 ? -24.172 -19.859 32.5 1 40.25 52 ASN B C 1
ATOM 2875 O O . ASN B 1 52 ? -23.25 -19.5 31.766 1 40.25 52 ASN B O 1
ATOM 2879 N N . GLU B 1 53 ? -24.266 -18.938 33.75 1 48.78 53 GLU B N 1
ATOM 2880 C CA . GLU B 1 53 ? -23.844 -17.656 34.281 1 48.78 53 GLU B CA 1
ATOM 2881 C C . GLU B 1 53 ? -22.328 -17.484 34.219 1 48.78 53 GLU B C 1
ATOM 2883 O O . GLU B 1 53 ? -21.828 -16.406 33.906 1 48.78 53 GLU B O 1
ATOM 2888 N N . GLU B 1 54 ? -21.516 -18.5 34.344 1 47.09 54 GLU B N 1
ATOM 2889 C CA . GLU B 1 54 ? -20.047 -18.453 34.375 1 47.09 54 GLU B CA 1
ATOM 2890 C C . GLU B 1 54 ? -19.5 -18.266 32.969 1 47.09 54 GLU B C 1
ATOM 2892 O O . GLU B 1 54 ? -18.547 -17.5 32.75 1 47.09 54 GLU B O 1
ATOM 2897 N N . THR B 1 55 ? -20.172 -18.797 32.031 1 49.28 55 THR B N 1
ATOM 2898 C CA . THR B 1 55 ? -19.734 -18.688 30.625 1 49.28 55 THR B CA 1
ATOM 2899 C C . THR B 1 55 ? -19.938 -17.25 30.125 1 49.28 55 THR B C 1
ATOM 2901 O O . THR B 1 55 ? -19.078 -16.734 29.406 1 49.28 55 THR B O 1
ATOM 2904 N N . GLU B 1 56 ? -20.938 -16.625 30.594 1 51.53 56 GLU B N 1
ATOM 2905 C CA . GLU B 1 56 ? -21.188 -15.242 30.219 1 51.53 56 GLU B CA 1
ATOM 2906 C C . GLU B 1 56 ? -20.109 -14.32 30.766 1 51.53 56 GLU B C 1
ATOM 2908 O O . GLU B 1 56 ? -19.656 -13.398 30.078 1 51.53 56 GLU B O 1
ATOM 2913 N N . ARG B 1 57 ? -19.734 -14.562 32.062 1 55.19 57 ARG B N 1
ATOM 2914 C CA . ARG B 1 57 ? -18.688 -13.75 32.688 1 55.19 57 ARG B CA 1
ATOM 2915 C C . ARG B 1 57 ? -17.359 -13.914 31.953 1 55.19 57 ARG B C 1
ATOM 2917 O O . ARG B 1 57 ? -16.641 -12.938 31.734 1 55.19 57 ARG B O 1
ATOM 2924 N N . GLU B 1 58 ? -17.078 -15.078 31.531 1 52.16 58 GLU B N 1
ATOM 2925 C CA . GLU B 1 58 ? -15.828 -15.336 30.828 1 52.16 58 GLU B CA 1
ATOM 2926 C C . GLU B 1 58 ? -15.852 -14.703 29.438 1 52.16 58 GLU B C 1
ATOM 2928 O O . GLU B 1 58 ? -14.844 -14.148 28.984 1 52.16 58 GLU B O 1
ATOM 2933 N N . PHE B 1 59 ? -16.969 -14.703 28.891 1 52.91 59 PHE B N 1
ATOM 2934 C CA . PHE B 1 59 ? -17.109 -14.086 27.578 1 52.91 59 PHE B CA 1
ATOM 2935 C C . PHE B 1 59 ? -16.922 -12.578 27.672 1 52.91 59 PHE B C 1
ATOM 2937 O O . PHE B 1 59 ? -16.297 -11.969 26.797 1 52.91 59 PHE B O 1
ATOM 2944 N N . TYR B 1 60 ? -17.5 -12.094 28.703 1 58.09 60 TYR B N 1
ATOM 2945 C CA . TYR B 1 60 ? -17.375 -10.656 28.906 1 58.09 60 TYR B CA 1
ATOM 2946 C C . TYR B 1 60 ? -15.93 -10.266 29.141 1 58.09 60 TYR B C 1
ATOM 2948 O O . TYR B 1 60 ? -15.438 -9.281 28.578 1 58.09 60 TYR B O 1
ATOM 2956 N N . LYS B 1 61 ? -15.25 -11.047 29.938 1 58.06 61 LYS B N 1
ATOM 2957 C CA . LYS B 1 61 ? -13.836 -10.758 30.219 1 58.06 61 LYS B CA 1
ATOM 2958 C C . LYS B 1 61 ? -13 -10.891 28.953 1 58.06 61 LYS B C 1
ATOM 2960 O O . LYS B 1 61 ? -12.094 -10.094 28.719 1 58.06 61 LYS B O 1
ATOM 2965 N N . LEU B 1 62 ? -13.352 -11.836 28.188 1 53.53 62 LEU B N 1
ATOM 2966 C CA . LEU B 1 62 ? -12.633 -12.031 26.922 1 53.53 62 LEU B CA 1
ATOM 2967 C C . LEU B 1 62 ? -12.875 -10.867 25.969 1 53.53 62 LEU B C 1
ATOM 2969 O O . LEU B 1 62 ? -11.945 -10.391 25.328 1 53.53 62 LEU B O 1
ATOM 2973 N N . ARG B 1 63 ? -14.141 -10.5 25.938 1 52.56 63 ARG B N 1
ATOM 2974 C CA . ARG B 1 63 ? -14.477 -9.352 25.094 1 52.56 63 ARG B CA 1
ATOM 2975 C C . ARG B 1 63 ? -13.703 -8.109 25.531 1 52.56 63 ARG B C 1
ATOM 2977 O O . ARG B 1 63 ? -13.188 -7.375 24.688 1 52.56 63 ARG B O 1
ATOM 2984 N N . GLU B 1 64 ? -13.688 -7.965 26.797 1 62.84 64 GLU B N 1
ATOM 2985 C CA . GLU B 1 64 ? -12.977 -6.809 27.328 1 62.84 64 GLU B CA 1
ATOM 2986 C C . GLU B 1 64 ? -11.484 -6.879 27 1 62.84 64 GLU B C 1
ATOM 2988 O O . GLU B 1 64 ? -10.875 -5.867 26.641 1 62.84 64 GLU B O 1
ATOM 2993 N N . THR B 1 65 ? -10.992 -8.055 27.062 1 58.94 65 THR B N 1
ATOM 2994 C CA . THR B 1 65 ? -9.57 -8.25 26.781 1 58.94 65 THR B CA 1
ATOM 2995 C C . THR B 1 65 ? -9.281 -8.031 25.297 1 58.94 65 THR B C 1
ATOM 2997 O O . THR B 1 65 ? -8.273 -7.41 24.938 1 58.94 65 THR B O 1
ATOM 3000 N N . VAL B 1 66 ? -10.156 -8.531 24.531 1 54.22 66 VAL B N 1
ATOM 3001 C CA . VAL B 1 66 ? -9.992 -8.375 23.078 1 54.22 66 VAL B CA 1
ATOM 3002 C C . VAL B 1 66 ? -10.062 -6.895 22.719 1 54.22 66 VAL B C 1
ATOM 3004 O O . VAL B 1 66 ? -9.25 -6.41 21.922 1 54.22 66 VAL B O 1
ATOM 3007 N N . GLU B 1 67 ? -11.039 -6.262 23.328 1 63.91 67 GLU B N 1
ATOM 3008 C CA . GLU B 1 67 ? -11.188 -4.828 23.078 1 63.91 67 GLU B CA 1
ATOM 3009 C C . GLU B 1 67 ? -9.945 -4.059 23.516 1 63.91 67 GLU B C 1
ATOM 3011 O O . GLU B 1 67 ? -9.5 -3.148 22.828 1 63.91 67 GLU B O 1
ATOM 3016 N N . GLU B 1 68 ? -9.461 -4.473 24.609 1 65 68 GLU B N 1
ATOM 3017 C CA . GLU B 1 68 ? -8.266 -3.818 25.125 1 65 68 GLU B CA 1
ATOM 3018 C C . GLU B 1 68 ? -7.059 -4.086 24.234 1 65 68 GLU B C 1
ATOM 3020 O O . GLU B 1 68 ? -6.25 -3.189 23.984 1 65 68 GLU B O 1
ATOM 3025 N N . LEU B 1 69 ? -7.027 -5.281 23.75 1 62.16 69 LEU B N 1
ATOM 3026 C CA . LEU B 1 69 ? -5.93 -5.652 22.875 1 62.16 69 LEU B CA 1
ATOM 3027 C C . LEU B 1 69 ? -6.027 -4.918 21.547 1 62.16 69 LEU B C 1
ATOM 3029 O O . LEU B 1 69 ? -5.012 -4.48 21 1 62.16 69 LEU B O 1
ATOM 3033 N N . GLN B 1 70 ? -7.188 -4.84 21.062 1 63.22 70 GLN B N 1
ATOM 3034 C CA . GLN B 1 70 ? -7.402 -4.121 19.812 1 63.22 70 GLN B CA 1
ATOM 3035 C C . GLN B 1 70 ? -7.008 -2.652 19.953 1 63.22 70 GLN B C 1
ATOM 3037 O O . GLN B 1 70 ? -6.352 -2.098 19.062 1 63.22 70 GLN B O 1
ATOM 3042 N N . LYS B 1 71 ? -7.375 -2.164 21.109 1 67.81 71 LYS B N 1
ATOM 3043 C CA . LYS B 1 71 ? -7.031 -0.769 21.375 1 67.81 71 LYS B CA 1
ATOM 3044 C C . LYS B 1 71 ? -5.52 -0.582 21.453 1 67.81 71 LYS B C 1
ATOM 3046 O O . LYS B 1 71 ? -4.98 0.402 20.953 1 67.81 71 LYS B O 1
ATOM 3051 N N . LYS B 1 72 ? -4.902 -1.487 22.047 1 67.38 72 LYS B N 1
ATOM 3052 C CA . LYS B 1 72 ? -3.451 -1.42 22.188 1 67.38 72 LYS B CA 1
ATOM 3053 C C . LYS B 1 72 ? -2.754 -1.539 20.844 1 67.38 72 LYS B C 1
ATOM 3055 O O . LYS B 1 72 ? -1.777 -0.833 20.578 1 67.38 72 LYS B O 1
ATOM 3060 N N . GLN B 1 73 ? -3.309 -2.379 20.062 1 66.75 73 GLN B N 1
ATOM 3061 C CA . GLN B 1 73 ? -2.758 -2.545 18.719 1 66.75 73 GLN B CA 1
ATOM 3062 C C . GLN B 1 73 ? -2.932 -1.275 17.891 1 66.75 73 GLN B C 1
ATOM 3064 O O . GLN B 1 73 ? -2.008 -0.85 17.203 1 66.75 73 GLN B O 1
ATOM 3069 N N . GLU B 1 74 ? -4.059 -0.753 18.062 1 72.94 74 GLU B N 1
ATOM 3070 C CA . GLU B 1 74 ? -4.34 0.479 17.328 1 72.94 74 GLU B CA 1
ATOM 3071 C C . GLU B 1 74 ? -3.439 1.618 17.797 1 72.94 74 GLU B C 1
ATOM 3073 O O . GLU B 1 74 ? -2.969 2.418 16.984 1 72.94 74 GLU B O 1
ATOM 3078 N N . LEU B 1 75 ? -3.262 1.641 19.062 1 75.19 75 LEU B N 1
ATOM 3079 C CA . LEU B 1 75 ? -2.387 2.654 19.641 1 75.19 75 LEU B CA 1
ATOM 3080 C C . LEU B 1 75 ? -0.959 2.498 19.125 1 75.19 75 LEU B C 1
ATOM 3082 O O . LEU B 1 75 ? -0.316 3.484 18.766 1 75.19 75 LEU B O 1
ATOM 3086 N N . GLN B 1 76 ? -0.556 1.33 19.047 1 73.31 76 GLN B N 1
ATOM 3087 C CA . GLN B 1 76 ? 0.796 1.064 18.562 1 73.31 76 GLN B CA 1
ATOM 3088 C C . GLN B 1 76 ? 0.947 1.457 17.109 1 73.31 76 GLN B C 1
ATOM 3090 O O . GLN B 1 76 ? 1.961 2.037 16.703 1 73.31 76 GLN B O 1
ATOM 3095 N N . ASP B 1 77 ? -0.036 1.218 16.406 1 77.44 77 ASP B N 1
ATOM 3096 C CA . ASP B 1 77 ? -0.033 1.562 14.984 1 77.44 77 ASP B CA 1
ATOM 3097 C C . ASP B 1 77 ? -0.001 3.076 14.789 1 77.44 77 ASP B C 1
ATOM 3099 O O . ASP B 1 77 ? 0.745 3.582 13.945 1 77.44 77 ASP B O 1
ATOM 3103 N N . LEU B 1 78 ? -0.752 3.752 15.617 1 87.12 78 LEU B N 1
ATOM 3104 C CA . LEU B 1 78 ? -0.915 5.195 15.461 1 87.12 78 LEU B CA 1
ATOM 3105 C C . LEU B 1 78 ? 0.324 5.938 15.953 1 87.12 78 LEU B C 1
ATOM 3107 O O . LEU B 1 78 ? 0.663 7 15.438 1 87.12 78 LEU B O 1
ATOM 3111 N N . GLU B 1 79 ? 0.961 5.402 16.875 1 87.44 79 GLU B N 1
ATOM 3112 C CA . GLU B 1 79 ? 2.057 6.086 17.562 1 87.44 79 GLU B CA 1
ATOM 3113 C C . GLU B 1 79 ? 3.137 6.516 16.562 1 87.44 79 GLU B C 1
ATOM 3115 O O . GLU B 1 79 ? 3.662 7.629 16.656 1 87.44 79 GLU B O 1
ATOM 3120 N N . SER B 1 80 ? 3.373 5.668 15.625 1 88.62 80 SER B N 1
ATOM 3121 C CA . SER B 1 80 ? 4.453 5.973 14.688 1 88.62 80 SER B CA 1
ATOM 3122 C C . SER B 1 80 ? 3.953 6.797 13.508 1 88.62 80 SER B C 1
ATOM 3124 O O . SER B 1 80 ? 4.738 7.219 12.656 1 88.62 80 SER B O 1
ATOM 3126 N N . ARG B 1 81 ? 2.717 7.102 13.492 1 94.62 81 ARG B N 1
ATOM 3127 C CA . ARG B 1 81 ? 2.125 7.734 12.32 1 94.62 81 ARG B CA 1
ATOM 3128 C C . ARG B 1 81 ? 1.788 9.195 12.594 1 94.62 81 ARG B C 1
ATOM 3130 O O . ARG B 1 81 ? 1.331 9.914 11.703 1 94.62 81 ARG B O 1
ATOM 3137 N N . VAL B 1 82 ? 1.986 9.57 13.859 1 96.5 82 VAL B N 1
ATOM 3138 C CA . VAL B 1 82 ? 1.608 10.93 14.242 1 96.5 82 VAL B CA 1
ATOM 3139 C C . VAL B 1 82 ? 2.818 11.664 14.812 1 96.5 82 VAL B C 1
ATOM 3141 O O . VAL B 1 82 ? 3.908 11.094 14.914 1 96.5 82 VAL B O 1
ATOM 3144 N N . ASN B 1 83 ? 2.557 12.93 15.047 1 95.62 83 ASN B N 1
ATOM 3145 C CA . ASN B 1 83 ? 3.559 13.758 15.711 1 95.62 83 ASN B CA 1
ATOM 3146 C C . ASN B 1 83 ? 3.992 13.156 17.047 1 95.62 83 ASN B C 1
ATOM 3148 O O . ASN B 1 83 ? 3.18 12.562 17.75 1 95.62 83 ASN B O 1
ATOM 3152 N N . GLU B 1 84 ? 5.285 13.367 17.422 1 92.19 84 GLU B N 1
ATOM 3153 C CA . GLU B 1 84 ? 5.855 12.773 18.625 1 92.19 84 GLU B CA 1
ATOM 3154 C C . GLU B 1 84 ? 5.07 13.18 19.875 1 92.19 84 GLU B C 1
ATOM 3156 O O . GLU B 1 84 ? 4.832 12.352 20.766 1 92.19 84 GLU B O 1
ATOM 3161 N N . GLN B 1 85 ? 4.758 14.406 19.953 1 93.06 85 GLN B N 1
ATOM 3162 C CA . GLN B 1 85 ? 3.992 14.883 21.094 1 93.06 85 GLN B CA 1
ATOM 3163 C C . GLN B 1 85 ? 2.588 14.281 21.109 1 93.06 85 GLN B C 1
ATOM 3165 O O . GLN B 1 85 ? 2.045 13.977 22.172 1 93.06 85 GLN B O 1
ATOM 3170 N N . ALA B 1 86 ? 2.068 14.18 19.969 1 94.88 86 ALA B N 1
ATOM 3171 C CA . ALA B 1 86 ? 0.753 13.547 19.859 1 94.88 86 ALA B CA 1
ATOM 3172 C C . ALA B 1 86 ? 0.81 12.086 20.281 1 94.88 86 ALA B C 1
ATOM 3174 O O . ALA B 1 86 ? -0.12 11.578 20.906 1 94.88 86 ALA B O 1
ATOM 3175 N N . ALA B 1 87 ? 1.907 11.469 19.859 1 92.06 87 ALA B N 1
ATOM 3176 C CA . ALA B 1 87 ? 2.092 10.078 20.25 1 92.06 87 ALA B CA 1
ATOM 3177 C C . ALA B 1 87 ? 2.061 9.93 21.766 1 92.06 87 ALA B C 1
ATOM 3179 O O . ALA B 1 87 ? 1.414 9.023 22.297 1 92.06 87 ALA B O 1
ATOM 3180 N N . LYS B 1 88 ? 2.678 10.805 22.438 1 86.81 88 LYS B N 1
ATOM 3181 C CA . LYS B 1 88 ? 2.68 10.812 23.906 1 86.81 88 LYS B CA 1
ATOM 3182 C C . LYS B 1 88 ? 1.28 11.062 24.453 1 86.81 88 LYS B C 1
ATOM 3184 O O . LYS B 1 88 ? 0.848 10.391 25.391 1 86.81 88 LYS B O 1
ATOM 3189 N N . ALA B 1 89 ? 0.627 11.984 23.859 1 90.38 89 ALA B N 1
ATOM 3190 C CA . ALA B 1 89 ? -0.721 12.328 24.297 1 90.38 89 ALA B CA 1
ATOM 3191 C C . ALA B 1 89 ? -1.68 11.156 24.109 1 90.38 89 ALA B C 1
ATOM 3193 O O . ALA B 1 89 ? -2.584 10.945 24.922 1 90.38 89 ALA B O 1
ATOM 3194 N N . LEU B 1 90 ? -1.483 10.406 23.031 1 89.38 90 LEU B N 1
ATOM 3195 C CA . LEU B 1 90 ? -2.318 9.25 22.766 1 89.38 90 LEU B CA 1
ATOM 3196 C C . LEU B 1 90 ? -2.195 8.211 23.875 1 89.38 90 LEU B C 1
ATOM 3198 O O . LEU B 1 90 ? -3.172 7.535 24.203 1 89.38 90 LEU B O 1
ATOM 3202 N N . PHE B 1 91 ? -1.024 8.117 24.375 1 82.88 91 PHE B N 1
ATOM 3203 C CA . PHE B 1 91 ? -0.755 7.148 25.438 1 82.88 91 PHE B CA 1
ATOM 3204 C C . PHE B 1 91 ? -1.332 7.625 26.766 1 82.88 91 PHE B C 1
ATOM 3206 O O . PHE B 1 91 ? -1.794 6.816 27.562 1 82.88 91 PHE B O 1
ATOM 3213 N N . GLU B 1 92 ? -1.36 8.883 26.953 1 82.06 92 GLU B N 1
ATOM 3214 C CA . GLU B 1 92 ? -1.683 9.453 28.266 1 82.06 92 GLU B CA 1
ATOM 3215 C C . GLU B 1 92 ? -3.172 9.766 28.375 1 82.06 92 GLU B C 1
ATOM 3217 O O . GLU B 1 92 ? -3.729 9.773 29.469 1 82.06 92 GLU B O 1
ATOM 3222 N N . HIS B 1 93 ? -3.752 10.023 27.266 1 87.25 93 HIS B N 1
ATOM 3223 C CA . HIS B 1 93 ? -5.125 10.508 27.297 1 87.25 93 HIS B CA 1
ATOM 3224 C C . HIS B 1 93 ? -6.039 9.641 26.453 1 87.25 93 HIS B C 1
ATOM 3226 O O . HIS B 1 93 ? -6.105 9.812 25.234 1 87.25 93 HIS B O 1
ATOM 3232 N N . GLU B 1 94 ? -6.855 8.891 27.047 1 83.56 94 GLU B N 1
ATOM 3233 C CA . GLU B 1 94 ? -7.734 7.941 26.359 1 83.56 94 GLU B CA 1
ATOM 3234 C C . GLU B 1 94 ? -8.742 8.656 25.484 1 83.56 94 GLU B C 1
ATOM 3236 O O . GLU B 1 94 ? -9.125 8.148 24.422 1 83.56 94 GLU B O 1
ATOM 3241 N N . ASN B 1 95 ? -9.188 9.781 25.953 1 86.69 95 ASN B N 1
ATOM 3242 C CA . ASN B 1 95 ? -10.156 10.547 25.172 1 86.69 95 ASN B CA 1
ATOM 3243 C C . ASN B 1 95 ? -9.57 10.992 23.828 1 86.69 95 ASN B C 1
ATOM 3245 O O . ASN B 1 95 ? -10.289 11.078 22.828 1 86.69 95 ASN B O 1
ATOM 3249 N N . PHE B 1 96 ? -8.305 11.312 23.891 1 90.25 96 PHE B N 1
ATOM 3250 C CA . PHE B 1 96 ? -7.617 11.688 22.656 1 90.25 96 PHE B CA 1
ATOM 3251 C C . PHE B 1 96 ? -7.539 10.5 21.703 1 90.25 96 PHE B C 1
ATOM 3253 O O . PHE B 1 96 ? -7.812 10.641 20.5 1 90.25 96 PHE B O 1
ATOM 3260 N N . LEU B 1 97 ? -7.258 9.344 22.188 1 86.75 97 LEU B N 1
ATOM 3261 C CA . LEU B 1 97 ? -7.199 8.117 21.406 1 86.75 97 LEU B CA 1
ATOM 3262 C C . LEU B 1 97 ? -8.562 7.793 20.812 1 86.75 97 LEU B C 1
ATOM 3264 O O . LEU B 1 97 ? -8.656 7.387 19.641 1 86.75 97 LEU B O 1
ATOM 3268 N N . ASN B 1 98 ? -9.555 8.031 21.531 1 86.75 98 ASN B N 1
ATOM 3269 C CA . ASN B 1 98 ? -10.906 7.715 21.094 1 86.75 98 ASN B CA 1
ATOM 3270 C C . ASN B 1 98 ? -11.32 8.562 19.891 1 86.75 98 ASN B C 1
ATOM 3272 O O . ASN B 1 98 ? -12.125 8.133 19.062 1 86.75 98 ASN B O 1
ATOM 3276 N N . GLU B 1 99 ? -10.773 9.711 19.781 1 88.12 99 GLU B N 1
ATOM 3277 C CA . GLU B 1 99 ? -11.078 10.57 18.641 1 88.12 99 GLU B CA 1
ATOM 3278 C C . GLU B 1 99 ? -10.586 9.945 17.328 1 88.12 99 GLU B C 1
ATOM 3280 O O . GLU B 1 99 ? -11.203 10.133 16.281 1 88.12 99 GLU B O 1
ATOM 3285 N N . PHE B 1 100 ? -9.531 9.195 17.484 1 87.44 100 PHE B N 1
ATOM 3286 C CA . PHE B 1 100 ? -8.969 8.531 16.312 1 87.44 100 PHE B CA 1
ATOM 3287 C C . PHE B 1 100 ? -9.766 7.277 15.977 1 87.44 100 PHE B C 1
ATOM 3289 O O . PHE B 1 100 ? -9.859 6.891 14.812 1 87.44 100 PHE B O 1
ATOM 3296 N N . LEU B 1 101 ? -10.234 6.699 16.938 1 81.75 101 LEU B N 1
ATOM 3297 C CA . LEU B 1 101 ? -10.789 5.359 16.766 1 81.75 101 LEU B CA 1
ATOM 3298 C C . LEU B 1 101 ? -12.297 5.422 16.547 1 81.75 101 LEU B C 1
ATOM 3300 O O . LEU B 1 101 ? -12.914 4.426 16.156 1 81.75 101 LEU B O 1
ATOM 3304 N N . LYS B 1 102 ? -12.773 6.699 16.75 1 79.31 102 LYS B N 1
ATOM 3305 C CA . LYS B 1 102 ? -14.203 6.863 16.516 1 79.31 102 LYS B CA 1
ATOM 3306 C C . LYS B 1 102 ? -14.531 6.758 15.023 1 79.31 102 LYS B C 1
ATOM 3308 O O . LYS B 1 102 ? -13.82 7.312 14.188 1 79.31 102 LYS B O 1
ATOM 3313 N N . ASN B 1 103 ? -15.102 5.727 14.508 1 74.81 103 ASN B N 1
ATOM 3314 C CA . ASN B 1 103 ? -15.523 5.492 13.133 1 74.81 103 ASN B CA 1
ATOM 3315 C C . ASN B 1 103 ? -16.422 6.617 12.625 1 74.81 103 ASN B C 1
ATOM 3317 O O . ASN B 1 103 ? -17.531 6.367 12.164 1 74.81 103 ASN B O 1
ATOM 3321 N N . GLN B 1 104 ? -15.852 7.922 12.82 1 84.25 104 GLN B N 1
ATOM 3322 C CA . GLN B 1 104 ? -16.609 9.07 12.359 1 84.25 104 GLN B CA 1
ATOM 3323 C C . GLN B 1 104 ? -15.906 9.781 11.211 1 84.25 104 GLN B C 1
ATOM 3325 O O . GLN B 1 104 ? -14.68 9.711 11.094 1 84.25 104 GLN B O 1
ATOM 3330 N N . GLU B 1 105 ? -16.766 10.352 10.414 1 91.75 105 GLU B N 1
ATOM 3331 C CA . GLU B 1 105 ? -16.234 11.148 9.305 1 91.75 105 GLU B CA 1
ATOM 3332 C C . GLU B 1 105 ? -15.711 12.492 9.797 1 91.75 105 GLU B C 1
ATOM 3334 O O . GLU B 1 105 ? -16.328 13.125 10.656 1 91.75 105 GLU B O 1
ATOM 3339 N N . HIS B 1 106 ? -14.609 12.875 9.297 1 94 106 HIS B N 1
ATOM 3340 C CA . HIS B 1 106 ? -14.016 14.172 9.609 1 94 106 HIS B CA 1
ATOM 3341 C C . HIS B 1 106 ? -13.609 14.906 8.336 1 94 106 HIS B C 1
ATOM 3343 O O . HIS B 1 106 ? -13.195 14.281 7.352 1 94 106 HIS B O 1
ATOM 3349 N N . GLU B 1 107 ? -13.828 16.234 8.422 1 96.94 107 GLU B N 1
ATOM 3350 C CA . GLU B 1 107 ? -13.219 17.031 7.367 1 96.94 107 GLU B CA 1
ATOM 3351 C C . GLU B 1 107 ? -11.695 16.922 7.383 1 96.94 107 GLU B C 1
ATOM 3353 O O . GLU B 1 107 ? -11.062 17.109 8.422 1 96.94 107 GLU B O 1
ATOM 3358 N N . THR B 1 108 ? -11.18 16.547 6.227 1 97.69 108 THR B N 1
ATOM 3359 C CA . THR B 1 108 ? -9.773 16.141 6.199 1 97.69 108 THR B CA 1
ATOM 3360 C C . THR B 1 108 ? -9.117 16.547 4.887 1 97.69 108 THR B C 1
ATOM 3362 O O . THR B 1 108 ? -9.719 16.422 3.818 1 97.69 108 THR B O 1
ATOM 3365 N N . PHE B 1 109 ? -7.918 17.156 5.008 1 98.5 109 PHE B N 1
ATOM 3366 C CA . PHE B 1 109 ? -7.066 17.25 3.826 1 98.5 109 PHE B CA 1
ATOM 3367 C C . PHE B 1 109 ? -6.32 15.945 3.596 1 98.5 109 PHE B C 1
ATOM 3369 O O . PHE B 1 109 ? -5.695 15.406 4.512 1 98.5 109 PHE B O 1
ATOM 3376 N N . VAL B 1 110 ? -6.441 15.391 2.41 1 98.62 110 VAL B N 1
ATOM 3377 C CA . VAL B 1 110 ? -5.707 14.188 2.041 1 98.62 110 VAL B CA 1
ATOM 3378 C C . VAL B 1 110 ? -4.582 14.539 1.073 1 98.62 110 VAL B C 1
ATOM 3380 O O . VAL B 1 110 ? -4.781 15.328 0.143 1 98.62 110 VAL B O 1
ATOM 3383 N N . MET B 1 111 ? -3.402 13.984 1.352 1 98.81 111 MET B N 1
ATOM 3384 C CA . MET B 1 111 ? -2.215 14.25 0.543 1 98.81 111 MET B CA 1
ATOM 3385 C C . MET B 1 111 ? -1.65 12.953 -0.031 1 98.81 111 MET B C 1
ATOM 3387 O O . MET B 1 111 ? -1.403 12 0.707 1 98.81 111 MET B O 1
ATOM 3391 N N . SER B 1 112 ? -1.538 12.922 -1.298 1 98.12 112 SER B N 1
ATOM 3392 C CA . SER B 1 112 ? -0.848 11.828 -1.979 1 98.12 112 SER B CA 1
ATOM 3393 C C . SER B 1 112 ? 0.45 12.312 -2.619 1 98.12 112 SER B C 1
ATOM 3395 O O . SER B 1 112 ? 0.463 13.328 -3.32 1 98.12 112 SER B O 1
ATOM 3397 N N . ILE B 1 113 ? 1.535 11.641 -2.338 1 98.38 113 ILE B N 1
ATOM 3398 C CA . ILE B 1 113 ? 2.85 11.961 -2.885 1 98.38 113 ILE B CA 1
ATOM 3399 C C . ILE B 1 113 ? 3.332 10.812 -3.771 1 98.38 113 ILE B C 1
ATOM 3401 O O . ILE B 1 113 ? 3.33 9.656 -3.355 1 98.38 113 ILE B O 1
ATOM 3405 N N . ASP B 1 114 ? 3.695 11.125 -4.934 1 96.12 114 ASP B N 1
ATOM 3406 C CA . ASP B 1 114 ? 4.234 10.133 -5.855 1 96.12 114 ASP B CA 1
ATOM 3407 C C . ASP B 1 114 ? 5.527 10.625 -6.504 1 96.12 114 ASP B C 1
ATOM 3409 O O . ASP B 1 114 ? 5.691 11.828 -6.734 1 96.12 114 ASP B O 1
ATOM 3413 N N . ILE B 1 115 ? 6.418 9.719 -6.719 1 96.5 115 ILE B N 1
ATOM 3414 C CA . ILE B 1 115 ? 7.637 10.023 -7.461 1 96.5 115 ILE B CA 1
ATOM 3415 C C . ILE B 1 115 ? 7.391 9.844 -8.961 1 96.5 115 ILE B C 1
ATOM 3417 O O . ILE B 1 115 ? 7.062 8.742 -9.414 1 96.5 115 ILE B O 1
ATOM 3421 N N . ARG B 1 116 ? 7.562 10.898 -9.656 1 94.56 116 ARG B N 1
ATOM 3422 C CA . ARG B 1 116 ? 7.367 10.836 -11.102 1 94.56 116 ARG B CA 1
ATOM 3423 C C . ARG B 1 116 ? 8.586 10.234 -11.797 1 94.56 116 ARG B C 1
ATOM 3425 O O . ARG B 1 116 ? 9.727 10.555 -11.438 1 94.56 116 ARG B O 1
ATOM 3432 N N . ARG B 1 117 ? 8.281 9.32 -12.742 1 92.81 117 ARG B N 1
ATOM 3433 C CA . ARG B 1 117 ? 9.297 8.602 -13.5 1 92.81 117 AR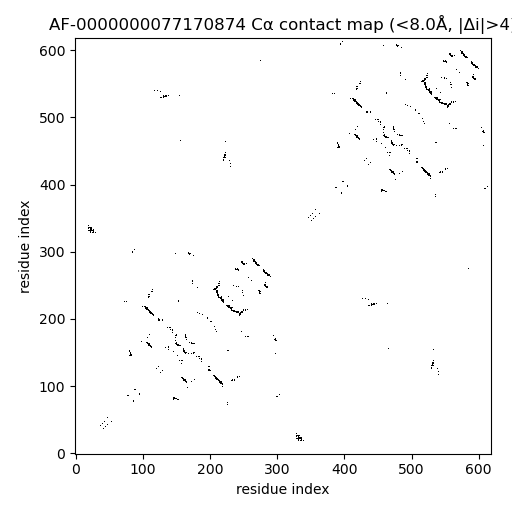G B CA 1
ATOM 3434 C C . ARG B 1 117 ? 10.094 7.668 -12.602 1 92.81 117 ARG B C 1
ATOM 3436 O O . ARG B 1 117 ? 11.305 7.5 -12.781 1 92.81 117 ARG B O 1
ATOM 3443 N N . SER B 1 118 ? 9.414 7.156 -11.57 1 93 118 SER B N 1
ATOM 3444 C CA . SER B 1 118 ? 10.07 6.254 -10.633 1 93 118 SER B CA 1
ATOM 3445 C C . SER B 1 118 ? 10.477 4.945 -11.305 1 93 118 SER B C 1
ATOM 3447 O O . SER B 1 118 ? 11.484 4.34 -10.938 1 93 118 SER B O 1
ATOM 3449 N N . THR B 1 119 ? 9.672 4.543 -12.266 1 89.06 119 THR B N 1
ATOM 3450 C CA . THR B 1 119 ? 10.016 3.336 -13.008 1 89.06 119 THR B CA 1
ATOM 3451 C C . THR B 1 119 ? 11.344 3.514 -13.742 1 89.06 119 THR B C 1
ATOM 3453 O O . THR B 1 119 ? 12.188 2.619 -13.727 1 89.06 119 THR B O 1
ATOM 3456 N N . GLU B 1 120 ? 11.469 4.609 -14.352 1 92.31 120 GLU B N 1
ATOM 3457 C CA . GLU B 1 120 ? 12.711 4.902 -15.047 1 92.31 120 GLU B CA 1
ATOM 3458 C C . GLU B 1 120 ? 13.883 4.98 -14.07 1 92.31 120 GLU B C 1
ATOM 3460 O O . GLU B 1 120 ? 14.984 4.512 -14.375 1 92.31 120 GLU B O 1
ATOM 3465 N N . LEU B 1 121 ? 13.648 5.602 -12.953 1 93.44 121 LEU B N 1
ATOM 3466 C CA . LEU B 1 121 ? 14.68 5.664 -11.914 1 93.44 121 LEU B CA 1
ATOM 3467 C C . LEU B 1 121 ? 15.094 4.262 -11.484 1 93.44 121 LEU B C 1
ATOM 3469 O O . LEU B 1 121 ? 16.281 3.994 -11.305 1 93.44 121 LEU B O 1
ATOM 3473 N N . MET B 1 122 ? 14.148 3.42 -11.328 1 92.12 122 MET B N 1
ATOM 3474 C CA . MET B 1 122 ? 14.406 2.039 -10.93 1 92.12 122 MET B CA 1
ATOM 3475 C C . MET B 1 122 ? 15.266 1.323 -11.969 1 92.12 122 MET B C 1
ATOM 3477 O O . MET B 1 122 ? 16.234 0.639 -11.609 1 92.12 122 MET B O 1
ATOM 3481 N N . LEU B 1 123 ? 14.953 1.539 -13.195 1 89.31 123 LEU B N 1
ATOM 3482 C CA . LEU B 1 123 ? 15.656 0.878 -14.289 1 89.31 123 LEU B CA 1
ATOM 3483 C C . LEU B 1 123 ? 17.062 1.445 -14.445 1 89.31 123 LEU B C 1
ATOM 3485 O O . LEU B 1 123 ? 17.969 0.757 -14.938 1 89.31 123 LEU B O 1
ATOM 3489 N N . LYS B 1 124 ? 17.25 2.67 -14.023 1 92.94 124 LYS B N 1
ATOM 3490 C CA . LYS B 1 124 ? 18.547 3.334 -14.18 1 92.94 124 LYS B CA 1
ATOM 3491 C C . LYS B 1 124 ? 19.391 3.197 -12.914 1 92.94 124 LYS B C 1
ATOM 3493 O O . LYS B 1 124 ? 20.531 3.676 -12.867 1 92.94 124 LYS B O 1
ATOM 3498 N N . ALA B 1 125 ? 18.828 2.592 -11.906 1 93.5 125 ALA B N 1
ATOM 3499 C CA . ALA B 1 125 ? 19.609 2.357 -10.688 1 93.5 125 ALA B CA 1
ATOM 3500 C C . ALA B 1 125 ? 20.75 1.387 -10.945 1 93.5 125 ALA B C 1
ATOM 3502 O O . ALA B 1 125 ? 20.609 0.439 -11.727 1 93.5 125 ALA B O 1
ATOM 3503 N N . ARG B 1 126 ? 21.891 1.518 -10.281 1 93.56 126 ARG B N 1
ATOM 3504 C CA . ARG B 1 126 ? 23.047 0.647 -10.445 1 93.56 126 ARG B CA 1
ATOM 3505 C C . ARG B 1 126 ? 22.75 -0.766 -9.961 1 93.56 126 ARG B C 1
ATOM 3507 O O . ARG B 1 126 ? 23.344 -1.733 -10.438 1 93.56 126 ARG B O 1
ATOM 3514 N N . SER B 1 127 ? 21.922 -0.842 -8.938 1 90.5 127 SER B N 1
ATOM 3515 C CA . SER B 1 127 ? 21.422 -2.109 -8.422 1 90.5 127 SER B CA 1
ATOM 3516 C C . SER B 1 127 ? 20.062 -1.931 -7.758 1 90.5 127 SER B C 1
ATOM 3518 O O . SER B 1 127 ? 19.688 -0.821 -7.363 1 90.5 127 SER B O 1
ATOM 3520 N N . PRO B 1 128 ? 19.312 -2.957 -7.633 1 89.44 128 PRO B N 1
ATOM 3521 C CA . PRO B 1 128 ? 18.031 -2.861 -6.914 1 89.44 128 PRO B CA 1
ATOM 3522 C C . PRO B 1 128 ? 18.203 -2.371 -5.477 1 89.44 128 PRO B C 1
ATOM 3524 O O . PRO B 1 128 ? 17.344 -1.649 -4.961 1 89.44 128 PRO B O 1
ATOM 3527 N N . GLU B 1 129 ? 19.297 -2.744 -4.895 1 88.75 129 GLU B N 1
ATOM 3528 C CA . GLU B 1 129 ? 19.578 -2.344 -3.518 1 88.75 129 GLU B CA 1
ATOM 3529 C C . GLU B 1 129 ? 19.781 -0.835 -3.41 1 88.75 129 GLU B C 1
ATOM 3531 O O . GLU B 1 129 ? 19.312 -0.211 -2.449 1 88.75 129 GLU B O 1
ATOM 3536 N N . MET B 1 130 ? 20.422 -0.348 -4.398 1 92.69 130 MET B N 1
ATOM 3537 C CA . MET B 1 130 ? 20.703 1.085 -4.379 1 92.69 130 MET B CA 1
ATOM 3538 C C . MET B 1 130 ? 19.438 1.892 -4.605 1 92.69 130 MET B C 1
ATOM 3540 O O . MET B 1 130 ? 19.266 2.969 -4.031 1 92.69 130 MET B O 1
ATOM 3544 N N . PHE B 1 131 ? 18.562 1.38 -5.438 1 93.5 131 PHE B N 1
ATOM 3545 C CA . PHE B 1 131 ? 17.25 1.994 -5.605 1 93.5 131 PHE B CA 1
ATOM 3546 C C . PHE B 1 131 ? 16.453 1.95 -4.305 1 93.5 131 PHE B C 1
ATOM 3548 O O . PHE B 1 131 ? 15.906 2.965 -3.875 1 93.5 131 PHE B O 1
ATOM 3555 N N . ALA B 1 132 ? 16.484 0.78 -3.664 1 91.25 132 ALA B N 1
ATOM 3556 C CA . ALA B 1 132 ? 15.766 0.592 -2.406 1 91.25 132 ALA B CA 1
ATOM 3557 C C . ALA B 1 132 ? 16.297 1.535 -1.329 1 91.25 132 ALA B C 1
ATOM 3559 O O . ALA B 1 132 ? 15.516 2.084 -0.542 1 91.25 132 ALA B O 1
ATOM 3560 N N . GLN B 1 133 ? 17.547 1.687 -1.301 1 91.88 133 GLN B N 1
ATOM 3561 C CA . GLN B 1 133 ? 18.172 2.572 -0.33 1 91.88 133 GLN B CA 1
ATOM 3562 C C . GLN B 1 133 ? 17.703 4.016 -0.514 1 91.88 133 GLN B C 1
ATOM 3564 O O . GLN B 1 133 ? 17.406 4.703 0.462 1 91.88 133 GLN B O 1
ATOM 3569 N N . PHE B 1 134 ? 17.719 4.453 -1.762 1 95.5 134 PHE B N 1
ATOM 3570 C CA . PHE B 1 134 ? 17.266 5.809 -2.062 1 95.5 134 PHE B CA 1
ATOM 3571 C C . PHE B 1 134 ? 15.812 6.004 -1.646 1 95.5 134 PHE B C 1
ATOM 3573 O O . PHE B 1 134 ? 15.492 6.953 -0.927 1 95.5 134 PHE B O 1
ATOM 3580 N N . ILE B 1 135 ? 14.938 5.07 -2.062 1 95.94 135 ILE B N 1
ATOM 3581 C CA . ILE B 1 135 ? 13.508 5.184 -1.783 1 95.94 135 ILE B CA 1
ATOM 3582 C C . ILE B 1 135 ? 13.273 5.141 -0.275 1 95.94 135 ILE B C 1
ATOM 3584 O O . ILE B 1 135 ? 12.5 5.945 0.261 1 95.94 135 ILE B O 1
ATOM 3588 N N . SER B 1 136 ? 13.953 4.258 0.436 1 92.19 136 SER B N 1
ATOM 3589 C CA . SER B 1 136 ? 13.773 4.113 1.877 1 92.19 136 SER B CA 1
ATOM 3590 C C . SER B 1 136 ? 14.203 5.379 2.615 1 92.19 136 SER B C 1
ATOM 3592 O O . SER B 1 136 ? 13.508 5.836 3.527 1 92.19 136 SER B O 1
ATOM 3594 N N . SER B 1 137 ? 15.32 5.879 2.205 1 94.38 137 SER B N 1
ATOM 3595 C CA . SER B 1 137 ? 15.828 7.102 2.818 1 94.38 137 SER B CA 1
ATOM 3596 C C . SER B 1 137 ? 14.883 8.273 2.574 1 94.38 137 SER B C 1
ATOM 3598 O O . SER B 1 137 ? 14.602 9.055 3.488 1 94.38 137 SER B O 1
ATOM 3600 N N . LEU B 1 138 ? 14.453 8.367 1.349 1 96.75 138 LEU B N 1
ATOM 3601 C CA . LEU B 1 138 ? 13.539 9.445 0.973 1 96.75 138 LEU B CA 1
ATOM 3602 C C . LEU B 1 138 ? 12.234 9.352 1.751 1 96.75 138 LEU B C 1
ATOM 3604 O O . LEU B 1 138 ? 11.797 10.328 2.357 1 96.75 138 LEU B O 1
ATOM 3608 N N . CYS B 1 139 ? 11.633 8.203 1.769 1 95.12 139 CYS B N 1
ATOM 3609 C CA . CYS B 1 139 ? 10.328 8.008 2.391 1 95.12 139 CYS B CA 1
ATOM 3610 C C . CYS B 1 139 ? 10.398 8.25 3.893 1 95.12 139 CYS B C 1
ATOM 3612 O O . CYS B 1 139 ? 9.453 8.781 4.484 1 95.12 139 CYS B O 1
ATOM 3614 N N . LYS B 1 140 ? 11.492 7.863 4.473 1 92.31 140 LYS B N 1
ATOM 3615 C CA . LYS B 1 140 ? 11.688 8.125 5.895 1 92.31 140 LYS B CA 1
ATOM 3616 C C . LYS B 1 140 ? 11.633 9.625 6.191 1 92.31 140 LYS B C 1
ATOM 3618 O O . LYS B 1 140 ? 10.938 10.055 7.109 1 92.31 140 LYS B O 1
ATOM 3623 N N . ASP B 1 141 ? 12.336 10.352 5.41 1 96.62 141 ASP B N 1
ATOM 3624 C CA . ASP B 1 141 ? 12.391 11.797 5.621 1 96.62 141 ASP B CA 1
ATOM 3625 C C . ASP B 1 141 ? 11.039 12.445 5.328 1 96.62 141 ASP B C 1
ATOM 3627 O O . ASP B 1 141 ? 10.625 13.367 6.031 1 96.62 141 ASP B O 1
ATOM 3631 N N . LEU B 1 142 ? 10.383 12.008 4.266 1 98 142 LEU B N 1
ATOM 3632 C CA . LEU B 1 142 ? 9.078 12.562 3.93 1 98 142 LEU B CA 1
ATOM 3633 C C . LEU B 1 142 ? 8.07 12.289 5.043 1 98 142 LEU B C 1
ATOM 3635 O O . LEU B 1 142 ? 7.285 13.164 5.406 1 98 142 LEU B O 1
ATOM 3639 N N . LYS B 1 143 ? 8.094 11.07 5.555 1 97 143 LYS B N 1
ATOM 3640 C CA . LYS B 1 143 ? 7.227 10.711 6.672 1 97 143 LYS B CA 1
ATOM 3641 C C . LYS B 1 143 ? 7.469 11.625 7.867 1 97 143 LYS B C 1
ATOM 3643 O O . LYS B 1 143 ? 6.516 12.086 8.508 1 97 143 LYS B O 1
ATOM 3648 N N . GLU B 1 144 ? 8.664 11.906 8.18 1 96.19 144 GLU B N 1
ATOM 3649 C CA . GLU B 1 144 ? 9.023 12.75 9.32 1 96.19 144 GLU B CA 1
ATOM 3650 C C . GLU B 1 144 ? 8.461 14.156 9.164 1 96.19 144 GLU B C 1
ATOM 3652 O O . GLU B 1 144 ? 7.926 14.727 10.109 1 96.19 144 GLU B O 1
ATOM 3657 N N . VAL B 1 145 ? 8.586 14.672 8 1 97.75 145 VAL B N 1
ATOM 3658 C CA . VAL B 1 145 ? 8.102 16.031 7.734 1 97.75 145 VAL B CA 1
ATOM 3659 C C . VAL B 1 145 ? 6.586 16.078 7.895 1 97.75 145 VAL B C 1
ATOM 3661 O O . VAL B 1 145 ? 6.051 17.016 8.492 1 97.75 145 VAL B O 1
ATOM 3664 N N . ILE B 1 146 ? 5.898 15.117 7.352 1 98.56 146 ILE B N 1
ATOM 3665 C CA . ILE B 1 146 ? 4.441 15.055 7.395 1 98.56 146 ILE B CA 1
ATOM 3666 C C . ILE B 1 146 ? 3.973 15.016 8.844 1 98.56 146 ILE B C 1
ATOM 3668 O O . ILE B 1 146 ? 3.082 15.773 9.242 1 98.56 146 ILE B O 1
ATOM 3672 N N . THR B 1 147 ? 4.605 14.195 9.672 1 98.12 147 THR B N 1
ATOM 3673 C CA . THR B 1 147 ? 4.184 14.039 11.062 1 98.12 147 THR B CA 1
ATOM 3674 C C . THR B 1 147 ? 4.57 15.266 11.891 1 98.12 147 THR B C 1
ATOM 3676 O O . THR B 1 147 ? 3.834 15.664 12.789 1 98.12 147 THR B O 1
ATOM 3679 N N . LYS B 1 148 ? 5.691 15.852 11.547 1 97.12 148 LYS B N 1
ATOM 3680 C CA . LYS B 1 148 ? 6.105 17.062 12.234 1 97.12 148 LYS B CA 1
ATOM 3681 C C . LYS B 1 148 ? 5.109 18.203 12 1 97.12 148 LYS B C 1
ATOM 3683 O O . LYS B 1 148 ? 4.895 19.031 12.883 1 97.12 148 LYS B O 1
ATOM 3688 N N . ASN B 1 149 ? 4.5 18.156 10.812 1 97.38 149 ASN B N 1
ATOM 3689 C CA . ASN B 1 149 ? 3.504 19.172 10.469 1 97.38 149 ASN B CA 1
ATOM 3690 C C . ASN B 1 149 ? 2.094 18.703 10.82 1 97.38 149 ASN B C 1
ATOM 3692 O O . ASN B 1 149 ? 1.13 19.062 10.141 1 97.38 149 ASN B O 1
ATOM 3696 N N . TYR B 1 150 ? 2.031 17.812 11.727 1 97.88 150 TYR B N 1
ATOM 3697 C CA . TYR B 1 150 ? 0.783 17.375 12.336 1 97.88 150 TYR B CA 1
ATOM 3698 C C . TYR B 1 150 ? -0.095 16.641 11.328 1 97.88 150 TYR B C 1
ATOM 3700 O O . TYR B 1 150 ? -1.324 16.719 11.398 1 97.88 150 TYR B O 1
ATOM 3708 N N . GLY B 1 151 ? 0.46 16.109 10.328 1 98.5 151 GLY B N 1
ATOM 3709 C CA . GLY B 1 151 ? -0.224 15.133 9.5 1 98.5 151 GLY B CA 1
ATOM 3710 C C . GLY B 1 151 ? -0.184 13.727 10.07 1 98.5 151 GLY B C 1
ATOM 3711 O O . GLY B 1 151 ? 0.609 13.438 10.969 1 98.5 151 GLY B O 1
ATOM 3712 N N . ILE B 1 152 ? -1.11 12.93 9.641 1 97.81 152 ILE B N 1
ATOM 3713 C CA . ILE B 1 152 ? -1.093 11.508 9.945 1 97.81 152 ILE B CA 1
ATOM 3714 C C . ILE B 1 152 ? -0.552 10.727 8.75 1 97.81 152 ILE B C 1
ATOM 3716 O O . ILE B 1 152 ? -1.093 10.82 7.645 1 97.81 152 ILE B O 1
ATOM 3720 N N . PHE B 1 153 ? 0.571 10.016 9 1 97.25 153 PHE B N 1
ATOM 3721 C CA . PHE B 1 153 ? 1.108 9.125 7.98 1 97.25 153 PHE B CA 1
ATOM 3722 C C . PHE B 1 153 ? 0.211 7.906 7.805 1 97.25 153 PHE B C 1
ATOM 3724 O O . PHE B 1 153 ? -0.072 7.191 8.766 1 97.25 153 PHE B O 1
ATOM 3731 N N . ASP B 1 154 ? -0.3 7.715 6.559 1 95.31 154 ASP B N 1
ATOM 3732 C CA . ASP B 1 154 ? -1.155 6.559 6.324 1 95.31 154 ASP B CA 1
ATOM 3733 C C . ASP B 1 154 ? -0.328 5.332 5.938 1 95.31 154 ASP B C 1
ATOM 3735 O O . ASP B 1 154 ? -0.219 4.383 6.715 1 95.31 154 ASP B O 1
ATOM 3739 N N . LYS B 1 155 ? 0.332 5.43 4.781 1 91 155 LYS B N 1
ATOM 3740 C CA . LYS B 1 155 ? 1.129 4.293 4.32 1 91 155 LYS B CA 1
ATOM 3741 C C . LYS B 1 155 ? 2.07 4.703 3.191 1 91 155 LYS B C 1
ATOM 3743 O O . LYS B 1 155 ? 1.861 5.734 2.545 1 91 155 LYS B O 1
ATOM 3748 N N . PHE B 1 156 ? 3.041 3.803 3.02 1 89.88 156 PHE B N 1
ATOM 3749 C CA . PHE B 1 156 ? 3.863 3.871 1.816 1 89.88 156 PHE B CA 1
ATOM 3750 C C . PHE B 1 156 ? 3.174 3.172 0.65 1 89.88 156 PHE B C 1
ATOM 3752 O O . PHE B 1 156 ? 2.564 2.115 0.827 1 89.88 156 PHE B O 1
ATOM 3759 N N . THR B 1 157 ? 3.158 3.713 -0.469 1 85.19 157 THR B N 1
ATOM 3760 C CA . THR B 1 157 ? 2.539 3.102 -1.64 1 85.19 157 THR B CA 1
ATOM 3761 C C . THR B 1 157 ? 3.598 2.492 -2.555 1 85.19 157 THR B C 1
ATOM 3763 O O . THR B 1 157 ? 3.344 2.266 -3.74 1 85.19 157 THR B O 1
ATOM 3766 N N . GLY B 1 158 ? 4.816 2.197 -2.062 1 80.81 158 GLY B N 1
ATOM 3767 C CA . GLY B 1 158 ? 5.984 1.748 -2.803 1 80.81 158 GLY B CA 1
ATOM 3768 C C . GLY B 1 158 ? 6.98 2.857 -3.074 1 80.81 158 GLY B C 1
ATOM 3769 O O . GLY B 1 158 ? 8.016 2.949 -2.404 1 80.81 158 GLY B O 1
ATOM 3770 N N . ASP B 1 159 ? 6.551 3.729 -3.969 1 86 159 ASP B N 1
ATOM 3771 C CA . ASP B 1 159 ? 7.43 4.855 -4.258 1 86 159 ASP B CA 1
ATOM 3772 C C . ASP B 1 159 ? 6.766 6.18 -3.887 1 86 159 ASP B C 1
ATOM 3774 O O . ASP B 1 159 ? 7.125 7.23 -4.422 1 86 159 ASP B O 1
ATOM 3778 N N . GLY B 1 160 ? 5.805 6.043 -3.01 1 91.75 160 GLY B N 1
ATOM 3779 C CA . GLY B 1 160 ? 5.105 7.238 -2.568 1 91.75 160 GLY B CA 1
ATOM 3780 C C . GLY B 1 160 ? 4.52 7.109 -1.175 1 91.75 160 GLY B C 1
ATOM 3781 O O . GLY B 1 160 ? 4.895 6.207 -0.422 1 91.75 160 GLY B O 1
ATOM 3782 N N . ILE B 1 161 ? 3.748 8.172 -0.844 1 96.25 161 ILE B N 1
ATOM 3783 C CA . ILE B 1 161 ? 3.172 8.219 0.495 1 96.25 161 ILE B CA 1
ATOM 3784 C C . ILE B 1 161 ? 1.723 8.695 0.417 1 96.25 161 ILE B C 1
ATOM 3786 O O . ILE B 1 161 ? 1.4 9.602 -0.361 1 96.25 161 ILE B O 1
ATOM 3790 N N . LEU B 1 162 ? 0.894 8.117 1.19 1 97 162 LEU B N 1
ATOM 3791 C CA . LEU B 1 162 ? -0.433 8.641 1.492 1 97 162 LEU B CA 1
ATOM 3792 C C . LEU B 1 162 ? -0.493 9.18 2.918 1 97 162 LEU B C 1
ATOM 3794 O O . LEU B 1 162 ? 0.003 8.539 3.848 1 97 162 LEU B O 1
ATOM 3798 N N . ALA B 1 163 ? -0.942 10.359 3.047 1 98.56 163 ALA B N 1
ATOM 3799 C CA . ALA B 1 163 ? -1.091 11 4.348 1 98.56 163 ALA B CA 1
ATOM 3800 C C . ALA B 1 163 ? -2.371 11.836 4.406 1 98.56 163 ALA B C 1
ATOM 3802 O O . ALA B 1 163 ? -3.018 12.062 3.381 1 98.56 163 ALA B O 1
ATOM 3803 N N . PHE B 1 164 ? -2.715 12.227 5.602 1 98.44 164 PHE B N 1
ATOM 3804 C CA . PHE B 1 164 ? -3.912 13.055 5.707 1 98.44 164 PHE B CA 1
ATOM 3805 C C . PHE B 1 164 ? -3.857 13.93 6.953 1 98.44 164 PHE B C 1
ATOM 3807 O O . PHE B 1 164 ? -3.086 13.656 7.875 1 98.44 164 PHE B O 1
ATOM 3814 N N . PHE B 1 165 ? -4.562 15.008 6.879 1 98.25 165 PHE B N 1
ATOM 3815 C CA . PHE B 1 165 ? -4.605 16.047 7.895 1 98.25 165 PHE B CA 1
ATOM 3816 C C . PHE B 1 165 ? -6.039 16.312 8.336 1 98.25 165 PHE B C 1
ATOM 3818 O O . PHE B 1 165 ? -6.684 17.25 7.844 1 98.25 165 PHE B O 1
ATOM 3825 N N . PRO B 1 166 ? -6.527 15.508 9.258 1 97.38 166 PRO B N 1
ATOM 3826 C CA . PRO B 1 166 ? -7.879 15.766 9.758 1 97.38 166 PRO B CA 1
ATOM 3827 C C . PRO B 1 166 ? -7.949 16.984 10.672 1 97.38 166 PRO B C 1
ATOM 3829 O O . PRO B 1 166 ? -7.043 17.219 11.477 1 97.38 166 PRO B O 1
ATOM 3832 N N . GLU B 1 167 ? -9.023 17.656 10.625 1 95.56 167 GLU B N 1
ATOM 3833 C CA . GLU B 1 167 ? -9.156 18.891 11.383 1 95.56 167 GLU B CA 1
ATOM 3834 C C . GLU B 1 167 ? -9.117 18.625 12.883 1 95.56 167 GLU B C 1
ATOM 3836 O O . GLU B 1 167 ? -8.594 19.438 13.656 1 95.56 167 GLU B O 1
ATOM 3841 N N . PHE B 1 168 ? -9.641 17.531 13.359 1 94.5 168 PHE B N 1
ATOM 3842 C CA . PHE B 1 168 ? -9.695 17.25 14.789 1 94.5 168 PHE B CA 1
ATOM 3843 C C . PHE B 1 168 ? -8.289 17.047 15.344 1 94.5 168 PHE B C 1
ATOM 3845 O O . PHE B 1 168 ? -8.062 17.234 16.547 1 94.5 168 PHE B O 1
ATOM 3852 N N . TYR B 1 169 ? -7.371 16.688 14.508 1 96.69 169 TYR B N 1
ATOM 3853 C CA . TYR B 1 169 ? -6.004 16.406 14.922 1 96.69 169 TYR B CA 1
ATOM 3854 C C . TYR B 1 169 ? -5.051 17.5 14.453 1 96.69 169 TYR B C 1
ATOM 3856 O O . TYR B 1 169 ? -4.277 18.047 15.25 1 96.69 169 TYR B O 1
ATOM 3864 N N . SER B 1 170 ? -5.133 17.859 13.195 1 97.38 170 SER B N 1
ATOM 3865 C CA . SER B 1 170 ? -4.203 18.812 12.578 1 97.38 170 SER B CA 1
ATOM 3866 C C . SER B 1 170 ? -4.582 20.25 12.914 1 97.38 170 SER B C 1
ATOM 3868 O O . SER B 1 170 ? -3.771 21.156 12.75 1 97.38 170 SER B O 1
ATOM 3870 N N . GLY B 1 171 ? -5.859 20.438 13.391 1 95.19 171 GLY B N 1
ATOM 3871 C CA . GLY B 1 171 ? -6.27 21.766 13.836 1 95.19 171 GLY B CA 1
ATOM 3872 C C . GLY B 1 171 ? -6.898 22.594 12.734 1 95.19 171 GLY B C 1
ATOM 3873 O O . GLY B 1 171 ? -7.105 22.109 11.617 1 95.19 171 GLY B O 1
ATOM 3874 N N . PRO B 1 172 ? -7.152 23.844 13.102 1 93.12 172 PRO B N 1
ATOM 3875 C CA . PRO B 1 172 ? -7.855 24.719 12.164 1 93.12 172 PRO B CA 1
ATOM 3876 C C . PRO B 1 172 ? -7.012 25.078 10.945 1 93.12 172 PRO B C 1
ATOM 3878 O O . PRO B 1 172 ? -7.555 25.438 9.898 1 93.12 172 PRO B O 1
ATOM 3881 N N . ASP B 1 173 ? -5.758 25.016 11.094 1 95.69 173 ASP B N 1
ATOM 3882 C CA . ASP B 1 173 ? -4.871 25.344 9.984 1 95.69 173 ASP B CA 1
ATOM 3883 C C . ASP B 1 173 ? -4.352 24.078 9.305 1 95.69 173 ASP B C 1
ATOM 3885 O O . ASP B 1 173 ? -3.203 24.047 8.859 1 95.69 173 ASP B O 1
ATOM 3889 N N . ALA B 1 174 ? -5.164 23.047 9.305 1 97.06 174 ALA B N 1
ATOM 3890 C CA . ALA B 1 174 ? -4.801 21.766 8.703 1 97.06 174 ALA B CA 1
ATOM 3891 C C . ALA B 1 174 ? -4.344 21.938 7.262 1 97.06 174 ALA B C 1
ATOM 3893 O O . ALA B 1 174 ? -3.387 21.297 6.824 1 97.06 174 ALA B O 1
ATOM 3894 N N . GLY B 1 175 ? -5.039 22.766 6.547 1 96.56 175 GLY B N 1
ATOM 3895 C CA . GLY B 1 175 ? -4.664 23.016 5.164 1 96.56 175 GLY B CA 1
ATOM 3896 C C . GLY B 1 175 ? -3.277 23.625 5.023 1 96.56 175 GLY B C 1
ATOM 3897 O O . GLY B 1 175 ? -2.527 23.25 4.117 1 96.56 175 GLY B O 1
ATOM 3898 N N . ILE B 1 176 ? -2.947 24.5 5.863 1 95.44 176 ILE B N 1
ATOM 3899 C CA . ILE B 1 176 ? -1.639 25.156 5.848 1 95.44 176 ILE B CA 1
ATOM 3900 C C . ILE B 1 176 ? -0.559 24.141 6.215 1 95.44 176 ILE B C 1
ATOM 3902 O O . ILE B 1 176 ? 0.515 24.109 5.609 1 95.44 176 ILE B O 1
ATOM 3906 N N . HIS B 1 177 ? -0.835 23.297 7.203 1 96.88 177 HIS B N 1
ATOM 3907 C CA . HIS B 1 177 ? 0.091 22.234 7.562 1 96.88 177 HIS B CA 1
ATOM 3908 C C . HIS B 1 177 ? 0.353 21.312 6.383 1 96.88 177 HIS B C 1
ATOM 3910 O O . HIS B 1 177 ? 1.493 20.906 6.148 1 96.88 177 HIS B O 1
ATOM 3916 N N . ALA B 1 178 ? -0.715 20.953 5.66 1 97.69 178 ALA B N 1
ATOM 3917 C CA . ALA B 1 178 ? -0.579 20.094 4.484 1 97.69 178 ALA B CA 1
ATOM 3918 C C . ALA B 1 178 ? 0.299 20.75 3.424 1 97.69 178 ALA B C 1
ATOM 3920 O O . ALA B 1 178 ? 1.204 20.125 2.879 1 97.69 178 ALA B O 1
ATOM 3921 N N . VAL B 1 179 ? 0.061 22 3.186 1 96.19 179 VAL B N 1
ATOM 3922 C CA . VAL B 1 179 ? 0.8 22.75 2.172 1 96.19 179 VAL B CA 1
ATOM 3923 C C . VAL B 1 179 ? 2.262 22.891 2.594 1 96.19 179 VAL B C 1
ATOM 3925 O O . VAL B 1 179 ? 3.17 22.703 1.778 1 96.19 179 VAL B O 1
ATOM 3928 N N . GLN B 1 180 ? 2.484 23.219 3.842 1 95.44 180 GLN B N 1
ATOM 3929 C CA . GLN B 1 180 ? 3.846 23.312 4.359 1 95.44 180 GLN B CA 1
ATOM 3930 C C . GLN B 1 180 ? 4.586 21.984 4.199 1 95.44 180 GLN B C 1
ATOM 3932 O O . GLN B 1 180 ? 5.758 21.969 3.822 1 95.44 180 GLN B O 1
ATOM 3937 N N . SER B 1 181 ? 3.904 20.938 4.516 1 97.44 181 SER B N 1
ATOM 3938 C CA . SER B 1 181 ? 4.488 19.609 4.328 1 97.44 181 SER B CA 1
ATOM 3939 C C . SER B 1 181 ? 4.887 19.391 2.873 1 97.44 181 SER B C 1
ATOM 3941 O O . SER B 1 181 ? 5.977 18.875 2.594 1 97.44 181 SER B O 1
ATOM 3943 N N . ALA B 1 182 ? 3.998 19.75 1.962 1 97.75 182 ALA B N 1
ATOM 3944 C CA . ALA B 1 182 ? 4.262 19.562 0.538 1 97.75 182 ALA B CA 1
ATOM 3945 C C . ALA B 1 182 ? 5.512 20.328 0.108 1 97.75 182 ALA B C 1
ATOM 3947 O O . ALA B 1 182 ? 6.371 19.781 -0.587 1 97.75 182 ALA B O 1
ATOM 3948 N N . ILE B 1 183 ? 5.609 21.531 0.573 1 96.19 183 ILE B N 1
ATOM 3949 C CA . ILE B 1 183 ? 6.746 22.391 0.227 1 96.19 183 ILE B CA 1
ATOM 3950 C C . ILE B 1 183 ? 8.039 21.75 0.734 1 96.19 183 ILE B C 1
ATOM 3952 O O . ILE B 1 183 ? 9.016 21.641 -0.01 1 96.19 183 ILE B O 1
ATOM 3956 N N . GLU B 1 184 ? 8.008 21.359 1.939 1 96.88 184 GLU B N 1
ATOM 3957 C CA . GLU B 1 184 ? 9.195 20.75 2.541 1 96.88 184 GLU B CA 1
ATOM 3958 C C . GLU B 1 184 ? 9.539 19.422 1.864 1 96.88 184 GLU B C 1
ATOM 3960 O O . GLU B 1 184 ? 10.711 19.094 1.685 1 96.88 184 GLU B O 1
ATOM 3965 N N . CYS B 1 185 ? 8.547 18.672 1.512 1 98.25 185 CYS B N 1
ATOM 3966 C CA . CYS B 1 185 ? 8.766 17.391 0.84 1 98.25 185 CYS B CA 1
ATOM 3967 C C . CYS B 1 185 ? 9.484 17.594 -0.489 1 98.25 185 CYS B C 1
ATOM 3969 O O . CYS B 1 185 ? 10.406 16.844 -0.823 1 98.25 185 CYS B O 1
ATOM 3971 N N . HIS B 1 186 ? 9.07 18.609 -1.245 1 97.75 186 HIS B N 1
ATOM 3972 C CA . HIS B 1 186 ? 9.75 18.891 -2.502 1 97.75 186 HIS B CA 1
ATOM 3973 C C . HIS B 1 186 ? 11.227 19.188 -2.271 1 97.75 186 HIS B C 1
ATOM 3975 O O . HIS B 1 186 ? 12.086 18.703 -3.008 1 97.75 186 HIS B O 1
ATOM 3981 N N . SER B 1 187 ? 11.492 19.969 -1.251 1 97 187 SER B N 1
ATOM 3982 C CA . SER B 1 187 ? 12.867 20.344 -0.935 1 97 187 SER B CA 1
ATOM 3983 C C . SER B 1 187 ? 13.688 19.109 -0.539 1 97 187 SER B C 1
ATOM 3985 O O . SER B 1 187 ? 14.852 18.984 -0.942 1 97 187 SER B O 1
ATOM 3987 N N . ILE B 1 188 ? 13.086 18.281 0.202 1 98.06 188 ILE B N 1
ATOM 3988 C CA . ILE B 1 188 ? 13.766 17.062 0.661 1 98.06 188 ILE B CA 1
ATOM 3989 C C . ILE B 1 188 ? 14.102 16.188 -0.535 1 98.06 188 ILE B C 1
ATOM 3991 O O . ILE B 1 188 ? 15.203 15.625 -0.61 1 98.06 188 ILE B O 1
ATOM 3995 N N . PHE B 1 189 ? 13.164 16.047 -1.463 1 98 189 PHE B N 1
ATOM 3996 C CA . PHE B 1 189 ? 13.43 15.227 -2.639 1 98 189 PHE B CA 1
ATOM 3997 C C . PHE B 1 189 ? 14.648 15.75 -3.396 1 98 189 PHE B C 1
ATOM 3999 O O . PHE B 1 189 ? 15.531 14.977 -3.773 1 98 189 PHE B O 1
ATOM 4006 N N . GLN B 1 190 ? 14.703 17.016 -3.602 1 96.88 190 GLN B N 1
ATOM 4007 C CA . GLN B 1 190 ? 15.805 17.625 -4.355 1 96.88 190 GLN B CA 1
ATOM 4008 C C . GLN B 1 190 ? 17.141 17.359 -3.678 1 96.88 190 GLN B C 1
ATOM 4010 O O . GLN B 1 190 ? 18.109 16.969 -4.336 1 96.88 190 GLN B O 1
ATOM 4015 N N . ARG B 1 191 ? 17.156 17.547 -2.42 1 97.25 191 ARG B N 1
ATOM 4016 C CA . ARG B 1 191 ? 18.391 17.328 -1.663 1 97.25 191 ARG B CA 1
ATOM 4017 C C . ARG B 1 191 ? 18.797 15.867 -1.68 1 97.25 191 ARG B C 1
ATOM 4019 O O . ARG B 1 191 ? 19.953 15.547 -1.951 1 97.25 191 ARG B O 1
ATOM 4026 N N . LYS B 1 192 ? 17.828 14.977 -1.403 1 96.62 192 LYS B N 1
ATOM 4027 C CA . LYS B 1 192 ? 18.125 13.547 -1.33 1 96.62 192 LYS B CA 1
ATOM 4028 C C . LYS B 1 192 ? 18.531 13 -2.695 1 96.62 192 LYS B C 1
ATOM 4030 O O . LYS B 1 192 ? 19.406 12.141 -2.789 1 96.62 192 LYS B O 1
ATOM 4035 N N . TYR B 1 193 ? 17.828 13.469 -3.742 1 96.12 193 TYR B N 1
ATOM 4036 C CA . TYR B 1 193 ? 18.172 13.023 -5.09 1 96.12 193 TYR B CA 1
ATOM 4037 C C . TYR B 1 193 ? 19.594 13.43 -5.457 1 96.12 193 TYR B C 1
ATOM 4039 O O . TYR B 1 193 ? 20.328 12.648 -6.051 1 96.12 193 TYR B O 1
ATOM 4047 N N . LYS B 1 194 ? 19.984 14.625 -5.074 1 95.12 194 LYS B N 1
ATOM 4048 C CA . LYS B 1 194 ? 21.344 15.094 -5.309 1 95.12 194 LYS B CA 1
ATOM 4049 C C . LYS B 1 194 ? 22.344 14.258 -4.531 1 95.12 194 LYS B C 1
ATOM 4051 O O . LYS B 1 194 ? 23.375 13.859 -5.074 1 95.12 194 LYS B O 1
ATOM 4056 N N . ASP B 1 195 ? 22.062 13.938 -3.297 1 95.06 195 ASP B N 1
ATOM 4057 C CA . ASP B 1 195 ? 22.953 13.211 -2.41 1 95.06 195 ASP B CA 1
ATOM 4058 C C . ASP B 1 195 ? 23.109 11.75 -2.85 1 95.06 195 ASP B C 1
ATOM 4060 O O . ASP B 1 195 ? 24.078 11.086 -2.508 1 95.06 195 ASP B O 1
ATOM 4064 N N . HIS B 1 196 ? 22.125 11.211 -3.604 1 94.94 196 HIS B N 1
ATOM 4065 C CA . HIS B 1 196 ? 22.109 9.797 -3.955 1 94.94 196 HIS B CA 1
ATOM 4066 C C . HIS B 1 196 ? 22.344 9.602 -5.449 1 94.94 196 HIS B C 1
ATOM 4068 O O . HIS B 1 196 ? 22.031 8.547 -6 1 94.94 196 HIS B O 1
ATOM 4074 N N . ARG B 1 197 ? 22.875 10.57 -6.156 1 92.69 197 ARG B N 1
ATOM 4075 C CA . ARG B 1 197 ? 23.094 10.492 -7.598 1 92.69 197 ARG B CA 1
ATOM 4076 C C . ARG B 1 197 ? 24 9.305 -7.941 1 92.69 197 ARG B C 1
ATOM 4078 O O . ARG B 1 197 ? 23.844 8.703 -9.008 1 92.69 197 ARG B O 1
ATOM 4085 N N . ARG B 1 198 ? 24.875 8.93 -7.035 1 93.06 198 ARG B N 1
ATOM 4086 C CA . ARG B 1 198 ? 25.797 7.82 -7.266 1 93.06 198 ARG B CA 1
ATOM 4087 C C . ARG B 1 198 ? 25.047 6.496 -7.371 1 93.06 198 ARG B C 1
ATOM 4089 O O . ARG B 1 198 ? 25.594 5.508 -7.863 1 93.06 198 ARG B O 1
ATOM 4096 N N . ASN B 1 199 ? 23.828 6.516 -6.828 1 94.56 199 ASN B N 1
ATOM 4097 C CA . ASN B 1 199 ? 23.031 5.293 -6.855 1 94.56 199 ASN B CA 1
ATOM 4098 C C . ASN B 1 199 ? 22.516 4.988 -8.258 1 94.56 199 ASN B C 1
ATOM 4100 O O . ASN B 1 199 ? 22.047 3.885 -8.523 1 94.56 199 ASN B O 1
ATOM 4104 N N . PHE B 1 200 ? 22.672 5.926 -9.211 1 94.5 200 PHE B N 1
ATOM 4105 C CA . PHE B 1 200 ? 22.062 5.805 -10.531 1 94.5 200 PHE B CA 1
ATOM 4106 C C . PHE B 1 200 ? 23.125 5.926 -11.625 1 94.5 200 PHE B C 1
ATOM 4108 O O . PHE B 1 200 ? 24.125 6.629 -11.453 1 94.5 200 PHE B O 1
ATOM 4115 N N . THR B 1 201 ? 22.953 5.199 -12.719 1 93.69 201 THR B N 1
ATOM 4116 C CA . THR B 1 201 ? 23.875 5.242 -13.844 1 93.69 201 THR B CA 1
ATOM 4117 C C . THR B 1 201 ? 23.766 6.57 -14.594 1 93.69 201 THR B C 1
ATOM 4119 O O . THR B 1 201 ? 24.734 7.039 -15.195 1 93.69 201 THR B O 1
ATOM 4122 N N . THR B 1 202 ? 22.578 7.137 -14.539 1 91.12 202 THR B N 1
ATOM 4123 C CA . THR B 1 202 ? 22.297 8.422 -15.18 1 91.12 202 THR B CA 1
ATOM 4124 C C . THR B 1 202 ? 21.359 9.25 -14.312 1 91.12 202 THR B C 1
ATOM 4126 O O . THR B 1 202 ? 20.453 8.711 -13.664 1 91.12 202 THR B O 1
ATOM 4129 N N . VAL B 1 203 ? 21.578 10.523 -14.344 1 89.75 203 VAL B N 1
ATOM 4130 C CA . VAL B 1 203 ? 20.734 11.445 -13.609 1 89.75 203 VAL B CA 1
ATOM 4131 C C . VAL B 1 203 ? 19.578 11.898 -14.492 1 89.75 203 VAL B C 1
ATOM 4133 O O . VAL B 1 203 ? 19.781 12.406 -15.594 1 89.75 203 VAL B O 1
ATOM 4136 N N . LEU B 1 204 ? 18.422 11.75 -13.977 1 91.62 204 LEU B N 1
ATOM 4137 C CA . LEU B 1 204 ? 17.234 12.164 -14.719 1 91.62 204 LEU B CA 1
ATOM 4138 C C . LEU B 1 204 ? 16.875 13.609 -14.414 1 91.62 204 LEU B C 1
ATOM 4140 O O . LEU B 1 204 ? 16.812 14.016 -13.25 1 91.62 204 LEU B O 1
ATOM 4144 N N . ASN B 1 205 ? 16.656 14.484 -15.312 1 87.94 205 ASN B N 1
ATOM 4145 C CA . ASN B 1 205 ? 16.359 15.898 -15.102 1 87.94 205 ASN B CA 1
ATOM 4146 C C . ASN B 1 205 ? 14.875 16.125 -14.844 1 87.94 205 ASN B C 1
ATOM 4148 O O . ASN B 1 205 ? 14.484 17.125 -14.242 1 87.94 205 ASN B O 1
ATOM 4152 N N . ASN B 1 206 ? 13.945 15.32 -15.25 1 91.88 206 ASN B N 1
ATOM 4153 C CA . ASN B 1 206 ? 12.5 15.539 -15.141 1 91.88 206 ASN B CA 1
ATOM 4154 C C . ASN B 1 206 ? 11.852 14.523 -14.195 1 91.88 206 ASN B C 1
ATOM 4156 O O . ASN B 1 206 ? 10.812 13.945 -14.523 1 91.88 206 ASN B O 1
ATOM 4160 N N . THR B 1 207 ? 12.594 14.359 -13.062 1 94.88 207 THR B N 1
ATOM 4161 C CA . THR B 1 207 ? 12.023 13.547 -12 1 94.88 207 THR B CA 1
ATOM 4162 C C . THR B 1 207 ? 11.766 14.391 -10.75 1 94.88 207 THR B C 1
ATOM 4164 O O . THR B 1 207 ? 12.195 15.539 -10.672 1 94.88 207 THR B O 1
ATOM 4167 N N . GLY B 1 208 ? 10.914 13.969 -9.945 1 96.94 208 GLY B N 1
ATOM 4168 C CA . GLY B 1 208 ? 10.531 14.664 -8.727 1 96.94 208 GLY B CA 1
ATOM 4169 C C . GLY B 1 208 ? 9.234 14.141 -8.125 1 96.94 208 GLY B C 1
ATOM 4170 O O . GLY B 1 208 ? 8.703 13.125 -8.57 1 96.94 208 GLY B O 1
ATOM 4171 N N . LEU B 1 209 ? 8.859 14.883 -7.145 1 98.06 209 LEU B N 1
ATOM 4172 C CA . LEU B 1 209 ? 7.586 14.523 -6.523 1 98.06 209 LEU B CA 1
ATOM 4173 C C . LEU B 1 209 ? 6.422 15.195 -7.246 1 98.06 209 LEU B C 1
ATOM 4175 O O . LEU B 1 209 ? 6.555 16.312 -7.742 1 98.06 209 LEU B O 1
ATOM 4179 N N . SER B 1 210 ? 5.418 14.547 -7.379 1 97.31 210 SER B N 1
ATOM 4180 C CA . SER B 1 210 ? 4.094 15.109 -7.648 1 97.31 210 SER B CA 1
ATOM 4181 C C . SER B 1 210 ? 3.162 14.914 -6.457 1 97.31 210 SER B C 1
ATOM 4183 O O . SER B 1 210 ? 2.996 13.797 -5.969 1 97.31 210 SER B O 1
ATOM 4185 N N . ILE B 1 211 ? 2.635 16.016 -5.988 1 98.44 211 ILE B N 1
ATOM 4186 C CA . ILE B 1 211 ? 1.851 15.953 -4.762 1 98.44 211 ILE B CA 1
ATOM 4187 C C . ILE B 1 211 ? 0.42 16.422 -5.039 1 98.44 211 ILE B C 1
ATOM 4189 O O . ILE B 1 211 ? 0.205 17.484 -5.613 1 98.44 211 ILE B O 1
ATOM 4193 N N . GLY B 1 212 ? -0.519 15.578 -4.711 1 97.75 212 GLY B N 1
ATOM 4194 C CA . GLY B 1 212 ? -1.932 15.906 -4.797 1 97.75 212 GLY B CA 1
ATOM 4195 C C . GLY B 1 212 ? -2.578 16.109 -3.438 1 97.75 212 GLY B C 1
ATOM 4196 O O . GLY B 1 212 ? -2.352 15.32 -2.516 1 97.75 212 GLY B O 1
ATOM 4197 N N . ILE B 1 213 ? -3.33 17.172 -3.281 1 98.44 213 ILE B N 1
ATOM 4198 C CA . ILE B 1 213 ? -4.047 17.453 -2.043 1 98.44 213 ILE B CA 1
ATOM 4199 C C . ILE B 1 213 ? -5.523 17.688 -2.342 1 98.44 213 ILE B C 1
ATOM 4201 O O . ILE B 1 213 ? -5.867 18.484 -3.221 1 98.44 213 ILE B O 1
ATOM 4205 N N . ASP B 1 214 ? -6.352 16.984 -1.705 1 97.75 214 ASP B N 1
ATOM 4206 C CA . ASP B 1 214 ? -7.797 17.172 -1.768 1 97.75 214 ASP B CA 1
ATOM 4207 C C . ASP B 1 214 ? -8.391 17.359 -0.372 1 97.75 214 ASP B C 1
ATOM 4209 O O . ASP B 1 214 ? -7.691 17.188 0.631 1 97.75 214 ASP B O 1
ATOM 4213 N N . TYR B 1 215 ? -9.617 17.828 -0.334 1 97.94 215 TYR B N 1
ATOM 4214 C CA . TYR B 1 215 ? -10.273 18.141 0.93 1 97.94 215 TYR B CA 1
ATOM 4215 C C . TYR B 1 215 ? -11.719 17.672 0.931 1 97.94 215 TYR B C 1
ATOM 4217 O O . TYR B 1 215 ? -12.422 17.781 -0.08 1 97.94 215 TYR B O 1
ATOM 4225 N N . GLY B 1 216 ? -12.102 17.109 2.018 1 97.44 216 GLY B N 1
ATOM 4226 C CA . GLY B 1 216 ? -13.484 16.688 2.199 1 97.44 216 GLY B CA 1
ATOM 4227 C C . GLY B 1 216 ? -13.656 15.688 3.328 1 97.44 216 GLY B C 1
ATOM 4228 O O . GLY B 1 216 ? -12.727 15.469 4.113 1 97.44 216 GLY B O 1
ATOM 4229 N N . PRO B 1 217 ? -14.875 15.195 3.471 1 95.75 217 PRO B N 1
ATOM 4230 C CA . PRO B 1 217 ? -15.125 14.203 4.52 1 95.75 217 PRO B CA 1
ATOM 4231 C C . PRO B 1 217 ? -14.391 12.883 4.27 1 95.75 217 PRO B C 1
ATOM 4233 O O . PRO B 1 217 ? -14.406 12.367 3.152 1 95.75 217 PRO B O 1
ATOM 4236 N N . ALA B 1 218 ? -13.688 12.414 5.242 1 94.94 218 ALA B N 1
ATOM 4237 C CA . ALA B 1 218 ? -13.016 11.117 5.227 1 94.94 218 ALA B CA 1
ATOM 4238 C C . ALA B 1 218 ? -13.07 10.453 6.598 1 94.94 218 ALA B C 1
ATOM 4240 O O . ALA B 1 218 ? -13.359 11.109 7.602 1 94.94 218 ALA B O 1
ATOM 4241 N N . ASN B 1 219 ? -12.898 9.164 6.625 1 91.62 219 ASN B N 1
ATOM 4242 C CA . ASN B 1 219 ? -12.906 8.383 7.863 1 91.62 219 ASN B CA 1
ATOM 4243 C C . ASN B 1 219 ? -11.695 7.465 7.961 1 91.62 219 ASN B C 1
ATOM 4245 O O . ASN B 1 219 ? -11.094 7.113 6.945 1 91.62 219 ASN B O 1
ATOM 4249 N N . MET B 1 220 ? -11.375 7.199 9.172 1 90.31 220 MET B N 1
ATOM 4250 C CA . MET B 1 220 ? -10.352 6.184 9.414 1 90.31 220 MET B CA 1
ATOM 4251 C C . MET B 1 220 ? -10.992 4.82 9.656 1 90.31 220 MET B C 1
ATOM 4253 O O . MET B 1 220 ? -11.906 4.691 10.469 1 90.31 220 MET B O 1
ATOM 4257 N N . GLN B 1 221 ? -10.547 3.889 8.875 1 87.81 221 GLN B N 1
ATOM 4258 C CA . GLN B 1 221 ? -11.07 2.531 8.961 1 87.81 221 GLN B CA 1
ATOM 4259 C C . GLN B 1 221 ? -9.945 1.503 8.992 1 87.81 221 GLN B C 1
ATOM 4261 O O . GLN B 1 221 ? -8.883 1.723 8.414 1 87.81 221 GLN B O 1
ATOM 4266 N N . THR B 1 222 ? -10.227 0.436 9.734 1 83.75 222 THR B N 1
ATOM 4267 C CA . THR B 1 222 ? -9.32 -0.705 9.641 1 83.75 222 THR B CA 1
ATOM 4268 C C . THR B 1 222 ? -9.719 -1.618 8.484 1 83.75 222 THR B C 1
ATOM 4270 O O . THR B 1 222 ? -10.781 -2.232 8.516 1 83.75 222 THR B O 1
ATOM 4273 N N . ILE B 1 223 ? -8.953 -1.6 7.496 1 86.12 223 ILE B N 1
ATOM 4274 C CA . ILE B 1 223 ? -9.172 -2.449 6.328 1 86.12 223 ILE B CA 1
ATOM 4275 C C . ILE B 1 223 ? -8.031 -3.453 6.203 1 86.12 223 ILE B C 1
ATOM 4277 O O . ILE B 1 223 ? -6.855 -3.074 6.238 1 86.12 223 ILE B O 1
ATOM 4281 N N . ALA B 1 224 ? -8.344 -4.723 6.082 1 81.19 224 ALA B N 1
ATOM 4282 C CA . ALA B 1 224 ? -7.383 -5.805 5.918 1 81.19 224 ALA B CA 1
ATOM 4283 C C . ALA B 1 224 ? -6.285 -5.727 6.977 1 81.19 224 ALA B C 1
ATOM 4285 O O . ALA B 1 224 ? -5.098 -5.82 6.656 1 81.19 224 ALA B O 1
ATOM 4286 N N . GLY B 1 225 ? -6.648 -5.363 8.172 1 73.75 225 GLY B N 1
ATOM 4287 C CA . GLY B 1 225 ? -5.762 -5.422 9.32 1 73.75 225 GLY B CA 1
ATOM 4288 C C . GLY B 1 225 ? -4.965 -4.145 9.523 1 73.75 225 GLY B C 1
ATOM 4289 O O . GLY B 1 225 ? -4.176 -4.043 10.469 1 73.75 225 GLY B O 1
ATOM 4290 N N . GLY B 1 226 ? -5.176 -3.156 8.695 1 79.19 226 GLY B N 1
ATOM 4291 C CA . GLY B 1 226 ? -4.434 -1.915 8.836 1 79.19 226 GLY B CA 1
ATOM 4292 C C . GLY B 1 226 ? -5.32 -0.685 8.828 1 79.19 226 GLY B C 1
ATOM 4293 O O . GLY B 1 226 ? -6.293 -0.617 8.078 1 79.19 226 GLY B O 1
ATOM 4294 N N . LEU B 1 227 ? -5 0.224 9.742 1 84.12 227 LEU B N 1
ATOM 4295 C CA . LEU B 1 227 ? -5.723 1.49 9.789 1 84.12 227 LEU B CA 1
ATOM 4296 C C . LEU B 1 227 ? -5.406 2.346 8.57 1 84.12 227 LEU B C 1
ATOM 4298 O O . LEU B 1 227 ? -4.246 2.457 8.172 1 84.12 227 LEU B O 1
ATOM 4302 N N . THR B 1 228 ? -6.426 2.852 7.895 1 90.31 228 THR B N 1
ATOM 4303 C CA . THR B 1 228 ? -6.223 3.674 6.707 1 90.31 228 THR B CA 1
ATOM 4304 C C . THR B 1 228 ? -7.344 4.699 6.555 1 90.31 228 THR B C 1
ATOM 4306 O O . THR B 1 228 ? -8.359 4.621 7.25 1 90.31 228 THR B O 1
ATOM 4309 N N . VAL B 1 229 ? -7.117 5.645 5.762 1 93.5 229 VAL B N 1
ATOM 4310 C CA . VAL B 1 229 ? -8.102 6.691 5.492 1 93.5 229 VAL B CA 1
ATOM 4311 C C . VAL B 1 229 ? -8.953 6.305 4.285 1 93.5 229 VAL B C 1
ATOM 4313 O O . VAL B 1 229 ? -8.438 5.766 3.303 1 93.5 229 VAL B O 1
ATOM 4316 N N . VAL B 1 230 ? -10.281 6.543 4.449 1 92.75 230 VAL B N 1
ATOM 4317 C CA . VAL B 1 230 ? -11.219 6.223 3.381 1 92.75 230 VAL B CA 1
ATOM 4318 C C . VAL B 1 230 ? -12.117 7.426 3.109 1 92.75 230 VAL B C 1
ATOM 4320 O O . VAL B 1 230 ? -12.547 8.109 4.039 1 92.75 230 VAL B O 1
ATOM 4323 N N . GLY B 1 231 ? -12.375 7.656 1.821 1 93.12 231 GLY B N 1
ATOM 4324 C CA . GLY B 1 231 ? -13.266 8.734 1.427 1 93.12 231 GLY B CA 1
ATOM 4325 C C . GLY B 1 231 ? -12.953 9.289 0.05 1 93.12 231 GLY B C 1
ATOM 4326 O O . GLY B 1 231 ? -11.906 8.992 -0.524 1 93.12 231 GLY B O 1
ATOM 4327 N N . ALA B 1 232 ? -13.805 10.117 -0.441 1 91.62 232 ALA B N 1
ATOM 4328 C CA . ALA B 1 232 ? -13.688 10.68 -1.784 1 91.62 232 ALA B CA 1
ATOM 4329 C C . ALA B 1 232 ? -12.391 11.469 -1.938 1 91.62 232 ALA B C 1
ATOM 4331 O O . ALA B 1 232 ? -11.734 11.391 -2.975 1 91.62 232 ALA B O 1
ATOM 4332 N N . PRO B 1 233 ? -12.008 12.18 -0.909 1 95.69 233 PRO B N 1
ATOM 4333 C CA . PRO B 1 233 ? -10.781 12.969 -1.081 1 95.69 233 PRO B CA 1
ATOM 4334 C C . PRO B 1 233 ? -9.547 12.102 -1.309 1 95.69 233 PRO B C 1
ATOM 4336 O O . PRO B 1 233 ? -8.555 12.57 -1.872 1 95.69 233 PRO B O 1
ATOM 4339 N N . VAL B 1 234 ? -9.617 10.875 -0.813 1 95.25 234 VAL B N 1
ATOM 4340 C CA . VAL B 1 234 ? -8.492 9.969 -1.013 1 95.25 234 VAL B CA 1
ATOM 4341 C C . VAL B 1 234 ? -8.312 9.688 -2.502 1 95.25 234 VAL B C 1
ATOM 4343 O O . VAL B 1 234 ? -7.195 9.727 -3.02 1 95.25 234 VAL B O 1
ATOM 4346 N N . VAL B 1 235 ? -9.406 9.508 -3.189 1 89.69 235 VAL B N 1
ATOM 4347 C CA . VAL B 1 235 ? -9.414 9.164 -4.609 1 89.69 235 VAL B CA 1
ATOM 4348 C C . VAL B 1 235 ? -8.828 10.32 -5.422 1 89.69 235 VAL B C 1
ATOM 4350 O O . VAL B 1 235 ? -7.938 10.117 -6.25 1 89.69 235 VAL B O 1
ATOM 4353 N N . TYR B 1 236 ? -9.203 11.422 -5.121 1 90.94 236 TYR B N 1
ATOM 4354 C CA . TYR B 1 236 ? -8.82 12.562 -5.953 1 90.94 236 TYR B CA 1
ATOM 4355 C C . TYR B 1 236 ? -7.41 13.023 -5.625 1 90.94 236 TYR B C 1
ATOM 4357 O O . TYR B 1 236 ? -6.684 13.492 -6.508 1 90.94 236 TYR B O 1
ATOM 4365 N N . ALA B 1 237 ? -7.043 12.953 -4.371 1 95.81 237 ALA B N 1
ATOM 4366 C CA . ALA B 1 237 ? -5.648 13.234 -4.039 1 95.81 237 ALA B CA 1
ATOM 4367 C C . ALA B 1 237 ? -4.703 12.32 -4.812 1 95.81 237 ALA B C 1
ATOM 4369 O O . ALA B 1 237 ? -3.682 12.766 -5.336 1 95.81 237 ALA B O 1
ATOM 4370 N N . CYS B 1 238 ? -5.066 11.062 -4.891 1 92.88 238 CYS B N 1
ATOM 4371 C CA . CYS B 1 238 ? -4.246 10.078 -5.594 1 92.88 238 CYS B CA 1
ATOM 4372 C C . CYS B 1 238 ? -4.199 10.375 -7.086 1 92.88 238 CYS B C 1
ATOM 4374 O O . CYS B 1 238 ? -3.152 10.227 -7.723 1 92.88 238 CYS B O 1
ATOM 4376 N N . ARG B 1 239 ? -5.277 10.789 -7.629 1 90 239 ARG B N 1
ATOM 4377 C CA . ARG B 1 239 ? -5.297 11.156 -9.039 1 90 239 ARG B CA 1
ATOM 4378 C C . ARG B 1 239 ? -4.434 12.391 -9.297 1 90 239 ARG B C 1
ATOM 4380 O O . ARG B 1 239 ? -3.691 12.438 -10.281 1 90 239 ARG B O 1
ATOM 4387 N N . LEU B 1 240 ? -4.477 13.32 -8.422 1 93.44 240 LEU B N 1
ATOM 4388 C CA . LEU B 1 240 ? -3.744 14.57 -8.578 1 93.44 240 LEU B CA 1
ATOM 4389 C C . LEU B 1 240 ? -2.24 14.336 -8.477 1 93.44 240 LEU B C 1
ATOM 4391 O O . LEU B 1 240 ? -1.455 15.039 -9.117 1 93.44 240 LEU B O 1
ATOM 4395 N N . SER B 1 241 ? -1.854 13.367 -7.68 1 94.69 241 SER B N 1
ATOM 4396 C CA . SER B 1 241 ? -0.43 13.102 -7.512 1 94.69 241 SER B CA 1
ATOM 4397 C C . SER B 1 241 ? 0.166 12.469 -8.766 1 94.69 241 SER B C 1
ATOM 4399 O O . SER B 1 241 ? 1.37 12.211 -8.828 1 94.69 241 SER B O 1
ATOM 4401 N N . GLY B 1 242 ? -0.677 12.188 -9.766 1 89.94 242 GLY B N 1
ATOM 4402 C CA . GLY B 1 242 ? -0.216 11.742 -11.07 1 89.94 242 GLY B CA 1
ATOM 4403 C C . GLY B 1 242 ? 0.175 12.891 -11.984 1 89.94 242 GLY B C 1
ATOM 4404 O O . GLY B 1 242 ? 0.425 12.688 -13.18 1 89.94 242 GLY B O 1
ATOM 4405 N N . GLY B 1 243 ? 0.232 14.078 -11.492 1 90.88 243 GLY B N 1
ATOM 4406 C CA . GLY B 1 243 ? 0.607 15.266 -12.242 1 90.88 243 GLY B CA 1
ATOM 4407 C C . GLY B 1 243 ? 2.102 15.367 -12.484 1 90.88 243 GLY B C 1
ATOM 4408 O O . GLY B 1 243 ? 2.84 14.406 -12.266 1 90.88 243 GLY B O 1
ATOM 4409 N N . PRO B 1 244 ? 2.555 16.484 -12.969 1 92.62 244 PRO B N 1
ATOM 4410 C CA . PRO B 1 244 ? 3.965 16.656 -13.32 1 92.62 244 PRO B CA 1
ATOM 4411 C C . PRO B 1 244 ? 4.871 16.703 -12.094 1 92.62 244 PRO B C 1
ATOM 4413 O O . PRO B 1 244 ? 4.426 17.062 -11 1 92.62 244 PRO B O 1
ATOM 4416 N N . PRO B 1 245 ? 6.141 16.375 -12.328 1 95.69 245 PRO B N 1
ATOM 4417 C CA . PRO B 1 245 ? 7.094 16.469 -11.219 1 95.69 245 PRO B CA 1
ATOM 4418 C C . PRO B 1 245 ? 7.281 17.891 -10.719 1 95.69 245 PRO B C 1
ATOM 4420 O O . PRO B 1 245 ? 7.273 18.844 -11.508 1 95.69 245 PRO B O 1
ATOM 4423 N N . GLY B 1 246 ? 7.441 18.031 -9.422 1 95.94 246 GLY B N 1
ATOM 4424 C CA . GLY B 1 246 ? 7.738 19.328 -8.82 1 95.94 246 GLY B CA 1
ATOM 4425 C C . GLY B 1 246 ? 6.496 20.141 -8.5 1 95.94 246 GLY B C 1
ATOM 4426 O O . GLY B 1 246 ? 6.59 21.234 -7.961 1 95.94 246 GLY B O 1
ATOM 4427 N N . LYS B 1 247 ? 5.34 19.547 -8.75 1 96.31 247 LYS B N 1
ATOM 4428 C CA . LYS B 1 247 ? 4.117 20.328 -8.57 1 96.31 247 LYS B CA 1
ATOM 4429 C C . LYS B 1 247 ? 3.305 19.797 -7.387 1 96.31 247 LYS B C 1
ATOM 4431 O O . LYS B 1 247 ? 3.348 18.609 -7.082 1 96.31 247 LYS B O 1
ATOM 4436 N N . THR B 1 248 ? 2.695 20.719 -6.754 1 97.88 248 THR B N 1
ATOM 4437 C CA . THR B 1 248 ? 1.631 20.422 -5.801 1 97.88 248 THR B CA 1
ATOM 4438 C C . THR B 1 248 ? 0.284 20.906 -6.332 1 97.88 248 THR B C 1
ATOM 4440 O O . THR B 1 248 ? 0.11 22.094 -6.613 1 97.88 248 THR B O 1
ATOM 4443 N N . LEU B 1 249 ? -0.64 20 -6.445 1 97.38 249 LEU B N 1
ATOM 4444 C CA . LEU B 1 249 ? -1.918 20.297 -7.078 1 97.38 249 LEU B CA 1
ATOM 4445 C C . LEU B 1 249 ? -3.064 20.156 -6.082 1 97.38 249 LEU B C 1
ATOM 4447 O O . LEU B 1 249 ? -3.096 19.219 -5.289 1 97.38 249 LEU B O 1
ATOM 4451 N N . LEU B 1 250 ? -3.949 21.125 -6.117 1 97 250 LEU B N 1
ATOM 4452 C CA . LEU B 1 250 ? -5.168 21.125 -5.32 1 97 250 LEU B CA 1
ATOM 4453 C C . LEU B 1 250 ? -6.402 21.062 -6.211 1 97 250 LEU B C 1
ATOM 4455 O O . LEU B 1 250 ? -6.426 21.641 -7.297 1 97 250 LEU B O 1
ATOM 4459 N N . ASN B 1 251 ? -7.352 20.328 -5.719 1 93.56 251 ASN B N 1
ATOM 4460 C CA . ASN B 1 251 ? -8.648 20.484 -6.367 1 93.56 251 ASN B CA 1
ATOM 4461 C C . ASN B 1 251 ? -9.406 21.703 -5.84 1 93.56 251 ASN B C 1
ATOM 4463 O O . ASN B 1 251 ? -8.883 22.453 -5.023 1 93.56 251 ASN B O 1
ATOM 4467 N N . GLN B 1 252 ? -10.609 21.938 -6.297 1 93.62 252 GLN B N 1
ATOM 4468 C CA . GLN B 1 252 ? -11.398 23.125 -5.977 1 93.62 252 GLN B CA 1
ATOM 4469 C C . GLN B 1 252 ? -11.68 23.203 -4.48 1 93.62 252 GLN B C 1
ATOM 4471 O O . GLN B 1 252 ? -11.539 24.281 -3.875 1 93.62 252 GLN B O 1
ATOM 4476 N N . TRP B 1 253 ? -12.023 22.125 -3.871 1 95.06 253 TRP B N 1
ATOM 4477 C CA . TRP B 1 253 ? -12.406 22.125 -2.465 1 95.06 253 TRP B CA 1
ATOM 4478 C C . TRP B 1 253 ? -11.219 22.453 -1.57 1 95.06 253 TRP B C 1
ATOM 4480 O O . TRP B 1 253 ? -11.336 23.25 -0.634 1 95.06 253 TRP B O 1
ATOM 4490 N N . ALA B 1 254 ? -10.133 21.812 -1.892 1 96.81 254 ALA B N 1
ATOM 4491 C CA . ALA B 1 254 ? -8.93 22.109 -1.128 1 96.81 254 ALA B CA 1
ATOM 4492 C C . ALA B 1 254 ? -8.5 23.562 -1.321 1 96.81 254 ALA B C 1
ATOM 4494 O O . ALA B 1 254 ? -8.133 24.234 -0.358 1 96.81 254 ALA B O 1
ATOM 4495 N N . TYR B 1 255 ? -8.555 23.969 -2.51 1 95.44 255 TYR B N 1
ATOM 4496 C CA . TYR B 1 255 ? -8.203 25.359 -2.828 1 95.44 255 TYR B CA 1
ATOM 4497 C C . TYR B 1 255 ? -9.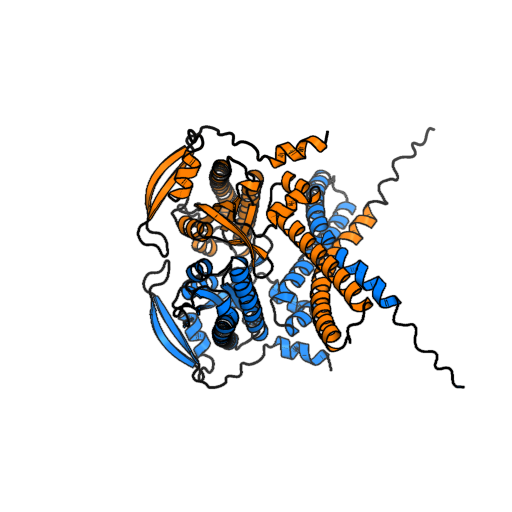062 26.328 -2.035 1 95.44 255 TYR B C 1
ATOM 4499 O O . TYR B 1 255 ? -8.547 27.25 -1.401 1 95.44 255 TYR B O 1
ATOM 4507 N N . ASN B 1 256 ? -10.391 26.172 -2.008 1 94.88 256 ASN B N 1
ATOM 4508 C CA . ASN B 1 256 ? -11.312 27.062 -1.305 1 94.88 256 ASN B CA 1
ATOM 4509 C C . ASN B 1 256 ? -11.023 27.094 0.193 1 94.88 256 ASN B C 1
ATOM 4511 O O . ASN B 1 256 ? -10.992 28.156 0.798 1 94.88 256 ASN B O 1
ATOM 4515 N N . LYS B 1 257 ? -10.836 25.938 0.699 1 95.31 257 LYS B N 1
ATOM 4516 C CA . LYS B 1 257 ? -10.641 25.844 2.145 1 95.31 257 LYS B CA 1
ATOM 4517 C C . LYS B 1 257 ? -9.336 26.5 2.57 1 95.31 257 LYS B C 1
ATOM 4519 O O . LYS B 1 257 ? -9.273 27.156 3.613 1 95.31 257 LYS B O 1
ATOM 4524 N N . ILE B 1 258 ? -8.312 26.328 1.789 1 93.62 258 ILE B N 1
ATOM 4525 C CA . ILE B 1 258 ? -7.016 26.922 2.104 1 93.62 258 ILE B CA 1
ATOM 4526 C C . ILE B 1 258 ? -7.094 28.438 1.974 1 93.62 258 ILE B C 1
ATOM 4528 O O . ILE B 1 258 ? -6.488 29.172 2.764 1 93.62 258 ILE B O 1
ATOM 4532 N N . GLN B 1 259 ? -7.828 28.891 1.059 1 89.94 259 GLN B N 1
ATOM 4533 C CA . GLN B 1 259 ? -7.965 30.312 0.816 1 89.94 259 GLN B CA 1
ATOM 4534 C C . GLN B 1 259 ? -8.664 31 1.981 1 89.94 259 GLN B C 1
ATOM 4536 O O . GLN B 1 259 ? -8.531 32.219 2.164 1 89.94 259 GLN B O 1
ATOM 4541 N N . GLU B 1 260 ? -9.43 30.234 2.68 1 89.12 260 GLU B N 1
ATOM 4542 C CA . GLU B 1 260 ? -10.125 30.797 3.836 1 89.12 260 GLU B CA 1
ATOM 4543 C C . GLU B 1 260 ? -9.141 31.281 4.898 1 89.12 260 GLU B C 1
ATOM 4545 O O . GLU B 1 260 ? -9.477 32.125 5.727 1 89.12 260 GLU B O 1
ATOM 4550 N N . VAL B 1 261 ? -8.016 30.656 4.824 1 83.5 261 VAL B N 1
ATOM 4551 C CA . VAL B 1 261 ? -6.98 31.031 5.777 1 83.5 261 VAL B CA 1
ATOM 4552 C C . VAL B 1 261 ? -5.914 31.875 5.078 1 83.5 261 VAL B C 1
ATOM 4554 O O . VAL B 1 261 ? -5.75 31.797 3.861 1 83.5 261 VAL B O 1
ATOM 4557 N N . SER B 1 262 ? -5.293 32.688 5.75 1 66.56 262 SER B N 1
ATOM 4558 C CA . SER B 1 262 ? -4.316 33.562 5.133 1 66.56 262 SER B CA 1
ATOM 4559 C C . SER B 1 262 ? -3.25 32.781 4.383 1 66.56 262 SER B C 1
ATOM 4561 O O . SER B 1 262 ? -2.5 32 4.984 1 66.56 262 SER B O 1
ATOM 4563 N N . THR B 1 263 ? -3.271 33.062 3.053 1 69.5 263 THR B N 1
ATOM 4564 C CA . THR B 1 263 ? -2.387 32.344 2.152 1 69.5 263 THR B CA 1
ATOM 4565 C C . THR B 1 263 ? -1.461 33.312 1.408 1 69.5 263 THR B C 1
ATOM 4567 O O . THR B 1 263 ? -1.156 33.094 0.233 1 69.5 263 THR B O 1
ATOM 4570 N N . SER B 1 264 ? -1.06 34.25 2.113 1 79.12 264 SER B N 1
ATOM 4571 C CA . SER B 1 264 ? -0.22 35.281 1.476 1 79.12 264 SER B CA 1
ATOM 4572 C C . SER B 1 264 ? 1.158 34.719 1.139 1 79.12 264 SER B C 1
ATOM 4574 O O . SER B 1 264 ? 1.902 35.312 0.359 1 79.12 264 SER B O 1
ATOM 4576 N N . PHE B 1 265 ? 1.355 33.625 1.585 1 83 265 PHE B N 1
ATOM 4577 C CA . PHE B 1 265 ? 2.678 33.031 1.38 1 83 265 PHE B CA 1
ATOM 4578 C C . PHE B 1 265 ? 2.676 32.094 0.178 1 83 265 PHE B C 1
ATOM 4580 O O . PHE B 1 265 ? 3.701 31.5 -0.146 1 83 265 PHE B O 1
ATOM 4587 N N . LEU B 1 266 ? 1.522 32.094 -0.499 1 88.19 266 LEU B N 1
ATOM 4588 C CA . LEU B 1 266 ? 1.401 31.141 -1.603 1 88.19 266 LEU B CA 1
ATOM 4589 C C . LEU B 1 266 ? 0.976 31.859 -2.883 1 88.19 266 LEU B C 1
ATOM 4591 O O . LEU B 1 266 ? 0.203 32.812 -2.838 1 88.19 266 LEU B O 1
ATOM 4595 N N . TYR B 1 267 ? 1.568 31.391 -3.955 1 89.69 267 TYR B N 1
ATOM 4596 C CA . TYR B 1 267 ? 1.035 31.688 -5.281 1 89.69 267 TYR B CA 1
ATOM 4597 C C . TYR B 1 267 ? 0.183 30.531 -5.793 1 89.69 267 TYR B C 1
ATOM 4599 O O . TYR B 1 267 ? 0.585 29.359 -5.699 1 89.69 267 TYR B O 1
ATOM 4607 N N . PHE B 1 268 ? -1.005 30.922 -6.277 1 91.56 268 PHE B N 1
ATOM 4608 C CA . PHE B 1 268 ? -1.886 29.922 -6.879 1 91.56 268 PHE B CA 1
ATOM 4609 C C . PHE B 1 268 ? -1.97 30.125 -8.391 1 91.56 268 PHE B C 1
ATOM 4611 O O . PHE B 1 268 ? -2.023 31.25 -8.867 1 91.56 268 PHE B O 1
ATOM 4618 N N . SER B 1 269 ? -1.856 29.016 -9.109 1 93.31 269 SER B N 1
ATOM 4619 C CA . SER B 1 269 ? -2.072 29.031 -10.555 1 93.31 269 SER B CA 1
ATOM 4620 C C . SER B 1 269 ? -3.117 28 -10.961 1 93.31 269 SER B C 1
ATOM 4622 O O . SER B 1 269 ? -3.004 26.812 -10.625 1 93.31 269 SER B O 1
ATOM 4624 N N . GLU B 1 270 ? -4.109 28.5 -11.695 1 93.19 270 GLU B N 1
ATOM 4625 C CA . GLU B 1 270 ? -5.137 27.609 -12.227 1 93.19 270 GLU B CA 1
ATOM 4626 C C . GLU B 1 270 ? -4.68 26.953 -13.531 1 93.19 270 GLU B C 1
ATOM 4628 O O . GLU B 1 270 ? -4.176 27.625 -14.43 1 93.19 270 GLU B O 1
ATOM 4633 N N . GLU B 1 271 ? -4.809 25.641 -13.516 1 91.56 271 GLU B N 1
ATOM 4634 C CA . GLU B 1 271 ? -4.367 24.891 -14.688 1 91.56 271 GLU B CA 1
ATOM 4635 C C . GLU B 1 271 ? -5.352 23.781 -15.031 1 91.56 271 GLU B C 1
ATOM 4637 O O . GLU B 1 271 ? -6.094 23.312 -14.164 1 91.56 271 GLU B O 1
ATOM 4642 N N . THR B 1 272 ? -5.391 23.469 -16.312 1 90.38 272 THR B N 1
ATOM 4643 C CA . THR B 1 272 ? -6.137 22.297 -16.766 1 90.38 272 THR B CA 1
ATOM 4644 C C . THR B 1 272 ? -5.191 21.156 -17.125 1 90.38 272 THR B C 1
ATOM 4646 O O . THR B 1 272 ? -4.273 21.328 -17.922 1 90.38 272 THR B O 1
ATOM 4649 N N . LEU B 1 273 ? -5.492 20.062 -16.453 1 87 273 LEU B N 1
ATOM 4650 C CA . LEU B 1 273 ? -4.598 18.922 -16.672 1 87 273 LEU B CA 1
ATOM 4651 C C . LEU B 1 273 ? -5.383 17.688 -17.047 1 87 273 LEU B C 1
ATOM 4653 O O . LEU B 1 273 ? -6.555 17.547 -16.688 1 87 273 LEU B O 1
ATOM 4657 N N . LYS B 1 274 ? -4.691 16.844 -17.844 1 80.06 274 LYS B N 1
ATOM 4658 C CA . LYS B 1 274 ? -5.184 15.5 -18.125 1 80.06 274 LYS B CA 1
ATOM 4659 C C . LYS B 1 274 ? -4.574 14.484 -17.156 1 80.06 274 LYS B C 1
ATOM 4661 O O . LYS B 1 274 ? -3.355 14.289 -17.156 1 80.06 274 LYS B O 1
ATOM 4666 N N . ILE B 1 275 ? -5.395 14.102 -16.234 1 69.31 275 ILE B N 1
ATOM 4667 C CA . ILE B 1 275 ? -4.867 13.133 -15.273 1 69.31 275 ILE B CA 1
ATOM 4668 C C . ILE B 1 275 ? -5.52 11.773 -15.516 1 69.31 275 ILE B C 1
ATOM 4670 O O . ILE B 1 275 ? -6.574 11.688 -16.156 1 69.31 275 ILE B O 1
ATOM 4674 N N . LYS B 1 276 ? -4.922 10.75 -14.969 1 59.53 276 LYS B N 1
ATOM 4675 C CA . LYS B 1 276 ? -5.355 9.367 -15.156 1 59.53 276 LYS B CA 1
ATOM 4676 C C . LYS B 1 276 ? -6.828 9.195 -14.797 1 59.53 276 LYS B C 1
ATOM 4678 O O . LYS B 1 276 ? -7.293 9.742 -13.789 1 59.53 276 LYS B O 1
ATOM 4683 N N . HIS B 1 277 ? -7.578 8.508 -15.594 1 58.69 277 HIS B N 1
ATOM 4684 C CA . HIS B 1 277 ? -8.969 8.109 -15.391 1 58.69 277 HIS B CA 1
ATOM 4685 C C . HIS B 1 277 ? -9.906 9.305 -15.531 1 58.69 277 HIS B C 1
ATOM 4687 O O . HIS B 1 277 ? -11.094 9.211 -15.211 1 58.69 277 HIS B O 1
ATOM 4693 N N . GLU B 1 278 ? -9.117 10.445 -15.633 1 59.91 278 GLU B N 1
ATOM 4694 C CA . GLU B 1 278 ? -10 11.602 -15.781 1 59.91 278 GLU B CA 1
ATOM 4695 C C . GLU B 1 278 ? -9.703 12.359 -17.078 1 59.91 278 GLU B C 1
ATOM 4697 O O . GLU B 1 278 ? -8.578 12.328 -17.578 1 59.91 278 GLU B O 1
ATOM 4702 N N . GLU B 1 279 ? -10.781 12.695 -17.656 1 68.44 279 GLU B N 1
ATOM 4703 C CA . GLU B 1 279 ? -10.617 13.664 -18.734 1 68.44 279 GLU B CA 1
ATOM 4704 C C . GLU B 1 279 ? -9.883 14.914 -18.25 1 68.44 279 GLU B C 1
ATOM 4706 O O . GLU B 1 279 ? -9.211 14.875 -17.219 1 68.44 279 GLU B O 1
ATOM 4711 N N . GLU B 1 280 ? -10.07 15.992 -18.797 1 81.12 280 GLU B N 1
ATOM 4712 C CA . GLU B 1 280 ? -9.469 17.281 -18.438 1 81.12 280 GLU B CA 1
ATOM 4713 C C . GLU B 1 280 ? -10.102 17.844 -17.172 1 81.12 280 GLU B C 1
ATOM 4715 O O . GLU B 1 280 ? -11.32 18 -17.094 1 81.12 280 GLU B O 1
ATOM 4720 N N . ILE B 1 281 ? -9.195 18 -16.172 1 83.62 281 ILE B N 1
ATOM 4721 C CA . ILE B 1 281 ? -9.711 18.531 -14.906 1 83.62 281 ILE B CA 1
ATOM 4722 C C . ILE B 1 281 ? -9.016 19.859 -14.578 1 83.62 281 ILE B C 1
ATOM 4724 O O . ILE B 1 281 ? -7.844 20.047 -14.922 1 83.62 281 ILE B O 1
ATOM 4728 N N . LEU B 1 282 ? -9.82 20.734 -13.977 1 91.19 282 LEU B N 1
ATOM 4729 C CA . LEU B 1 282 ? -9.266 21.984 -13.461 1 91.19 282 LEU B CA 1
ATOM 4730 C C . LEU B 1 282 ? -8.578 21.766 -12.117 1 91.19 282 LEU B C 1
ATOM 4732 O O . LEU B 1 282 ? -9.148 21.125 -11.219 1 91.19 282 LEU B O 1
ATOM 4736 N N . VAL B 1 283 ? -7.355 22.203 -12.055 1 94.88 283 VAL B N 1
ATOM 4737 C CA . VAL B 1 283 ? -6.602 22.047 -10.812 1 94.88 283 VAL B CA 1
ATOM 4738 C C . VAL B 1 283 ? -5.898 23.359 -10.469 1 94.88 283 VAL B C 1
ATOM 4740 O O . VAL B 1 283 ? -5.816 24.266 -11.305 1 94.88 283 VAL B O 1
ATOM 4743 N N . TYR B 1 284 ? -5.465 23.469 -9.211 1 95.69 284 TYR B N 1
ATOM 4744 C CA . TYR B 1 284 ? -4.711 24.625 -8.742 1 95.69 284 TYR B CA 1
ATOM 4745 C C . TYR B 1 284 ? -3.307 24.219 -8.305 1 95.69 284 TYR B C 1
ATOM 4747 O O . TYR B 1 284 ? -3.146 23.422 -7.387 1 95.69 284 TYR B O 1
ATOM 4755 N N . SER B 1 285 ? -2.357 24.766 -8.977 1 96.38 285 SER B N 1
ATOM 4756 C CA . SER B 1 285 ? -0.969 24.562 -8.578 1 96.38 285 SER B CA 1
ATOM 4757 C C . SER B 1 285 ? -0.515 25.609 -7.574 1 96.38 285 SER B C 1
ATOM 4759 O O . SER B 1 285 ? -0.866 26.797 -7.699 1 96.38 285 SER B O 1
ATOM 4761 N N . ILE B 1 286 ? 0.262 25.188 -6.543 1 94.62 286 ILE B N 1
ATOM 4762 C CA . ILE B 1 286 ? 0.702 26.141 -5.531 1 94.62 286 ILE B CA 1
ATOM 4763 C C . ILE B 1 286 ? 2.225 26.25 -5.555 1 94.62 286 ILE B C 1
ATOM 4765 O O . ILE B 1 286 ? 2.922 25.266 -5.793 1 94.62 286 ILE B O 1
ATOM 4769 N N . GLN B 1 287 ? 2.707 27.484 -5.305 1 91.94 287 GLN B N 1
ATOM 4770 C CA . GLN B 1 287 ? 4.133 27.766 -5.176 1 91.94 287 GLN B CA 1
ATOM 4771 C C . GLN B 1 287 ? 4.391 28.734 -4.023 1 91.94 287 GLN B C 1
ATOM 4773 O O . GLN B 1 287 ? 3.668 29.734 -3.863 1 91.94 287 GLN B O 1
ATOM 4778 N N . PRO B 1 288 ? 5.367 28.312 -3.215 1 90.88 288 PRO B N 1
ATOM 4779 C CA . PRO B 1 288 ? 5.691 29.266 -2.156 1 90.88 288 PRO B CA 1
ATOM 4780 C C . PRO B 1 288 ? 6.27 30.578 -2.695 1 90.88 288 PRO B C 1
ATOM 4782 O O . PRO B 1 288 ? 7 30.562 -3.691 1 90.88 288 PRO B O 1
ATOM 4785 N N . ASN B 1 289 ? 5.98 31.656 -2.084 1 86.75 289 ASN B N 1
ATOM 4786 C CA . ASN B 1 289 ? 6.488 32.938 -2.533 1 86.75 289 ASN B CA 1
ATOM 4787 C C . ASN B 1 289 ? 7.68 33.406 -1.697 1 86.75 289 ASN B C 1
ATOM 4789 O O . ASN B 1 289 ? 8.156 34.531 -1.846 1 86.75 289 ASN B O 1
ATOM 4793 N N . GLY B 1 290 ? 8.148 32.594 -0.825 1 82.75 290 GLY B N 1
ATOM 4794 C CA . GLY B 1 290 ? 9.328 32.906 -0.036 1 82.75 290 GLY B CA 1
ATOM 4795 C C . GLY B 1 290 ? 9 33.406 1.354 1 82.75 290 GLY B C 1
ATOM 4796 O O . GLY B 1 290 ? 9.883 33.5 2.215 1 82.75 290 GLY B O 1
ATOM 4797 N N . THR B 1 291 ? 7.723 33.719 1.559 1 81.44 291 THR B N 1
ATOM 4798 C CA . THR B 1 291 ? 7.32 34.219 2.875 1 81.44 291 THR B CA 1
ATOM 4799 C C . THR B 1 291 ? 7.055 33.062 3.822 1 81.44 291 THR B C 1
ATOM 4801 O O . THR B 1 291 ? 6.527 32 3.408 1 81.44 291 THR B O 1
ATOM 4804 N N . GLU B 1 292 ? 7.582 33.281 4.977 1 75.69 292 GLU B N 1
ATOM 4805 C CA . GLU B 1 292 ? 7.379 32.219 5.977 1 75.69 292 GLU B CA 1
ATOM 4806 C C . GLU B 1 292 ? 5.969 32.281 6.559 1 75.69 292 GLU B C 1
ATOM 4808 O O . GLU B 1 292 ? 5.422 33.375 6.762 1 75.69 292 GLU B O 1
ATOM 4813 N N . VAL B 1 293 ? 5.367 31.203 6.57 1 74.88 293 VAL B N 1
ATOM 4814 C CA . VAL B 1 293 ? 4.062 31.141 7.223 1 74.88 293 VAL B CA 1
ATOM 4815 C C . VAL B 1 293 ? 4.156 30.297 8.484 1 74.88 293 VAL B C 1
ATOM 4817 O O . VAL B 1 293 ? 4.891 29.297 8.516 1 74.88 293 VAL B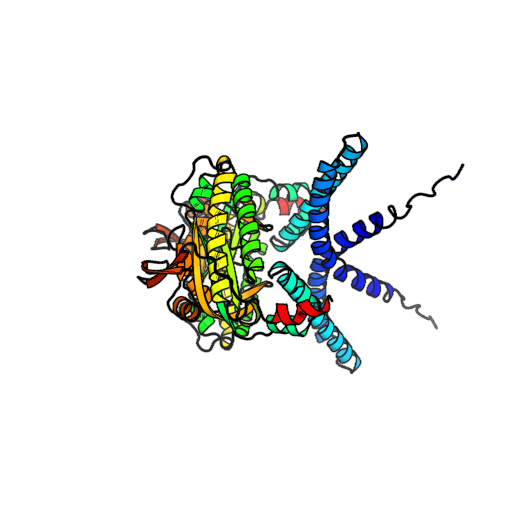 O 1
ATOM 4820 N N . GLN B 1 294 ? 3.545 30.875 9.547 1 79.88 294 GLN B N 1
ATOM 4821 C CA . GLN B 1 294 ? 3.441 30.094 10.773 1 79.88 294 GLN B CA 1
ATOM 4822 C C . GLN B 1 294 ? 2.016 29.594 10.992 1 79.88 294 GLN B C 1
ATOM 4824 O O . GLN B 1 294 ? 1.113 30.375 11.289 1 79.88 294 GLN B O 1
ATOM 4829 N N . ALA B 1 295 ? 1.768 28.375 10.781 1 90.06 295 ALA B N 1
ATOM 4830 C CA . ALA B 1 295 ? 0.47 27.766 11.047 1 90.06 295 ALA B CA 1
ATOM 4831 C C . ALA B 1 295 ? 0.237 27.594 12.547 1 90.06 295 ALA B C 1
ATOM 4833 O O . ALA B 1 295 ? 1.177 27.344 13.305 1 90.06 295 ALA B O 1
ATOM 4834 N N . ARG B 1 296 ? -1.026 27.75 13.039 1 90.88 296 ARG B N 1
ATOM 4835 C CA . ARG B 1 296 ? -1.385 27.562 14.438 1 90.88 296 ARG B CA 1
ATOM 4836 C C . ARG B 1 296 ? -1.246 26.109 14.844 1 90.88 296 ARG B C 1
ATOM 4838 O O . ARG B 1 296 ? -1.564 25.203 14.062 1 90.88 296 ARG B O 1
ATOM 4845 N N . ASP B 1 297 ? -0.774 25.922 15.992 1 93.44 297 ASP B N 1
ATOM 4846 C CA . ASP B 1 297 ? -0.706 24.562 16.547 1 93.44 297 ASP B CA 1
ATOM 4847 C C . ASP B 1 297 ? -2.104 24 16.781 1 93.44 297 ASP B C 1
ATOM 4849 O O . ASP B 1 297 ? -3.055 24.75 17.016 1 93.44 297 ASP B O 1
ATOM 4853 N N . PRO B 1 298 ? -2.201 22.688 16.688 1 95.75 298 PRO B N 1
ATOM 4854 C CA . PRO B 1 298 ? -3.488 22.062 17 1 95.75 298 PRO B CA 1
ATOM 4855 C C . PRO B 1 298 ? -3.889 22.25 18.469 1 95.75 298 PRO B C 1
ATOM 4857 O O . PRO B 1 298 ? -3.025 22.422 19.328 1 95.75 298 PRO B O 1
ATOM 4860 N N . GLU B 1 299 ? -5.137 22.109 18.766 1 92.19 299 GLU B N 1
ATOM 4861 C CA . GLU B 1 299 ? -5.703 22.391 20.078 1 92.19 299 GLU B CA 1
ATOM 4862 C C . GLU B 1 299 ? -5.176 21.406 21.125 1 92.19 299 GLU B C 1
ATOM 4864 O O . GLU B 1 299 ? -4.953 21.781 22.281 1 92.19 299 GLU B O 1
ATOM 4869 N N . TRP B 1 300 ? -5.027 20.141 20.734 1 93.12 300 TRP B N 1
ATOM 4870 C CA . TRP B 1 300 ? -4.59 19.141 21.703 1 93.12 300 TRP B CA 1
ATOM 4871 C C . TRP B 1 300 ? -3.201 19.469 22.234 1 93.12 300 TRP B C 1
ATOM 4873 O O . TRP B 1 300 ? -2.863 19.109 23.375 1 93.12 300 TRP B O 1
ATOM 4883 N N . LYS B 1 301 ? -2.346 20.031 21.406 1 92.06 301 LYS B N 1
ATOM 4884 C CA . LYS B 1 301 ? -0.995 20.375 21.844 1 92.06 301 LYS B CA 1
ATOM 4885 C C . LYS B 1 301 ? -1.023 21.391 22.984 1 92.06 301 LYS B C 1
ATOM 4887 O O . LYS B 1 301 ? -0.226 21.281 23.922 1 92.06 301 LYS B O 1
ATOM 4892 N N . LEU B 1 302 ? -1.866 22.297 22.891 1 86.56 302 LEU B N 1
ATOM 4893 C CA . LEU B 1 302 ? -2.039 23.297 23.953 1 86.56 302 LEU B CA 1
ATOM 4894 C C . LEU B 1 302 ? -2.662 22.672 25.188 1 86.56 302 LEU B C 1
ATOM 4896 O O . LEU B 1 302 ? -2.293 23.016 26.312 1 86.56 302 LEU B O 1
ATOM 4900 N N . LYS B 1 303 ? -3.561 21.797 24.938 1 87.88 303 LYS B N 1
ATOM 4901 C CA . LYS B 1 303 ? -4.32 21.172 26.016 1 87.88 303 LYS B CA 1
ATOM 4902 C C . LYS B 1 303 ? -3.441 20.219 26.828 1 87.88 303 LYS B C 1
ATOM 4904 O O . LYS B 1 303 ? -3.547 20.156 28.047 1 87.88 303 LYS B O 1
ATOM 4909 N N . PHE B 1 304 ? -2.611 19.469 26.156 1 83.5 304 PHE B N 1
ATOM 4910 C CA . PHE B 1 304 ? -1.901 18.406 26.828 1 83.5 304 PHE B CA 1
ATOM 4911 C C . PHE B 1 304 ? -0.468 18.812 27.156 1 83.5 304 PHE B C 1
ATOM 4913 O O . PHE B 1 304 ? 0.244 18.109 27.859 1 83.5 304 PHE B O 1
ATOM 4920 N N . SER B 1 305 ? 0.189 19.734 26.516 1 69 305 SER B N 1
ATOM 4921 C CA . SER B 1 305 ? 1.535 20.203 26.828 1 69 305 SER B CA 1
ATOM 4922 C C . SER B 1 305 ? 1.612 20.734 28.266 1 69 305 SER B C 1
ATOM 4924 O O . SER B 1 305 ? 2.672 20.688 28.891 1 69 305 SER B O 1
ATOM 4926 N N . THR B 1 306 ? 0.681 21.391 28.844 1 55.72 306 THR B N 1
ATOM 4927 C CA . THR B 1 306 ? 0.792 22.016 30.156 1 55.72 306 THR B CA 1
ATOM 4928 C C . THR B 1 306 ? 1.023 20.969 31.25 1 55.72 306 THR B C 1
ATOM 4930 O O . THR B 1 306 ? 1.387 21.297 32.375 1 55.72 306 THR B O 1
ATOM 4933 N N . SER B 1 307 ? 0.689 19.797 31.109 1 43.28 307 SER B N 1
ATOM 4934 C CA . SER B 1 307 ? 0.821 18.969 32.312 1 43.28 307 SER B CA 1
ATOM 4935 C C . SER B 1 307 ? 2.283 18.641 32.594 1 43.28 307 SER B C 1
ATOM 4937 O O . SER B 1 307 ? 2.586 17.875 33.5 1 43.28 307 SER B O 1
ATOM 4939 N N . ILE B 1 308 ? 3.26 18.766 31.719 1 39.22 308 ILE B N 1
ATOM 4940 C CA . ILE B 1 308 ? 4.641 18.5 32.125 1 39.22 308 ILE B CA 1
ATOM 4941 C C . ILE B 1 308 ? 5.18 19.703 32.906 1 39.22 308 ILE B C 1
ATOM 4943 O O . ILE B 1 308 ? 6.363 19.75 33.25 1 39.22 308 ILE B O 1
ATOM 4947 N N . SER B 1 309 ? 4.48 20.734 33.188 1 31.33 309 SER B N 1
ATOM 4948 C CA . SER B 1 309 ? 5.07 21.578 34.219 1 31.33 309 SER B CA 1
ATOM 4949 C C . SER B 1 309 ? 4.93 20.953 35.594 1 31.33 309 SER B C 1
ATOM 4951 O O . SER B 1 309 ? 3.887 20.375 35.906 1 31.33 309 SER B O 1
#

Solvent-accessible surface area (backbone atoms only — not comparable to full-atom values): 32342 Å² total; per-residue (Å²): 131,86,76,76,83,76,84,79,70,72,67,67,62,59,66,59,60,64,61,45,31,69,32,0,55,63,4,48,59,51,39,52,53,45,46,49,48,41,50,47,40,40,49,44,38,55,67,52,49,78,78,61,77,67,56,56,53,52,48,49,52,47,49,51,48,49,52,51,47,50,49,49,51,49,48,58,60,46,38,78,22,34,23,71,67,52,30,51,43,42,75,74,30,64,69,60,39,45,66,63,68,41,83,49,74,36,56,23,38,21,36,18,38,27,46,33,61,46,67,58,50,55,72,34,21,74,38,74,64,41,37,29,50,52,52,24,53,48,50,54,53,44,51,49,44,32,12,71,42,40,20,36,54,53,45,70,73,83,67,31,38,37,33,33,18,36,37,92,66,19,14,94,35,16,55,52,27,52,51,50,29,51,54,50,40,52,53,49,49,55,52,51,52,64,75,44,46,85,34,30,77,61,86,74,87,81,52,34,45,3,29,3,34,16,39,36,58,29,28,52,43,65,41,72,89,36,72,37,80,46,44,66,23,52,57,51,4,52,39,38,15,63,48,60,51,74,39,38,33,23,36,67,58,28,46,54,59,39,61,74,38,93,51,85,32,49,42,80,41,84,42,78,42,79,34,78,101,40,68,80,40,74,34,34,36,57,40,76,67,80,52,86,75,83,68,62,76,24,64,64,58,67,66,60,57,61,69,81,110,135,85,77,78,85,74,89,75,72,69,68,69,63,60,66,61,59,64,60,44,31,69,31,0,55,63,4,49,60,51,42,52,53,46,46,48,49,42,48,48,41,42,48,46,40,55,69,59,51,84,77,57,78,66,56,55,54,51,48,50,51,47,49,51,47,49,52,49,48,51,48,49,51,49,48,59,61,45,39,79,20,34,23,71,68,54,31,52,44,42,73,74,30,65,71,60,40,45,65,63,67,41,82,48,75,36,56,23,37,21,38,18,38,27,46,34,62,47,67,58,49,54,71,35,21,75,38,72,65,41,38,28,50,51,51,23,53,49,51,51,52,44,49,50,45,34,12,71,42,40,19,35,54,52,45,72,72,84,67,31,39,37,32,32,18,37,37,94,66,18,14,94,34,17,53,52,27,52,50,52,29,52,55,51,40,51,53,49,49,55,52,51,51,63,75,45,46,84,34,30,78,61,85,72,86,82,50,34,43,4,29,4,33,16,39,38,59,29,29,52,42,65,40,72,89,36,71,36,78,46,45,67,22,53,56,51,4,51,39,38,16,64,48,60,50,75,39,36,32,22,36,68,58,29,46,54,59,39,61,75,38,95,50,85,32,49,43,79,42,82,43,76,41,78,33,76,102,38,69,79,40,75,32,33,36,57,40,79,68,81,52,86,75,84,69,62,77,24,65,64,57,66,67,59,56,60,71,79,108